Protein AF-A0ABD0SZ79-F1 (afdb_monomer)

pLDDT: mean 85.55, std 9.6, range [40.72, 98.06]

Nearest PDB structures (foldseek):
  5hkh-assembly1_C  TM=9.475E-01  e=3.233E-05  Homo sapiens
  5l95-assembly1_C  TM=9.212E-01  e=2.603E-05  Homo sapiens
  5ia7-assembly1_A  TM=9.654E-01  e=4.574E-05  Homo sapiens
  5xda-assembly1_I-2  TM=9.170E-01  e=3.846E-05  Caenorhabditis elegans
  5ia8-assembly2_B  TM=9.774E-01  e=1.089E-04  Homo sapiens

InterPro domains:
  IPR005375 Ubiquitin-fold modifier 1 [PF03671] (294-368)
  IPR005375 Ubiquitin-fold modifier 1 [PTHR15825] (292-376)
  IPR029071 Ubiquitin-like domain superfamily [SSF54236] (294-375)

Mean predicted aligned error: 16.46 Å

Solvent-accessible surface area (backbone atoms only — not comparable to full-atom values): 21349 Å² total; per-residue (Å²): 129,64,70,66,60,58,48,57,56,50,48,56,57,50,53,50,48,51,56,74,64,38,85,77,45,55,39,81,82,58,46,74,68,57,55,47,47,53,49,50,50,21,51,50,51,46,59,48,50,55,53,31,49,79,64,75,41,38,69,63,50,50,52,54,53,48,76,74,44,104,58,61,69,70,55,55,53,54,45,67,73,43,28,53,49,42,53,52,50,35,47,72,73,29,93,42,52,68,74,58,42,52,50,51,54,51,50,45,55,76,78,43,55,69,72,58,52,50,53,42,50,54,53,53,50,58,73,70,46,48,74,65,57,49,53,53,53,45,58,73,79,39,61,66,72,59,49,46,55,49,52,19,54,53,50,32,53,48,43,69,72,44,94,63,57,65,66,63,49,54,55,44,48,57,69,53,54,58,69,54,43,45,36,50,51,57,34,58,60,56,80,54,75,93,37,48,67,34,30,52,53,53,50,52,54,48,48,52,56,67,68,64,60,42,59,69,37,26,60,43,52,54,34,56,72,66,39,59,65,72,59,49,53,48,36,37,72,73,35,56,71,56,33,54,50,52,49,50,51,52,50,54,50,51,50,34,62,75,69,70,53,82,51,89,82,42,35,56,79,70,54,71,67,56,47,33,52,52,52,44,58,48,48,72,37,67,70,53,31,54,54,45,51,51,52,39,56,76,67,69,49,67,62,68,62,57,53,47,49,70,50,77,63,77,57,45,81,40,53,25,50,57,54,48,39,52,52,22,55,76,71,73,44,62,47,90,54,44,38,44,24,36,85,88,67,49,77,54,77,44,93,42,33,38,39,62,45,38,77,74,59,49,88,62,68,43,82,40,59,43,91,72,64,84,76,73,86,128

Organism: Loxostege sticticalis (NCBI:txid481309)

Structure (mmCIF, N/CA/C/O backbone):
data_AF-A0ABD0SZ79-F1
#
_entry.id   AF-A0ABD0SZ79-F1
#
loop_
_atom_site.group_PDB
_atom_site.id
_atom_site.type_symbol
_atom_site.label_atom_id
_atom_site.label_alt_id
_atom_site.label_comp_id
_atom_site.label_asym_id
_atom_site.label_entity_id
_atom_site.label_seq_id
_atom_site.pdbx_PDB_ins_code
_atom_site.Cartn_x
_atom_site.Cartn_y
_atom_site.Cartn_z
_atom_site.occupancy
_atom_site.B_iso_or_equiv
_atom_site.auth_seq_id
_atom_site.auth_comp_id
_atom_site.auth_asym_id
_atom_site.auth_atom_id
_atom_site.pdbx_PDB_model_num
ATOM 1 N N . MET A 1 1 ? -46.291 10.615 41.427 1.00 58.34 1 MET A N 1
ATOM 2 C CA . MET A 1 1 ? -45.092 9.807 41.725 1.00 58.34 1 MET A CA 1
ATOM 3 C C . MET A 1 1 ? -44.600 10.282 43.077 1.00 58.34 1 MET A C 1
ATOM 5 O O . MET A 1 1 ? -44.585 11.491 43.270 1.00 58.34 1 MET A O 1
ATOM 9 N N . ASP A 1 2 ? -44.330 9.381 44.016 1.00 74.31 2 ASP A N 1
ATOM 10 C CA . ASP A 1 2 ? -43.845 9.769 45.343 1.00 74.31 2 ASP A CA 1
ATOM 11 C C . ASP A 1 2 ? -42.513 10.523 45.188 1.00 74.31 2 ASP A C 1
ATOM 13 O O . ASP A 1 2 ? -41.601 10.044 44.507 1.00 74.31 2 ASP A O 1
ATOM 17 N N . THR A 1 3 ? -42.420 11.729 45.749 1.00 77.06 3 THR A N 1
ATOM 18 C CA . THR A 1 3 ? -41.235 12.598 45.682 1.00 77.06 3 THR A CA 1
ATOM 19 C C . THR A 1 3 ? -39.986 11.891 46.206 1.00 77.06 3 THR A C 1
ATOM 21 O O . THR A 1 3 ? -38.884 12.173 45.736 1.00 77.06 3 THR A O 1
ATOM 24 N N . ALA A 1 4 ? -40.150 10.924 47.115 1.00 78.25 4 ALA A N 1
ATOM 25 C CA . ALA A 1 4 ? -39.063 10.085 47.607 1.00 78.25 4 ALA A CA 1
ATOM 26 C C . ALA A 1 4 ? -38.441 9.197 46.511 1.00 78.25 4 ALA A C 1
ATOM 28 O O . ALA A 1 4 ? -37.219 9.078 46.437 1.00 78.25 4 ALA A O 1
ATOM 29 N N . VAL A 1 5 ? -39.257 8.622 45.622 1.00 78.31 5 VAL A N 1
ATOM 30 C CA . VAL A 1 5 ? -38.797 7.707 44.559 1.00 78.31 5 VAL A CA 1
ATOM 31 C C . VAL A 1 5 ? -38.024 8.462 43.479 1.00 78.31 5 VAL A C 1
ATOM 33 O O . VAL A 1 5 ? -37.002 7.984 42.993 1.00 78.31 5 VAL A O 1
ATOM 36 N N . VAL A 1 6 ? -38.484 9.665 43.125 1.00 77.38 6 VAL A N 1
ATOM 37 C CA . VAL A 1 6 ? -37.786 10.528 42.157 1.00 77.38 6 VAL A CA 1
ATOM 38 C C . VAL A 1 6 ? -36.430 10.968 42.706 1.00 77.38 6 VAL A C 1
ATOM 40 O O . VAL A 1 6 ? -35.449 10.988 41.969 1.00 77.38 6 VAL A O 1
ATOM 43 N N . ARG A 1 7 ? -36.358 11.276 44.006 1.00 80.12 7 ARG A N 1
ATOM 44 C CA . ARG A 1 7 ? -35.105 11.662 44.657 1.00 80.12 7 ARG A CA 1
ATOM 45 C C . ARG A 1 7 ? -34.095 10.518 44.665 1.00 80.12 7 ARG A C 1
ATOM 47 O O . ARG A 1 7 ? -32.996 10.710 44.170 1.00 80.12 7 ARG A O 1
ATOM 54 N N . GLN A 1 8 ? -34.506 9.322 45.094 1.00 81.19 8 GLN A N 1
ATOM 55 C CA . GLN A 1 8 ? -33.650 8.130 45.050 1.00 81.19 8 GLN A CA 1
ATOM 56 C C . GLN A 1 8 ? -33.130 7.844 43.638 1.00 81.19 8 GLN A C 1
ATOM 58 O O . GLN A 1 8 ? -31.960 7.524 43.463 1.00 81.19 8 GLN A O 1
ATOM 63 N N . PHE A 1 9 ? -33.985 7.987 42.621 1.00 82.06 9 PHE A N 1
ATOM 64 C CA . PHE A 1 9 ? -33.573 7.828 41.229 1.00 82.06 9 PHE A CA 1
ATOM 65 C C . PHE A 1 9 ? -32.469 8.820 40.835 1.00 82.06 9 PHE A C 1
ATOM 67 O O . PHE A 1 9 ? -31.481 8.414 40.232 1.00 82.06 9 PHE A O 1
ATOM 74 N N . LEU A 1 10 ? -32.606 10.100 41.190 1.00 81.44 10 LEU A N 1
ATOM 75 C CA . LEU A 1 10 ? -31.590 11.116 40.897 1.00 81.44 10 LEU A CA 1
ATOM 76 C C . LEU A 1 10 ? -30.302 10.913 41.706 1.00 81.44 10 LEU A C 1
ATOM 78 O O . LEU A 1 10 ? -29.218 11.134 41.164 1.00 81.44 10 LEU A O 1
ATOM 82 N N . ASP A 1 11 ? -30.409 10.455 42.953 1.00 84.25 11 ASP A N 1
ATOM 83 C CA . ASP A 1 11 ? -29.260 10.179 43.820 1.00 84.25 11 ASP A CA 1
ATOM 84 C C . ASP A 1 11 ? -28.345 9.107 43.191 1.00 84.25 11 ASP A C 1
ATOM 86 O O . ASP A 1 11 ? -27.134 9.306 43.137 1.00 84.25 11 ASP A O 1
ATOM 90 N N . PHE A 1 12 ? -28.898 8.052 42.571 1.00 84.56 12 PHE A N 1
ATOM 91 C CA . PHE A 1 12 ? -28.096 7.047 41.847 1.00 84.56 12 PHE A CA 1
ATOM 92 C C . PHE A 1 12 ? -27.271 7.636 40.693 1.00 84.56 12 PHE A C 1
ATOM 94 O O . PHE A 1 12 ? -26.115 7.254 40.499 1.00 84.56 12 PHE A O 1
ATOM 101 N N . PHE A 1 13 ? -27.845 8.563 39.918 1.00 86.44 13 PHE A N 1
ATOM 102 C CA . PHE A 1 13 ? -27.116 9.238 38.838 1.00 86.44 13 PHE A CA 1
ATOM 103 C C . PHE A 1 13 ? -26.014 10.138 39.397 1.00 86.44 13 PHE A C 1
ATOM 105 O O . PHE A 1 13 ? -24.915 10.170 38.849 1.00 86.44 13 PHE A O 1
ATOM 112 N N . GLN A 1 14 ? -26.282 10.847 40.495 1.00 85.38 14 GLN A N 1
ATOM 113 C CA . GLN A 1 14 ? -25.272 11.677 41.148 1.00 85.38 14 GLN A CA 1
ATOM 114 C C . GLN A 1 14 ? -24.128 10.842 41.724 1.00 85.38 14 GLN A C 1
ATOM 116 O O . GLN A 1 14 ? -22.970 11.211 41.543 1.00 85.38 14 GLN A O 1
ATOM 121 N N . ASP A 1 15 ? -24.424 9.714 42.363 1.00 87.94 15 ASP A N 1
ATOM 122 C CA . ASP A 1 15 ? -23.405 8.831 42.930 1.00 87.94 15 ASP A CA 1
ATOM 123 C C . ASP A 1 15 ? -22.525 8.213 41.839 1.00 87.94 15 ASP A C 1
ATOM 125 O O . ASP A 1 15 ? -21.300 8.193 41.972 1.00 87.94 15 ASP A O 1
ATOM 129 N N . PHE A 1 16 ? -23.118 7.810 40.709 1.00 91.25 16 PHE A N 1
ATOM 130 C CA . PHE A 1 16 ? -22.352 7.371 39.543 1.00 91.25 16 PHE A CA 1
ATOM 131 C C . PHE A 1 16 ? -21.435 8.475 38.999 1.00 91.25 16 PHE A C 1
ATOM 133 O O . PHE A 1 16 ? -20.271 8.224 38.690 1.00 91.25 16 PHE A O 1
ATOM 140 N N . LEU A 1 17 ? -21.929 9.710 38.901 1.00 88.69 17 LEU A N 1
ATOM 141 C CA . LEU A 1 17 ? -21.134 10.829 38.398 1.00 88.69 17 LEU A CA 1
ATOM 142 C C . LEU A 1 17 ? -19.991 11.202 39.343 1.00 88.69 17 LEU A C 1
ATOM 144 O O . LEU A 1 17 ? -18.868 11.393 38.879 1.00 88.69 17 LEU A O 1
ATOM 148 N N . ARG A 1 18 ? -20.239 11.224 40.658 1.00 88.25 18 ARG A N 1
ATOM 149 C CA . ARG A 1 18 ? -19.193 11.420 41.675 1.00 88.25 18 ARG A CA 1
ATOM 150 C C . ARG A 1 18 ? -18.106 10.357 41.554 1.00 88.25 18 ARG A C 1
ATOM 152 O O . ARG A 1 18 ? -16.924 10.685 41.568 1.00 88.25 18 ARG A O 1
ATOM 159 N N . LEU A 1 19 ? -18.498 9.100 41.362 1.00 90.75 19 LEU A N 1
ATOM 160 C CA . LEU A 1 19 ? -17.567 7.997 41.138 1.00 90.75 19 LEU A CA 1
ATOM 161 C C . LEU A 1 19 ? -16.737 8.189 39.856 1.00 90.75 19 LEU A C 1
ATOM 163 O O . LEU A 1 19 ? -15.517 8.002 39.851 1.00 90.75 19 LEU A O 1
ATOM 167 N N . CYS A 1 20 ? -17.377 8.616 38.765 1.00 89.12 20 CYS A N 1
ATOM 168 C CA . CYS A 1 20 ? -16.694 8.896 37.503 1.00 89.12 20 CYS A CA 1
ATOM 169 C C . CYS A 1 20 ? -15.674 10.040 37.639 1.00 89.12 20 CYS A C 1
ATOM 171 O O . CYS A 1 20 ? -14.599 9.963 37.042 1.00 89.12 20 CYS A O 1
ATOM 173 N N . GLN A 1 21 ? -15.975 11.048 38.461 1.00 88.31 21 GLN A N 1
ATOM 174 C CA . GLN A 1 21 ? -15.124 12.218 38.719 1.00 88.31 21 GLN A CA 1
ATOM 175 C C . GLN A 1 21 ? -14.018 11.984 39.754 1.00 88.31 21 GLN A C 1
ATOM 177 O O . GLN A 1 21 ? -13.059 12.744 39.777 1.00 88.31 21 GLN A O 1
ATOM 182 N N . ALA A 1 22 ? -14.123 10.955 40.597 1.00 89.19 22 ALA A N 1
ATOM 183 C CA . ALA A 1 22 ? -13.151 10.702 41.660 1.00 89.19 22 ALA A CA 1
ATOM 184 C C . ALA A 1 22 ? -11.746 10.402 41.103 1.00 89.19 22 ALA A C 1
ATOM 186 O O . ALA A 1 22 ? -11.528 9.332 40.543 1.00 89.19 22 ALA A O 1
ATOM 187 N N . GLU A 1 23 ? -10.789 11.318 41.240 1.00 84.31 23 GLU A N 1
ATOM 188 C CA . GLU A 1 23 ? -9.455 11.175 40.630 1.00 84.31 23 GLU A CA 1
ATOM 189 C C . GLU A 1 23 ? -8.666 9.981 41.197 1.00 84.31 23 GLU A C 1
ATOM 191 O O . GLU A 1 23 ? -8.066 9.224 40.438 1.00 84.31 23 GLU A O 1
ATOM 196 N N . ASP A 1 24 ? -8.776 9.737 42.506 1.00 85.00 24 ASP A N 1
ATOM 197 C CA . ASP A 1 24 ? -8.048 8.682 43.227 1.00 85.00 24 ASP A CA 1
ATOM 198 C C . ASP A 1 24 ? -8.845 7.374 43.373 1.00 85.00 24 ASP A C 1
ATOM 200 O O . ASP A 1 24 ? -8.717 6.659 44.374 1.00 85.00 24 ASP A O 1
ATOM 204 N N . TRP A 1 25 ? -9.713 7.064 42.404 1.00 89.81 25 TRP A N 1
ATOM 205 C CA . TRP A 1 25 ? -10.515 5.842 42.417 1.00 89.81 25 TRP A CA 1
ATOM 206 C C . TRP A 1 25 ? -10.418 5.042 41.102 1.00 89.81 25 TRP A C 1
ATOM 208 O O . TRP A 1 25 ? -10.624 5.615 40.028 1.00 89.81 25 TRP A O 1
ATOM 218 N N . PRO A 1 26 ? -10.222 3.711 41.169 1.00 88.56 26 PRO A N 1
ATOM 219 C CA . PRO A 1 26 ? -9.853 2.961 42.370 1.00 88.56 26 PRO A CA 1
ATOM 220 C C . PRO A 1 26 ? -8.416 3.283 42.813 1.00 88.56 26 PRO A C 1
ATOM 222 O O . PRO A 1 26 ? -7.584 3.728 42.026 1.00 88.56 26 PRO A O 1
ATOM 225 N N . ASN A 1 27 ? -8.127 3.033 44.084 1.00 89.62 27 ASN A N 1
ATOM 226 C CA . ASN A 1 27 ? -6.787 3.058 44.668 1.00 89.62 27 ASN A CA 1
ATOM 227 C C . ASN A 1 27 ? -6.476 1.699 45.327 1.00 89.62 27 ASN A C 1
ATOM 229 O O . ASN A 1 27 ? -7.297 0.783 45.325 1.00 89.62 27 ASN A O 1
ATOM 233 N N . ASN A 1 28 ? -5.272 1.541 45.880 1.00 88.00 28 ASN A N 1
ATOM 234 C CA . ASN A 1 28 ? -4.841 0.261 46.456 1.00 88.00 28 ASN A CA 1
ATOM 235 C C . ASN A 1 28 ? -5.639 -0.176 47.694 1.00 88.00 28 ASN A C 1
ATOM 237 O O . ASN A 1 28 ? -5.606 -1.365 48.020 1.00 88.00 28 ASN A O 1
ATOM 241 N N . ASP A 1 29 ? -6.348 0.755 48.330 1.00 90.75 29 ASP A N 1
ATOM 242 C CA . ASP A 1 29 ? -7.183 0.523 49.509 1.00 90.75 29 ASP A CA 1
ATOM 243 C C . ASP A 1 29 ? -8.658 0.302 49.142 1.00 90.75 29 ASP A C 1
ATOM 245 O O . ASP A 1 29 ? -9.471 -0.008 50.011 1.00 90.75 29 ASP A O 1
ATOM 249 N N . THR A 1 30 ? -9.013 0.425 47.856 1.00 91.75 30 THR A N 1
ATOM 250 C CA . THR A 1 30 ? -10.371 0.157 47.379 1.00 91.75 30 THR A CA 1
ATOM 251 C C . THR A 1 30 ? -10.703 -1.317 47.588 1.00 91.75 30 THR A C 1
ATOM 253 O O . THR A 1 30 ? -9.984 -2.214 47.140 1.00 91.75 30 THR A O 1
ATOM 256 N N . SER A 1 31 ? -11.803 -1.565 48.288 1.00 93.56 31 SER A N 1
ATOM 257 C CA . SER A 1 31 ? -12.271 -2.908 48.607 1.00 93.56 31 SER A CA 1
ATOM 258 C C . SER A 1 31 ? -13.000 -3.560 47.429 1.00 93.56 31 SER A C 1
ATOM 260 O O . SER A 1 31 ? -13.609 -2.894 46.588 1.00 93.56 31 SER A O 1
ATOM 262 N N . GLU A 1 32 ? -13.023 -4.896 47.413 1.00 92.94 32 GLU A N 1
ATOM 263 C CA . GLU A 1 32 ? -13.799 -5.678 46.439 1.00 92.94 32 GLU A CA 1
ATOM 264 C C . GLU A 1 32 ? -15.291 -5.294 46.466 1.00 92.94 32 GLU A C 1
ATOM 266 O O . GLU A 1 32 ? -15.937 -5.208 45.423 1.00 92.94 32 GLU A O 1
ATOM 271 N N . ALA A 1 33 ? -15.838 -4.982 47.647 1.00 94.19 33 ALA A N 1
ATOM 272 C CA . ALA A 1 33 ? -17.224 -4.547 47.799 1.00 94.19 33 ALA A CA 1
ATOM 273 C C . ALA A 1 33 ? -17.489 -3.178 47.147 1.00 94.19 33 ALA A C 1
ATOM 275 O O . ALA A 1 33 ? -18.520 -2.997 46.500 1.00 94.19 33 ALA A O 1
ATOM 276 N N . GLU A 1 34 ? -16.565 -2.224 47.275 1.00 93.00 34 GLU A N 1
ATOM 277 C CA . GLU A 1 34 ? -16.676 -0.911 46.628 1.00 93.00 34 GLU A CA 1
ATOM 278 C C . GLU A 1 34 ? -16.580 -1.024 45.105 1.00 93.00 34 GLU A C 1
ATOM 280 O O . GLU A 1 34 ? -17.398 -0.432 44.400 1.00 93.00 34 GLU A O 1
ATOM 285 N N . MET A 1 35 ? -15.652 -1.837 44.586 1.00 92.38 35 MET A N 1
ATOM 286 C CA . MET A 1 35 ? -15.569 -2.119 43.146 1.00 92.38 35 MET A CA 1
ATOM 287 C C . MET A 1 35 ? -16.832 -2.808 42.624 1.00 92.38 35 MET A C 1
ATOM 289 O O . MET A 1 35 ? -17.359 -2.447 41.571 1.00 92.38 35 MET A O 1
ATOM 293 N N . LYS A 1 36 ? -17.369 -3.772 43.378 1.00 94.94 36 LYS A N 1
ATOM 294 C CA . LYS A 1 36 ? -18.614 -4.453 43.016 1.00 94.94 36 LYS A CA 1
ATOM 295 C C . LYS A 1 36 ? -19.783 -3.474 42.977 1.00 94.94 36 LYS A C 1
ATOM 297 O O . LYS A 1 36 ? -20.559 -3.485 42.025 1.00 94.94 36 LYS A O 1
ATOM 302 N N . ASN A 1 37 ? -19.877 -2.583 43.963 1.00 94.12 37 ASN A N 1
ATOM 303 C CA . ASN A 1 37 ? -20.897 -1.537 43.997 1.00 94.12 37 ASN A CA 1
ATOM 304 C C . ASN A 1 37 ? -20.770 -0.571 42.816 1.00 94.12 37 ASN A C 1
ATOM 306 O O . ASN A 1 37 ? -21.787 -0.227 42.221 1.00 94.12 37 ASN A O 1
ATOM 310 N N . ALA A 1 38 ? -19.555 -0.189 42.420 1.00 94.81 38 ALA A N 1
ATOM 311 C CA . ALA A 1 38 ? -19.330 0.637 41.236 1.00 94.81 38 ALA A CA 1
ATOM 312 C C . ALA A 1 38 ? -19.911 0.007 39.959 1.00 94.81 38 ALA A C 1
ATOM 314 O O . ALA A 1 38 ? -20.616 0.678 39.201 1.00 94.81 38 ALA A O 1
ATOM 315 N N . PHE A 1 39 ? -19.683 -1.292 39.748 1.00 95.81 39 PHE A N 1
ATOM 316 C CA . PHE A 1 39 ? -20.262 -2.016 38.614 1.00 95.81 39 PHE A CA 1
ATOM 317 C C . PHE A 1 39 ? -21.777 -2.209 38.719 1.00 95.81 39 PHE A C 1
ATOM 319 O O . PHE A 1 39 ? -22.482 -2.146 37.713 1.00 95.81 39 PHE A O 1
ATOM 326 N N . LEU A 1 40 ? -22.314 -2.415 39.922 1.00 94.69 40 LEU A N 1
ATOM 327 C CA . LEU A 1 40 ? -23.762 -2.503 40.122 1.00 94.69 40 LEU A CA 1
ATOM 328 C C . LEU A 1 40 ? -24.456 -1.165 39.845 1.00 94.69 40 LEU A C 1
ATOM 330 O O . LEU A 1 40 ? -25.510 -1.143 39.205 1.00 94.69 40 LEU A O 1
ATOM 334 N N . ILE A 1 41 ? -23.855 -0.054 40.278 1.00 93.56 41 ILE A N 1
ATOM 335 C CA . ILE A 1 41 ? -24.337 1.295 39.977 1.00 93.56 41 ILE A CA 1
ATOM 336 C C . ILE A 1 41 ? -24.299 1.517 38.464 1.00 93.56 41 ILE A C 1
ATOM 338 O O . ILE A 1 41 ? -25.318 1.895 37.889 1.00 93.56 41 ILE A O 1
ATOM 342 N N . SER A 1 42 ? -23.182 1.223 37.792 1.00 94.56 42 SER A N 1
ATOM 343 C CA . SER A 1 42 ? -23.076 1.418 36.341 1.00 94.56 42 SER A CA 1
ATOM 344 C C . SER A 1 42 ? -24.074 0.558 35.554 1.00 94.56 42 SER A C 1
ATOM 346 O O . SER A 1 42 ? -24.733 1.066 34.648 1.00 94.56 42 SER A O 1
ATOM 348 N N . GLN A 1 43 ? -24.292 -0.701 35.956 1.00 94.81 43 GLN A N 1
ATOM 349 C CA . GLN A 1 43 ? -25.326 -1.564 35.376 1.00 94.81 43 GLN A CA 1
ATOM 350 C C . GLN A 1 43 ? -26.736 -0.989 35.587 1.00 94.81 43 GLN A C 1
ATOM 352 O O . GLN A 1 43 ? -27.603 -1.093 34.715 1.00 94.81 43 GLN A O 1
ATOM 357 N N . HIS A 1 44 ? -27.004 -0.406 36.757 1.00 92.62 44 HIS A N 1
ATOM 358 C CA . HIS A 1 44 ? -28.293 0.217 37.031 1.00 92.62 44 HIS A CA 1
ATOM 359 C C . HIS A 1 44 ? -28.521 1.451 36.150 1.00 92.62 44 HIS A C 1
ATOM 361 O O . HIS A 1 44 ? -29.597 1.588 35.566 1.00 92.62 44 HIS A O 1
ATOM 367 N N . ILE A 1 45 ? -27.505 2.307 36.010 1.00 92.69 45 ILE A N 1
ATOM 368 C CA . ILE A 1 45 ? -27.544 3.483 35.135 1.00 92.69 45 ILE A CA 1
ATOM 369 C C . ILE A 1 45 ? -27.774 3.068 33.683 1.00 92.69 45 ILE A C 1
ATOM 371 O O . ILE A 1 45 ? -28.694 3.587 33.059 1.00 92.69 45 ILE A O 1
ATOM 375 N N . GLU A 1 46 ? -27.036 2.082 33.174 1.00 93.06 46 GLU A N 1
ATOM 376 C CA . GLU A 1 46 ? -27.227 1.528 31.828 1.00 93.06 46 GLU A CA 1
ATOM 377 C C . GLU A 1 46 ? -28.683 1.089 31.591 1.00 93.06 46 GLU A C 1
ATOM 379 O O . GLU A 1 46 ? -29.341 1.555 30.661 1.00 93.06 46 GLU A O 1
ATOM 384 N N . LYS A 1 47 ? -29.250 0.286 32.502 1.00 92.06 47 LYS A N 1
ATOM 385 C CA . LYS A 1 47 ? -30.656 -0.155 32.425 1.00 92.06 47 LYS A CA 1
ATOM 386 C C . LYS A 1 47 ? -31.650 1.010 32.459 1.00 92.06 47 LYS A C 1
ATOM 388 O O . LYS A 1 47 ? -32.741 0.911 31.888 1.00 92.06 47 LYS A O 1
ATOM 393 N N . CYS A 1 48 ? -31.332 2.086 33.175 1.00 90.62 48 CYS A N 1
ATOM 394 C CA . CYS A 1 48 ? -32.157 3.289 33.233 1.00 90.62 48 CYS A CA 1
ATOM 395 C C . CYS A 1 48 ? -32.087 4.075 31.921 1.00 90.62 48 CYS A C 1
ATOM 397 O O . CYS A 1 48 ? -33.135 4.439 31.386 1.00 90.62 48 CYS A O 1
ATOM 399 N N . LEU A 1 49 ? -30.889 4.271 31.370 1.00 90.62 49 LEU A N 1
ATOM 400 C CA . LEU A 1 49 ? -30.671 4.936 30.086 1.00 90.62 49 LEU A CA 1
ATOM 401 C C . LEU A 1 49 ? -31.374 4.186 28.949 1.00 90.62 49 LEU A C 1
ATOM 403 O O . LEU A 1 49 ? -32.112 4.808 28.188 1.00 90.62 49 LEU A O 1
ATOM 407 N N . ASP A 1 50 ? -31.288 2.854 28.918 1.00 91.06 50 ASP A N 1
ATOM 408 C CA . ASP A 1 50 ? -32.024 2.010 27.968 1.00 91.06 50 ASP A CA 1
ATOM 409 C C . ASP A 1 50 ? -33.539 2.243 28.029 1.00 91.06 50 ASP A C 1
ATOM 411 O O . ASP A 1 50 ? -34.226 2.327 27.006 1.00 91.06 50 ASP A O 1
ATOM 415 N N . LYS A 1 51 ? -34.098 2.359 29.239 1.00 90.94 51 LYS A N 1
ATOM 416 C CA . LYS A 1 51 ? -35.532 2.624 29.429 1.00 90.94 51 LYS A CA 1
ATOM 417 C C . LYS A 1 51 ? -35.922 4.034 28.990 1.00 90.94 51 LYS A C 1
ATOM 419 O O . LYS A 1 51 ? -37.008 4.196 28.433 1.00 90.94 51 LYS A O 1
ATOM 424 N N . LEU A 1 52 ? -35.078 5.033 29.247 1.00 88.06 52 LEU A N 1
ATOM 425 C CA . LEU A 1 52 ? -35.291 6.412 28.796 1.00 88.06 52 LEU A CA 1
ATOM 426 C C . LEU A 1 52 ? -35.218 6.505 27.268 1.00 88.06 52 LEU A C 1
ATOM 428 O O . LEU A 1 52 ? -36.072 7.143 26.651 1.00 88.06 52 LEU A O 1
ATOM 432 N N . GLN A 1 53 ? -34.264 5.798 26.658 1.00 89.69 53 GLN A N 1
ATOM 433 C CA . GLN A 1 53 ? -34.092 5.726 25.211 1.00 89.69 53 GLN A CA 1
ATOM 434 C C . GLN A 1 53 ? -35.300 5.076 24.537 1.00 89.69 53 GLN A C 1
ATOM 436 O O . GLN A 1 53 ? -35.860 5.641 23.604 1.00 89.69 53 GLN A O 1
ATOM 441 N N . ARG A 1 54 ? -35.795 3.946 25.062 1.00 91.94 54 ARG A N 1
ATOM 442 C CA . ARG A 1 54 ? -37.018 3.286 24.556 1.00 91.94 54 ARG A CA 1
ATOM 443 C C . ARG A 1 54 ? -38.273 4.156 24.649 1.00 91.94 54 ARG A C 1
ATOM 445 O O . ARG A 1 54 ? -39.264 3.867 23.986 1.00 91.94 54 ARG A O 1
ATOM 452 N N . ARG A 1 55 ? -38.257 5.187 25.496 1.00 91.69 55 ARG A N 1
ATOM 453 C CA . ARG A 1 55 ? -39.346 6.158 25.656 1.00 91.69 55 ARG A CA 1
ATOM 454 C C . ARG A 1 55 ? -39.108 7.463 24.893 1.00 91.69 55 ARG A C 1
ATOM 456 O O . ARG A 1 55 ? -39.954 8.342 24.994 1.00 91.69 55 ARG A O 1
ATOM 463 N N . ASN A 1 56 ? -38.007 7.583 24.144 1.00 89.12 56 ASN A N 1
ATOM 464 C CA . ASN A 1 56 ? -37.599 8.796 23.427 1.00 89.12 56 ASN A CA 1
ATOM 465 C C . ASN A 1 56 ? -37.538 10.047 24.322 1.00 89.12 56 ASN A C 1
ATOM 467 O O . ASN A 1 56 ? -37.915 11.125 23.888 1.00 89.12 56 ASN A O 1
ATOM 471 N N . ILE A 1 57 ? -37.097 9.889 25.575 1.00 89.31 57 ILE A N 1
ATOM 472 C CA . ILE A 1 57 ? -36.930 11.001 26.535 1.00 89.31 57 ILE A CA 1
ATOM 473 C C . ILE A 1 57 ? -35.487 11.145 27.028 1.00 89.31 57 ILE A C 1
ATOM 475 O O . ILE A 1 57 ? -35.215 11.902 27.960 1.00 89.31 57 ILE A O 1
ATOM 479 N N . LEU A 1 58 ? -34.557 10.365 26.467 1.00 84.00 58 LEU A N 1
ATOM 480 C CA . LEU A 1 58 ? -33.166 10.357 26.912 1.00 84.00 58 LEU A CA 1
ATOM 481 C C . LEU A 1 58 ? -32.509 11.725 26.704 1.00 84.00 58 LEU A C 1
ATOM 483 O O . LEU A 1 58 ? -31.844 12.220 27.608 1.00 84.00 58 LEU A O 1
ATOM 487 N N . ASN A 1 59 ? -32.711 12.347 25.543 1.00 82.19 59 ASN A N 1
ATOM 488 C CA . ASN A 1 59 ? -32.064 13.615 25.206 1.00 82.19 59 ASN A CA 1
ATOM 489 C C . ASN A 1 59 ? -32.576 14.757 26.089 1.00 82.19 59 ASN A C 1
ATOM 491 O O . ASN A 1 59 ? -31.785 15.548 26.597 1.00 82.19 59 ASN A O 1
ATOM 495 N N . GLU A 1 60 ? -33.884 14.808 26.331 1.00 84.06 60 GLU A N 1
ATOM 496 C CA . GLU A 1 60 ? -34.524 15.763 27.231 1.00 84.06 60 GLU A CA 1
ATOM 497 C C . GLU A 1 60 ? -34.025 15.568 28.665 1.00 84.06 60 GLU A C 1
ATOM 499 O O . GLU A 1 60 ? -33.632 16.534 29.323 1.00 84.06 60 GLU A O 1
ATOM 504 N N . PHE A 1 61 ? -33.965 14.317 29.131 1.00 83.69 61 PHE A N 1
ATOM 505 C CA . PHE A 1 61 ? -33.426 13.983 30.446 1.00 83.69 61 PHE A CA 1
ATOM 506 C C . PHE A 1 61 ? -31.964 14.418 30.591 1.00 83.69 61 PHE A C 1
ATOM 508 O O . PHE A 1 61 ? -31.644 15.165 31.514 1.00 83.69 61 PHE A O 1
ATOM 515 N N . LEU A 1 62 ? -31.089 14.021 29.662 1.00 78.69 62 LEU A N 1
ATOM 516 C CA . LEU A 1 62 ? -29.670 14.380 29.697 1.00 78.69 62 LEU A CA 1
ATOM 517 C C . LEU A 1 62 ? -29.474 15.895 29.591 1.00 78.69 62 LEU A C 1
ATOM 519 O O . LEU A 1 62 ? -28.664 16.446 30.327 1.00 78.69 62 LEU A O 1
ATOM 523 N N . SER A 1 63 ? -30.255 16.595 28.761 1.00 77.75 63 SER A N 1
ATOM 524 C CA . SER A 1 63 ? -30.196 18.062 28.680 1.00 77.75 63 SER A CA 1
ATOM 525 C C . SER A 1 63 ? -30.554 18.731 30.010 1.00 77.75 63 SER A C 1
ATOM 527 O O . SER A 1 63 ? -29.883 19.676 30.418 1.00 77.75 63 SER A O 1
ATOM 529 N N . THR A 1 64 ? -31.535 18.180 30.731 1.00 78.50 64 THR A N 1
ATOM 530 C CA . THR A 1 64 ? -31.977 18.680 32.039 1.00 78.50 64 THR A CA 1
ATOM 531 C C . THR A 1 64 ? -30.944 18.396 33.131 1.00 78.50 64 THR A C 1
ATOM 533 O O . THR A 1 64 ? -30.689 19.248 33.987 1.00 78.50 64 THR A O 1
ATOM 536 N N . VAL A 1 65 ? -30.323 17.213 33.105 1.00 73.25 65 VAL A N 1
ATOM 537 C CA . VAL A 1 65 ? -29.228 16.855 34.018 1.00 73.25 65 VAL A CA 1
ATOM 538 C C . VAL A 1 65 ? -28.017 17.755 33.763 1.00 73.25 65 VAL A C 1
ATOM 540 O O . VAL A 1 65 ? -27.480 18.317 34.714 1.00 73.25 65 VAL A O 1
ATOM 543 N N . ASN A 1 66 ? -27.655 17.977 32.496 1.00 70.88 66 ASN A N 1
ATOM 544 C CA . ASN A 1 66 ? -26.564 18.867 32.098 1.00 70.88 66 ASN A CA 1
ATOM 545 C C . ASN A 1 66 ? -26.787 20.309 32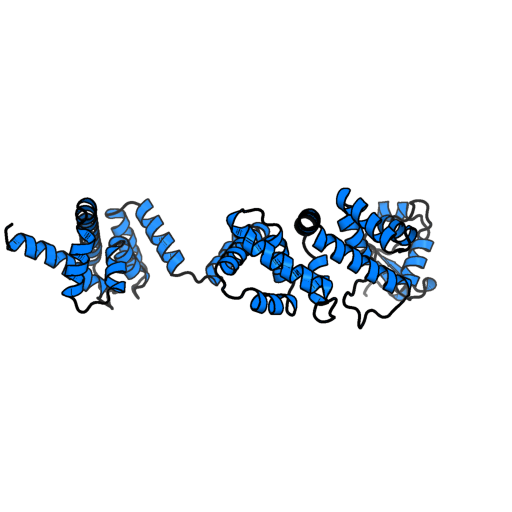.569 1.00 70.88 66 ASN A C 1
ATOM 547 O O . ASN A 1 66 ? -25.865 20.932 33.076 1.00 70.88 66 ASN A O 1
ATOM 551 N N . SER A 1 67 ? -28.002 20.850 32.433 1.00 67.69 67 SER A N 1
ATOM 552 C CA . SER A 1 67 ? -28.300 22.229 32.854 1.00 67.69 67 SER A CA 1
ATOM 553 C C . SER A 1 67 ? -28.239 22.456 34.369 1.00 67.69 67 SER A C 1
ATOM 555 O O . SER A 1 67 ? -28.200 23.602 34.805 1.00 67.69 67 SER A O 1
ATOM 557 N N . ASN A 1 68 ? -28.241 21.386 35.169 1.00 63.47 68 ASN A N 1
ATOM 558 C CA . ASN A 1 68 ? -28.199 21.449 36.631 1.00 63.47 68 ASN A CA 1
ATOM 559 C C . ASN A 1 68 ? -26.828 21.077 37.217 1.00 63.47 68 ASN A C 1
ATOM 561 O O . ASN A 1 68 ? -26.709 20.976 38.439 1.00 63.47 68 ASN A O 1
ATOM 565 N N . GLN A 1 69 ? -25.810 20.831 36.386 1.00 62.78 69 GLN A N 1
ATOM 566 C CA . GLN A 1 69 ? -24.487 20.415 36.846 1.00 62.78 69 GLN A CA 1
ATOM 567 C C . GLN A 1 69 ? -23.364 21.253 36.228 1.00 62.78 69 GLN A C 1
ATOM 569 O O . GLN A 1 69 ? -23.345 21.474 35.021 1.00 62.78 69 GLN A O 1
ATOM 574 N N . ASP A 1 70 ? -22.369 21.625 37.040 1.00 64.38 70 ASP A N 1
ATOM 575 C CA . ASP A 1 70 ? -21.127 22.294 36.607 1.00 64.38 70 ASP A CA 1
ATOM 576 C C . ASP A 1 70 ? -20.144 21.321 35.916 1.00 64.38 70 ASP A C 1
ATOM 578 O O . ASP A 1 70 ? -18.930 21.379 36.109 1.00 64.38 70 ASP A O 1
ATOM 582 N N . VAL A 1 71 ? -20.656 20.364 35.137 1.00 66.44 71 VAL A N 1
ATOM 583 C CA . VAL A 1 71 ? -19.871 19.272 34.551 1.00 66.44 71 VAL A CA 1
ATOM 584 C C . VAL A 1 71 ? -19.841 19.411 33.026 1.00 66.44 71 VAL A C 1
ATOM 586 O O . VAL A 1 71 ? -20.893 19.598 32.411 1.00 66.44 71 VAL A O 1
ATOM 589 N N . PRO A 1 72 ? -18.668 19.295 32.370 1.00 72.62 72 PRO A N 1
ATOM 590 C CA . PRO A 1 72 ? -18.575 19.432 30.920 1.00 72.62 72 PRO A CA 1
ATOM 591 C C . PRO A 1 72 ? -19.473 18.433 30.174 1.00 72.62 72 PRO A C 1
ATOM 593 O O . PRO A 1 72 ? -19.440 17.231 30.433 1.00 72.62 72 PRO A O 1
ATOM 596 N N . ASN A 1 73 ? -20.211 18.905 29.167 1.00 72.44 73 ASN A N 1
ATOM 597 C CA . ASN A 1 73 ? -21.122 18.071 28.367 1.00 72.44 73 ASN A CA 1
ATOM 598 C C . ASN A 1 73 ? -20.413 16.859 27.716 1.00 72.44 73 ASN A C 1
ATOM 600 O O . ASN A 1 73 ? -20.955 15.757 27.658 1.00 72.44 73 ASN A O 1
ATOM 604 N N . ALA A 1 74 ? -19.158 17.035 27.288 1.00 74.12 74 ALA A N 1
ATOM 605 C CA . ALA A 1 74 ? -18.340 15.951 26.739 1.00 74.12 74 ALA A CA 1
ATOM 606 C C . ALA A 1 74 ? -18.066 14.825 27.756 1.00 74.12 74 ALA A C 1
ATOM 608 O O . ALA A 1 74 ? -18.074 13.652 27.386 1.00 74.12 74 ALA A O 1
ATOM 609 N N . PHE A 1 75 ? -17.873 15.166 29.034 1.00 80.56 75 PHE A N 1
ATOM 610 C CA . PHE A 1 75 ? -17.665 14.188 30.102 1.00 80.56 75 PHE A CA 1
ATOM 611 C C . PHE A 1 75 ? -18.928 13.356 30.337 1.00 80.56 75 PHE A C 1
ATOM 613 O O . PHE A 1 75 ? -18.862 12.129 30.356 1.00 80.56 75 PHE A O 1
ATOM 620 N N . LEU A 1 76 ? -20.088 14.010 30.443 1.00 79.06 76 LEU A N 1
ATOM 621 C CA . LEU A 1 76 ? -21.368 13.333 30.674 1.00 79.06 76 LEU A CA 1
ATOM 622 C C . LEU A 1 76 ? -21.717 12.393 29.518 1.00 79.06 76 LEU A C 1
ATOM 624 O O . LEU A 1 76 ? -22.129 11.257 29.747 1.00 79.06 76 LEU A O 1
ATOM 628 N N . LYS A 1 77 ? -21.462 12.823 28.277 1.00 79.88 77 LYS A N 1
ATOM 629 C CA . LYS A 1 77 ? -21.646 11.980 27.092 1.00 79.88 77 LYS A CA 1
ATOM 630 C C . LYS A 1 77 ? -20.752 10.734 27.118 1.00 79.88 77 LYS A C 1
ATOM 632 O O . LYS A 1 77 ? -21.225 9.663 26.765 1.00 79.88 77 LYS A O 1
ATOM 637 N N . SER A 1 78 ? -19.500 10.872 27.558 1.00 82.69 78 SER A N 1
ATOM 638 C CA . SER A 1 78 ? -18.551 9.757 27.698 1.00 82.69 78 SER A CA 1
ATOM 639 C C . SER A 1 78 ? -18.955 8.770 28.802 1.00 82.69 78 SER A C 1
ATOM 641 O O . SER A 1 78 ? -18.905 7.560 28.607 1.00 82.69 78 SER A O 1
ATOM 643 N N . CYS A 1 79 ? -19.412 9.272 29.953 1.00 85.12 79 CYS A N 1
ATOM 644 C CA . CYS A 1 79 ? -19.796 8.422 31.084 1.00 85.12 79 CYS A CA 1
ATOM 645 C C . CYS A 1 79 ? -21.104 7.660 30.835 1.00 85.12 79 CYS A C 1
ATOM 647 O O . CYS A 1 79 ? -21.260 6.533 31.296 1.00 85.12 79 CYS A O 1
ATOM 649 N N . PHE A 1 80 ? -22.063 8.279 30.139 1.00 88.12 80 PHE A N 1
ATOM 650 C CA . PHE A 1 80 ? -23.383 7.690 29.904 1.00 88.12 80 PHE A CA 1
ATOM 651 C C . PHE A 1 80 ? -23.497 6.893 28.602 1.00 88.12 80 PHE A C 1
ATOM 653 O O . PHE A 1 80 ? -24.492 6.196 28.437 1.00 88.12 80 PHE A O 1
ATOM 660 N N . SER A 1 81 ? -22.527 6.958 27.682 1.00 87.38 81 SER A N 1
ATOM 661 C CA . SER A 1 81 ? -22.581 6.143 26.460 1.00 87.38 81 SER A CA 1
ATOM 662 C C . SER A 1 81 ? -22.467 4.649 26.756 1.00 87.38 81 SER A C 1
ATOM 664 O O . SER A 1 81 ? -23.206 3.860 26.180 1.00 87.38 81 SER A O 1
ATOM 666 N N . ASP A 1 82 ? -21.563 4.281 27.665 1.00 91.12 82 ASP A N 1
ATOM 667 C CA . ASP A 1 82 ? -21.397 2.915 28.166 1.00 91.12 82 ASP A CA 1
ATOM 668 C C . ASP A 1 82 ? -20.883 2.983 29.619 1.00 91.12 82 ASP A C 1
ATOM 670 O O . ASP A 1 82 ? -19.669 3.046 29.862 1.00 91.12 82 ASP A O 1
ATOM 674 N N . PRO A 1 83 ? -21.799 3.052 30.608 1.00 93.62 83 PRO A N 1
ATOM 675 C CA . PRO A 1 83 ? -21.422 3.209 32.009 1.00 93.62 83 PRO A CA 1
ATOM 676 C C . PRO A 1 83 ? -20.509 2.083 32.535 1.00 93.62 83 PRO A C 1
ATOM 678 O O . PRO A 1 83 ? -19.535 2.394 33.229 1.00 93.62 83 PRO A O 1
ATOM 681 N N . PRO A 1 84 ? -20.754 0.787 32.237 1.00 93.62 84 PRO A N 1
ATOM 682 C CA . PRO A 1 84 ? -19.836 -0.291 32.608 1.00 93.62 84 PRO A CA 1
ATOM 683 C C . PRO A 1 84 ? -18.435 -0.148 32.008 1.00 93.62 84 PRO A C 1
ATOM 685 O O . PRO A 1 84 ? -17.455 -0.282 32.749 1.00 93.62 84 PRO A O 1
ATOM 688 N N . LYS A 1 85 ? -18.323 0.177 30.711 1.00 92.81 85 LYS A N 1
ATOM 689 C CA . LYS A 1 85 ? -17.031 0.421 30.051 1.00 92.81 85 LYS A CA 1
ATOM 690 C C . LYS A 1 85 ? -16.282 1.572 30.710 1.00 92.81 85 LYS A C 1
ATOM 692 O O . LYS A 1 85 ? -15.070 1.480 30.888 1.00 92.81 85 LYS A O 1
ATOM 697 N N . TYR A 1 86 ? -16.977 2.637 31.115 1.00 92.81 86 TYR A N 1
ATOM 698 C CA . TYR A 1 86 ? -16.341 3.775 31.781 1.00 92.81 86 TYR A CA 1
ATOM 699 C C . TYR A 1 86 ? -15.719 3.389 33.133 1.00 92.81 86 TYR A C 1
ATOM 701 O O . TYR A 1 86 ? -14.584 3.769 33.425 1.00 92.81 86 TYR A O 1
ATOM 709 N N . ILE A 1 87 ? -16.416 2.585 33.946 1.00 93.94 87 ILE A N 1
ATOM 710 C CA . ILE A 1 87 ? -15.853 2.067 35.205 1.00 93.94 87 ILE A CA 1
ATOM 711 C C . ILE A 1 87 ? -14.648 1.164 34.938 1.00 93.94 87 ILE A C 1
ATOM 713 O O . ILE A 1 87 ? -13.609 1.322 35.580 1.00 93.94 87 ILE A O 1
ATOM 717 N N . LEU A 1 88 ? -14.754 0.265 33.956 1.00 91.81 88 LEU A N 1
ATOM 718 C CA . LEU A 1 88 ? -13.648 -0.607 33.569 1.00 91.81 88 LEU A CA 1
ATOM 719 C C . LEU A 1 88 ? -12.430 0.201 33.090 1.00 91.81 88 LEU A C 1
ATOM 721 O O . LEU A 1 88 ? -11.305 -0.072 33.502 1.00 91.81 88 LEU A O 1
ATOM 725 N N . LYS A 1 89 ? -12.657 1.257 32.302 1.00 91.19 89 LYS A N 1
ATOM 726 C CA . LYS A 1 89 ? -11.629 2.210 31.868 1.00 91.19 89 LYS A CA 1
ATOM 727 C C . LYS A 1 89 ? -10.925 2.869 33.049 1.00 91.19 89 LYS A C 1
ATOM 729 O O . LYS A 1 89 ? -9.704 2.987 33.025 1.00 91.19 89 LYS A O 1
ATOM 734 N N . LYS A 1 90 ? -11.661 3.281 34.088 1.00 91.50 90 LYS A N 1
ATOM 735 C CA . LYS A 1 90 ? -11.048 3.835 35.306 1.00 91.50 90 LYS A CA 1
ATOM 736 C C . LYS A 1 90 ? -10.180 2.818 36.029 1.00 91.50 90 LYS A C 1
ATOM 738 O O . LYS A 1 90 ? -9.087 3.176 36.441 1.00 91.50 90 LYS A O 1
ATOM 743 N N . ILE A 1 91 ? -10.627 1.567 36.149 1.00 90.38 91 ILE A N 1
ATOM 744 C CA . ILE A 1 91 ? -9.826 0.499 36.764 1.00 90.38 91 ILE A CA 1
ATOM 745 C C . ILE A 1 91 ? -8.522 0.299 35.982 1.00 90.38 91 ILE A C 1
ATOM 747 O O . ILE A 1 91 ? -7.452 0.312 36.585 1.00 90.38 91 ILE A O 1
ATOM 751 N N . ILE A 1 92 ? -8.596 0.202 34.652 1.00 86.69 92 ILE A N 1
ATOM 752 C CA . ILE A 1 92 ? -7.428 -0.006 33.780 1.00 86.69 92 ILE A CA 1
ATOM 753 C C . ILE A 1 92 ? -6.448 1.170 33.836 1.00 86.69 92 ILE A C 1
ATOM 755 O O . ILE A 1 92 ? -5.239 0.960 33.871 1.00 86.69 92 ILE A O 1
ATOM 759 N N . ASN A 1 93 ? -6.963 2.398 33.864 1.00 87.06 93 ASN A N 1
ATOM 760 C CA . ASN A 1 93 ? -6.147 3.612 33.847 1.00 87.06 93 ASN A CA 1
ATOM 761 C C . ASN A 1 93 ? -5.716 4.080 35.246 1.00 87.06 93 ASN A C 1
ATOM 763 O O . ASN A 1 93 ? -5.030 5.095 35.364 1.00 87.06 93 ASN A O 1
ATOM 767 N N . SER A 1 94 ? -6.146 3.393 36.305 1.00 85.75 94 SER A N 1
ATOM 768 C CA . SER A 1 94 ? -5.777 3.741 37.675 1.00 85.75 94 SER A CA 1
ATOM 769 C C . SER A 1 94 ? -4.332 3.349 37.984 1.00 85.75 94 SER A C 1
ATOM 771 O O . SER A 1 94 ? -3.805 2.375 37.455 1.00 85.75 94 SER A O 1
ATOM 773 N N . ASN A 1 95 ? -3.708 4.045 38.934 1.00 81.81 95 ASN A N 1
ATOM 774 C CA . ASN A 1 95 ? -2.380 3.690 39.452 1.00 81.81 95 ASN A CA 1
ATOM 775 C C . ASN A 1 95 ? -2.431 2.544 40.490 1.00 81.81 95 ASN A C 1
ATOM 777 O O . ASN A 1 95 ? -1.636 2.510 41.435 1.00 81.81 95 ASN A O 1
ATOM 781 N N . THR A 1 96 ? -3.398 1.629 40.373 1.00 84.44 96 THR A N 1
ATOM 782 C CA . THR A 1 96 ? -3.564 0.513 41.316 1.00 84.44 96 THR A CA 1
ATOM 783 C C . THR A 1 96 ? -2.660 -0.667 40.990 1.00 84.44 96 THR A C 1
ATOM 785 O O . THR A 1 96 ? -2.124 -0.806 39.893 1.00 84.44 96 THR A O 1
ATOM 788 N N . LYS A 1 97 ? -2.445 -1.538 41.980 1.00 84.31 97 LYS A N 1
ATOM 789 C CA . LYS A 1 97 ? -1.724 -2.800 41.795 1.00 84.31 97 LYS A CA 1
ATOM 790 C C . LYS A 1 97 ? -2.470 -3.695 40.804 1.00 84.31 97 LYS A C 1
ATOM 792 O O . LYS A 1 97 ? -3.693 -3.764 40.835 1.00 84.31 97 LYS A O 1
ATOM 797 N N . ILE A 1 98 ? -1.726 -4.496 40.041 1.00 81.06 98 ILE A N 1
ATOM 798 C CA . ILE A 1 98 ? -2.281 -5.490 39.102 1.00 81.06 98 ILE A CA 1
ATOM 799 C C . ILE A 1 98 ? -3.309 -6.402 39.791 1.00 81.06 98 ILE A C 1
ATOM 801 O O . ILE A 1 98 ? -4.379 -6.637 39.249 1.00 81.06 98 ILE A O 1
ATOM 805 N N . SER A 1 99 ? -3.060 -6.808 41.040 1.00 81.19 99 SER A N 1
ATOM 806 C CA . SER A 1 99 ? -4.008 -7.619 41.815 1.00 81.19 99 SER A CA 1
ATOM 807 C C . SER A 1 99 ? -5.371 -6.946 42.034 1.00 81.19 99 SER A C 1
ATOM 809 O O . SER A 1 99 ? -6.372 -7.637 42.164 1.00 81.19 99 SER A O 1
ATOM 811 N N . GLN A 1 100 ? -5.421 -5.611 42.104 1.00 82.44 100 GLN A N 1
ATOM 812 C CA . GLN A 1 100 ? -6.672 -4.850 42.200 1.00 82.44 100 GLN A CA 1
ATOM 813 C C . GLN A 1 100 ? -7.380 -4.771 40.841 1.00 82.44 100 GLN A C 1
ATOM 815 O O . GLN A 1 100 ? -8.602 -4.881 40.772 1.00 82.44 100 GLN A O 1
ATOM 820 N N . MET A 1 101 ? -6.620 -4.664 39.748 1.00 85.31 101 MET A N 1
ATOM 821 C CA . MET A 1 101 ? -7.172 -4.757 38.394 1.00 85.31 101 MET A CA 1
ATOM 822 C C . MET A 1 101 ? -7.779 -6.143 38.131 1.00 85.31 101 MET A C 1
ATOM 824 O O . MET A 1 101 ? -8.889 -6.225 37.610 1.00 85.31 101 MET A O 1
ATOM 828 N N . ASP A 1 102 ? -7.106 -7.219 38.557 1.00 78.62 102 ASP A N 1
ATOM 829 C CA . ASP A 1 102 ? -7.591 -8.602 38.438 1.00 78.62 102 ASP A CA 1
ATOM 830 C C . ASP A 1 102 ? -8.934 -8.800 39.155 1.00 78.62 102 ASP A C 1
ATOM 832 O O . ASP A 1 102 ? -9.850 -9.426 38.616 1.00 78.62 102 ASP A O 1
ATOM 836 N N . VAL A 1 103 ? -9.082 -8.220 40.353 1.00 89.50 103 VAL A N 1
ATOM 837 C CA . VAL A 1 103 ? -10.360 -8.195 41.084 1.00 89.50 103 VAL A CA 1
ATOM 838 C C . VAL A 1 103 ? -11.428 -7.462 40.271 1.00 89.50 103 VAL A C 1
ATOM 840 O O . VAL A 1 103 ? -12.541 -7.969 40.136 1.00 89.50 103 VAL A O 1
ATOM 843 N N . GLY A 1 104 ? -11.090 -6.321 39.668 1.00 88.12 104 GLY A N 1
ATOM 844 C CA . GLY A 1 104 ? -11.981 -5.586 38.771 1.00 88.12 104 GLY A CA 1
ATOM 845 C C . GLY A 1 104 ? -12.472 -6.423 37.584 1.00 88.12 104 GLY A C 1
ATOM 846 O O . GLY A 1 104 ? -13.677 -6.478 37.337 1.00 88.12 104 GLY A O 1
ATOM 847 N N . PHE A 1 105 ? -11.575 -7.129 36.887 1.00 88.12 105 PHE A N 1
ATOM 848 C CA . PHE A 1 105 ? -11.936 -8.016 35.772 1.00 88.12 105 PHE A CA 1
ATOM 849 C C . PHE A 1 105 ? -12.807 -9.190 36.213 1.00 88.12 105 PHE A C 1
ATOM 851 O O . PHE A 1 105 ? -13.812 -9.497 35.569 1.00 88.12 105 PHE A O 1
ATOM 858 N N . LYS A 1 106 ? -12.460 -9.820 37.339 1.00 88.94 106 LYS A N 1
ATOM 859 C CA . LYS A 1 106 ? -13.250 -10.910 37.914 1.00 88.94 106 LYS A CA 1
ATOM 860 C C . LYS A 1 106 ? -14.669 -10.444 38.247 1.00 88.94 106 LYS A C 1
ATOM 862 O O . LYS A 1 106 ? -15.631 -11.088 37.839 1.00 88.94 106 LYS A O 1
ATOM 867 N N . LEU A 1 107 ? -14.809 -9.313 38.938 1.00 92.94 107 LEU A N 1
ATOM 868 C CA . LEU A 1 107 ? -16.112 -8.738 39.282 1.00 92.94 107 LEU A CA 1
ATOM 869 C C . LEU A 1 107 ? -16.910 -8.322 38.045 1.00 92.94 107 LEU A C 1
ATOM 871 O O . LEU A 1 107 ? -18.131 -8.477 38.029 1.00 92.94 107 LEU A O 1
ATOM 875 N N . PHE A 1 108 ? -16.241 -7.820 37.006 1.00 93.31 108 PHE A N 1
ATOM 876 C CA . PHE A 1 108 ? -16.895 -7.513 35.739 1.00 93.31 108 PHE A CA 1
ATOM 877 C C . PHE A 1 108 ? -17.537 -8.772 35.145 1.00 93.31 108 PHE A C 1
ATOM 879 O O . PHE A 1 108 ? -18.719 -8.746 34.819 1.00 93.31 108 PHE A O 1
ATOM 886 N N . LEU A 1 109 ? -16.803 -9.887 35.075 1.00 91.00 109 LEU A N 1
ATOM 887 C CA . LEU A 1 109 ? -17.311 -11.167 34.562 1.00 91.00 109 LEU A CA 1
ATOM 888 C C . LEU A 1 109 ? -18.373 -11.818 35.465 1.00 91.00 109 LEU A C 1
ATOM 890 O O . LEU A 1 109 ? -19.190 -12.600 34.988 1.00 91.00 109 LEU A O 1
ATOM 894 N N . GLU A 1 110 ? -18.404 -11.495 36.761 1.00 93.62 110 GLU A N 1
ATOM 895 C CA . GLU A 1 110 ? -19.503 -11.910 37.646 1.00 93.62 110 GLU A CA 1
ATOM 896 C C . GLU A 1 110 ? -20.826 -11.193 37.322 1.00 93.62 110 GLU A C 1
ATOM 898 O O . GLU A 1 110 ? -21.901 -11.726 37.602 1.00 93.62 110 GLU A O 1
ATOM 903 N N . ILE A 1 111 ? -20.764 -9.971 36.781 1.00 93.50 111 ILE A N 1
ATOM 904 C CA . ILE A 1 111 ? -21.927 -9.087 36.579 1.00 93.50 111 ILE A CA 1
ATOM 905 C C . ILE A 1 111 ? -22.347 -9.013 35.101 1.00 93.50 111 ILE A C 1
ATOM 907 O O . ILE A 1 111 ? -23.531 -8.814 34.804 1.00 93.50 111 ILE A O 1
ATOM 911 N N . PHE A 1 112 ? -21.398 -9.162 34.180 1.00 93.62 112 PHE A N 1
ATOM 912 C CA . PHE A 1 112 ? -21.546 -8.986 32.737 1.00 93.62 112 PHE A CA 1
ATOM 913 C C . PHE A 1 112 ? -20.991 -10.193 31.967 1.00 93.62 112 PHE A C 1
ATOM 915 O O . PHE A 1 112 ? -20.296 -11.040 32.518 1.00 93.62 112 PHE A O 1
ATOM 922 N N . THR A 1 113 ? -21.310 -10.281 30.675 1.00 90.62 113 THR A N 1
ATOM 923 C CA . THR A 1 113 ? -20.858 -11.379 29.810 1.00 90.62 113 THR A CA 1
ATOM 924 C C . THR A 1 113 ? -19.402 -11.210 29.380 1.00 90.62 113 THR A C 1
ATOM 926 O O . THR A 1 113 ? -18.894 -10.093 29.279 1.00 90.62 113 THR A O 1
ATOM 929 N N . GLU A 1 114 ? -18.757 -12.329 29.048 1.00 82.00 114 GLU A N 1
ATOM 930 C CA . GLU A 1 114 ? -17.410 -12.353 28.465 1.00 82.00 114 GLU A CA 1
ATOM 931 C C . GLU A 1 114 ? -17.340 -11.554 27.154 1.00 82.00 114 GLU A C 1
ATOM 933 O O . GLU A 1 114 ? -16.471 -10.704 27.004 1.00 82.00 114 GLU A O 1
ATOM 938 N N . GLU A 1 115 ? -18.337 -11.705 26.277 1.00 85.94 115 GLU A N 1
ATOM 939 C CA . GLU A 1 115 ? -18.475 -10.908 25.047 1.00 85.94 115 GLU A CA 1
ATOM 940 C C . GLU A 1 115 ? -18.504 -9.393 25.327 1.00 85.94 115 GLU A C 1
ATOM 942 O O . GLU A 1 115 ? -17.921 -8.597 24.592 1.00 85.94 115 GLU A O 1
ATOM 947 N N . LYS A 1 116 ? -19.154 -8.964 26.420 1.00 89.88 116 LYS A N 1
ATOM 948 C CA . LYS A 1 116 ? -19.193 -7.544 26.786 1.00 89.88 116 LYS A CA 1
ATOM 949 C C . LYS A 1 116 ? -17.828 -7.057 27.263 1.00 89.88 116 LYS A C 1
ATOM 951 O O . LYS A 1 116 ? -17.454 -5.928 26.948 1.00 89.88 116 LYS A O 1
ATOM 956 N N . LEU A 1 117 ? -17.092 -7.889 28.003 1.00 85.94 117 LEU A N 1
ATOM 957 C CA . LEU A 1 117 ? -15.728 -7.574 28.421 1.00 85.94 117 LEU A CA 1
ATOM 958 C C . LEU A 1 117 ? -14.806 -7.438 27.206 1.00 85.94 117 LEU A C 1
ATOM 960 O O . LEU A 1 117 ? -14.070 -6.458 27.122 1.00 85.94 117 LEU A O 1
ATOM 964 N N . GLU A 1 118 ? -14.880 -8.382 26.267 1.00 76.69 118 GLU A N 1
ATOM 965 C CA . GLU A 1 118 ? -14.102 -8.362 25.027 1.00 76.69 118 GLU A CA 1
ATOM 966 C C . GLU A 1 118 ? -14.345 -7.064 24.252 1.00 76.69 118 GLU A C 1
ATOM 968 O O . GLU A 1 118 ? -13.399 -6.314 24.017 1.00 76.69 118 GLU A O 1
ATOM 973 N N . ASN A 1 119 ? -15.609 -6.725 23.979 1.00 87.62 119 ASN A N 1
ATOM 974 C CA . ASN A 1 119 ? -15.971 -5.487 23.285 1.00 87.62 119 ASN A CA 1
ATOM 975 C C . ASN A 1 119 ? -15.439 -4.235 24.003 1.00 87.62 119 ASN A C 1
ATOM 977 O O . ASN A 1 119 ? -14.845 -3.360 23.370 1.00 87.62 119 ASN A O 1
ATOM 981 N N . CYS A 1 120 ? -15.592 -4.162 25.333 1.00 86.81 120 CYS A N 1
ATOM 982 C CA . CYS A 1 120 ? -15.069 -3.041 26.116 1.00 86.81 120 CYS A CA 1
ATOM 983 C C . CYS A 1 120 ? -13.548 -2.920 25.972 1.00 86.81 120 CYS A C 1
ATOM 985 O O . CYS A 1 120 ? -13.037 -1.823 25.750 1.00 86.81 120 CYS A O 1
ATOM 987 N N . LEU A 1 121 ? -12.817 -4.031 26.091 1.00 81.62 121 LEU A N 1
ATOM 988 C CA . LEU A 1 121 ? -11.360 -4.029 25.994 1.00 81.62 121 LEU A CA 1
ATOM 989 C C . LEU A 1 121 ? -10.885 -3.685 24.589 1.00 81.62 121 LEU A C 1
ATOM 991 O O . LEU A 1 121 ? -9.964 -2.886 24.457 1.00 81.62 121 LEU A O 1
ATOM 995 N N . THR A 1 122 ? -11.520 -4.219 23.547 1.00 80.69 122 THR A N 1
ATOM 996 C CA . THR A 1 122 ? -11.192 -3.880 22.160 1.00 80.69 122 THR A CA 1
ATOM 997 C C . THR A 1 122 ? -11.329 -2.382 21.917 1.00 80.69 122 THR A C 1
ATOM 999 O O . THR A 1 122 ? -10.395 -1.758 21.416 1.00 80.69 122 THR A O 1
ATOM 1002 N N . GLU A 1 123 ? -12.446 -1.773 22.320 1.00 82.62 123 GLU A N 1
ATOM 1003 C CA . GLU A 1 123 ? -12.641 -0.334 22.148 1.00 82.62 123 GLU A CA 1
ATOM 1004 C C . GLU A 1 123 ? -11.649 0.495 22.972 1.00 82.62 123 GLU A C 1
ATOM 1006 O O . GLU A 1 123 ? -11.101 1.471 22.465 1.00 82.62 123 GLU A O 1
ATOM 1011 N N . LEU A 1 124 ? -11.365 0.103 24.218 1.00 81.69 124 LEU A N 1
ATOM 1012 C CA . LEU A 1 124 ? -10.386 0.801 25.057 1.00 81.69 124 LEU A CA 1
ATOM 1013 C C . LEU A 1 124 ? -8.963 0.700 24.500 1.00 81.69 124 LEU A C 1
ATOM 1015 O O . LEU A 1 124 ? -8.218 1.678 24.535 1.00 81.69 124 LEU A O 1
ATOM 1019 N N . MET A 1 125 ? -8.595 -0.453 23.944 1.00 74.56 125 MET A N 1
ATOM 1020 C CA . MET A 1 125 ? -7.310 -0.643 23.275 1.00 74.56 125 MET A CA 1
ATOM 1021 C C . MET A 1 125 ? -7.213 0.214 22.012 1.00 74.56 125 MET A C 1
ATOM 1023 O O . MET A 1 125 ? -6.169 0.814 21.768 1.00 74.56 125 MET A O 1
ATOM 1027 N N . LEU A 1 126 ? -8.295 0.327 21.236 1.00 75.88 126 LEU A N 1
ATOM 1028 C CA . LEU A 1 126 ? -8.353 1.215 20.072 1.00 75.88 126 LEU A CA 1
ATOM 1029 C C . LEU A 1 126 ? -8.287 2.699 20.463 1.00 75.88 126 LEU A C 1
ATOM 1031 O O . LEU A 1 126 ? -7.645 3.474 19.762 1.00 75.88 126 LEU A O 1
ATOM 1035 N N . GLU A 1 127 ? -8.900 3.096 21.582 1.00 77.69 127 GLU A N 1
ATOM 1036 C CA . GLU A 1 127 ? -8.811 4.463 22.119 1.00 77.69 127 GLU A CA 1
ATOM 1037 C C . GLU A 1 127 ? -7.398 4.815 22.610 1.00 77.69 127 GLU A C 1
ATOM 1039 O O . GLU A 1 127 ? -6.963 5.957 22.468 1.00 77.69 127 GLU A O 1
ATOM 1044 N N . ALA A 1 128 ? -6.689 3.855 23.210 1.00 65.75 128 ALA A N 1
ATOM 1045 C CA . ALA A 1 128 ? -5.359 4.066 23.777 1.00 65.75 128 ALA A CA 1
ATOM 1046 C C . ALA A 1 128 ? -4.225 3.925 22.747 1.00 65.75 128 ALA A C 1
ATOM 1048 O O . ALA A 1 128 ? -3.135 4.472 22.941 1.00 65.75 128 ALA A O 1
ATOM 1049 N N . ALA A 1 129 ? -4.443 3.182 21.660 1.00 67.44 129 ALA A N 1
ATOM 1050 C CA . ALA A 1 129 ? -3.411 2.931 20.667 1.00 67.44 129 ALA A CA 1
ATOM 1051 C C . ALA A 1 129 ? -3.238 4.121 19.713 1.00 67.44 129 ALA A C 1
ATOM 1053 O O . ALA A 1 129 ? -4.167 4.562 19.039 1.00 67.44 129 ALA A O 1
ATOM 1054 N N . SER A 1 130 ? -2.003 4.611 19.586 1.00 71.44 130 SER A N 1
ATOM 1055 C CA . SER A 1 130 ? -1.680 5.590 18.544 1.00 71.44 130 SER A CA 1
ATOM 1056 C C . SER A 1 130 ? -1.838 4.978 17.142 1.00 71.44 130 SER A C 1
ATOM 1058 O O . SER A 1 130 ? -1.632 3.772 16.957 1.00 71.44 130 SER A O 1
ATOM 1060 N N . LYS A 1 131 ? -2.115 5.816 16.127 1.00 66.38 131 LYS A N 1
ATOM 1061 C CA . LYS A 1 131 ? -2.135 5.406 14.703 1.00 66.38 131 LYS A CA 1
ATOM 1062 C C . LYS A 1 131 ? -0.860 4.639 14.329 1.00 66.38 131 LYS A C 1
ATOM 1064 O O . LYS A 1 131 ? -0.924 3.633 13.630 1.00 66.38 131 LYS A O 1
ATOM 1069 N N . GLU A 1 132 ? 0.288 5.080 14.838 1.00 61.75 132 GLU A N 1
ATOM 1070 C CA . GLU A 1 132 ? 1.587 4.452 14.594 1.00 61.75 132 GLU A CA 1
ATOM 1071 C C . GLU A 1 132 ? 1.722 3.084 15.283 1.00 61.75 132 GLU A C 1
ATOM 1073 O O . GLU A 1 132 ? 2.179 2.125 14.665 1.00 61.75 132 GLU A O 1
ATOM 1078 N N . THR A 1 133 ? 1.262 2.948 16.532 1.00 69.19 133 THR A N 1
ATOM 1079 C CA . THR A 1 133 ? 1.261 1.665 17.260 1.00 69.19 133 THR A CA 1
ATOM 1080 C C . THR A 1 133 ? 0.364 0.632 16.580 1.00 69.19 133 THR A C 1
ATOM 1082 O O . THR A 1 133 ? 0.779 -0.515 16.417 1.00 69.19 133 THR A O 1
ATOM 1085 N N . LEU A 1 134 ? -0.825 1.044 16.129 1.00 68.31 134 LEU A N 1
ATOM 1086 C CA . LEU A 1 134 ? -1.731 0.180 15.371 1.00 68.31 134 LEU A CA 1
ATOM 1087 C C . LEU A 1 134 ? -1.084 -0.274 14.063 1.00 68.31 134 LEU A C 1
ATOM 1089 O O . LEU A 1 134 ? -1.007 -1.472 13.809 1.00 68.31 134 LEU A O 1
ATOM 1093 N N . LEU A 1 135 ? -0.552 0.653 13.262 1.00 65.19 135 LEU A N 1
ATOM 1094 C CA . LEU A 1 135 ? 0.100 0.311 11.994 1.00 65.19 135 LEU A CA 1
ATOM 1095 C C . LEU A 1 135 ? 1.320 -0.599 12.185 1.00 65.19 135 LEU A C 1
ATOM 1097 O O . LEU A 1 135 ? 1.521 -1.520 11.391 1.00 65.19 135 LEU A O 1
ATOM 1101 N N . ARG A 1 136 ? 2.115 -0.384 13.240 1.00 68.06 136 ARG A N 1
ATOM 1102 C CA . ARG A 1 136 ? 3.274 -1.226 13.560 1.00 68.06 136 ARG A CA 1
ATOM 1103 C C . ARG A 1 136 ? 2.860 -2.655 13.895 1.00 68.06 136 ARG A C 1
ATOM 1105 O O . ARG A 1 136 ? 3.439 -3.586 13.346 1.00 68.06 136 ARG A O 1
ATOM 1112 N N . ASN A 1 137 ? 1.856 -2.826 14.750 1.00 68.19 137 ASN A N 1
ATOM 1113 C CA . ASN A 1 137 ? 1.393 -4.152 15.162 1.00 68.19 137 ASN A CA 1
ATOM 1114 C C . ASN A 1 137 ? 0.635 -4.863 14.026 1.00 68.19 137 ASN A C 1
ATOM 1116 O O . ASN A 1 137 ? 0.833 -6.053 13.808 1.00 68.19 137 ASN A O 1
ATOM 1120 N N . LEU A 1 138 ? -0.135 -4.127 13.214 1.00 67.44 138 LEU A N 1
ATOM 1121 C CA . LEU A 1 138 ? -0.734 -4.665 11.987 1.00 67.44 138 LEU A CA 1
ATOM 1122 C C . LEU A 1 138 ? 0.339 -5.188 11.028 1.00 67.44 138 LEU A C 1
ATOM 1124 O O . LEU A 1 138 ? 0.150 -6.225 10.411 1.00 67.44 138 LEU A O 1
ATOM 1128 N N . SER A 1 139 ? 1.486 -4.511 10.932 1.00 63.66 139 SER A N 1
ATOM 1129 C CA . SER A 1 139 ? 2.593 -4.939 10.066 1.00 63.66 139 SER A CA 1
ATOM 1130 C C . SER A 1 139 ? 3.305 -6.212 10.541 1.00 63.66 139 SER A C 1
ATOM 1132 O O . SER A 1 139 ? 4.045 -6.803 9.757 1.00 63.66 139 SER A O 1
ATOM 1134 N N . GLN A 1 140 ? 3.113 -6.619 11.801 1.00 71.50 140 GLN A N 1
ATOM 1135 C CA . GLN A 1 140 ? 3.656 -7.868 12.348 1.00 71.50 140 GLN A CA 1
ATOM 1136 C C . GLN A 1 140 ? 2.732 -9.059 12.073 1.00 71.50 140 GLN A C 1
ATOM 1138 O O . GLN A 1 140 ? 3.216 -10.144 11.768 1.00 71.50 140 GLN A O 1
ATOM 1143 N N . GLU A 1 141 ? 1.419 -8.836 12.121 1.00 69.62 141 GLU A N 1
ATOM 1144 C CA . GLU A 1 141 ? 0.405 -9.895 12.012 1.00 69.62 141 GLU A CA 1
ATOM 1145 C C . GLU A 1 141 ? -0.184 -10.038 10.597 1.00 69.62 141 GLU A C 1
ATOM 1147 O O . GLU A 1 141 ? -0.691 -11.096 10.225 1.00 69.62 141 GLU A O 1
ATOM 1152 N N . ILE A 1 142 ? -0.129 -8.981 9.778 1.00 70.06 142 ILE A N 1
ATOM 1153 C CA . ILE A 1 142 ? -0.745 -8.934 8.447 1.00 70.06 142 ILE A CA 1
ATOM 1154 C C . ILE A 1 142 ? 0.338 -8.926 7.358 1.00 70.06 142 ILE A C 1
ATOM 1156 O O . ILE A 1 142 ? 1.304 -8.163 7.448 1.00 70.06 142 ILE A O 1
ATOM 1160 N N . PRO A 1 143 ? 0.173 -9.704 6.267 1.00 77.25 143 PRO A N 1
ATOM 1161 C CA . PRO A 1 143 ? 1.087 -9.669 5.131 1.00 77.25 143 PRO A CA 1
ATOM 1162 C C . PRO A 1 143 ? 1.305 -8.247 4.596 1.00 77.25 143 PRO A C 1
ATOM 1164 O O . PRO A 1 143 ? 0.345 -7.502 4.384 1.00 77.25 143 PRO A O 1
ATOM 1167 N N . LYS A 1 144 ? 2.561 -7.892 4.291 1.00 76.12 144 LYS A N 1
ATOM 1168 C CA . LYS A 1 144 ? 2.954 -6.541 3.837 1.00 76.12 144 LYS A CA 1
ATOM 1169 C C . LYS A 1 144 ? 2.085 -5.994 2.696 1.00 76.12 144 LYS A C 1
ATOM 1171 O O . LYS A 1 144 ? 1.686 -4.835 2.747 1.00 76.12 144 LYS A O 1
ATOM 1176 N N . GLY A 1 145 ? 1.722 -6.827 1.716 1.00 75.00 145 GLY A N 1
ATOM 1177 C CA . GLY A 1 145 ? 0.850 -6.419 0.606 1.00 75.00 145 GLY A CA 1
ATOM 1178 C C . GLY A 1 145 ? -0.558 -5.998 1.051 1.00 75.00 145 GLY A C 1
ATOM 1179 O O . GLY A 1 145 ? -1.108 -5.029 0.536 1.00 75.00 145 GLY A O 1
ATOM 1180 N N . LYS A 1 146 ? -1.124 -6.656 2.070 1.00 76.31 146 LYS A N 1
ATOM 1181 C CA . LYS A 1 146 ? -2.432 -6.292 2.642 1.00 76.31 146 LYS A CA 1
ATOM 1182 C C . LYS A 1 146 ? -2.362 -5.018 3.478 1.00 76.31 146 LYS A C 1
ATOM 1184 O O . LYS A 1 146 ? -3.297 -4.222 3.457 1.00 76.31 146 LYS A O 1
ATOM 1189 N N . VAL A 1 147 ? -1.241 -4.789 4.157 1.00 76.88 147 VAL A N 1
ATOM 1190 C CA . VAL A 1 147 ? -0.978 -3.518 4.848 1.00 76.88 147 VAL A CA 1
ATOM 1191 C C . VAL A 1 147 ? -0.857 -2.371 3.845 1.00 76.88 147 VAL A C 1
ATOM 1193 O O . VAL A 1 147 ? -1.408 -1.300 4.082 1.00 76.88 147 VAL A O 1
ATOM 1196 N N . LEU A 1 148 ? -0.189 -2.591 2.710 1.00 82.06 148 LEU A N 1
ATOM 1197 C CA . LEU A 1 148 ? -0.080 -1.601 1.639 1.00 82.06 148 LEU A CA 1
ATOM 1198 C C . LEU A 1 148 ? -1.450 -1.275 1.017 1.00 82.06 148 LEU A C 1
ATOM 1200 O O . LEU A 1 148 ? -1.770 -0.104 0.830 1.00 82.06 148 LEU A O 1
ATOM 1204 N N . GLU A 1 149 ? -2.295 -2.287 0.792 1.00 84.31 149 GLU A N 1
ATOM 1205 C CA . GLU A 1 149 ? -3.685 -2.113 0.337 1.00 84.31 149 GLU A CA 1
ATOM 1206 C C . GLU A 1 149 ? -4.538 -1.322 1.349 1.00 84.31 149 GLU A C 1
ATOM 1208 O O . GLU A 1 149 ? -5.354 -0.484 0.972 1.00 84.31 149 GLU A O 1
ATOM 1213 N N . LEU A 1 150 ? -4.347 -1.543 2.653 1.00 81.00 150 LEU A N 1
ATOM 1214 C CA . LEU A 1 150 ? -5.020 -0.752 3.685 1.00 81.00 150 LEU A CA 1
ATOM 1215 C C . LEU A 1 150 ? -4.527 0.702 3.685 1.00 81.00 150 LEU A C 1
ATOM 1217 O O . LEU A 1 150 ? -5.339 1.627 3.708 1.00 81.00 150 LEU A O 1
ATOM 1221 N N . LYS A 1 151 ? -3.204 0.911 3.641 1.00 81.06 151 LYS A N 1
ATOM 1222 C CA . LYS A 1 151 ? -2.599 2.249 3.585 1.00 81.06 151 LYS A CA 1
ATOM 1223 C C . LYS A 1 151 ? -3.099 3.033 2.371 1.00 81.06 151 LYS A C 1
ATOM 1225 O O . LYS A 1 151 ? -3.389 4.217 2.519 1.00 81.06 151 LYS A O 1
ATOM 1230 N N . SER A 1 152 ? -3.262 2.387 1.213 1.00 90.44 152 SER A N 1
ATOM 1231 C CA . SER A 1 152 ? -3.785 3.049 0.013 1.00 90.44 152 SER A CA 1
ATOM 1232 C C . SER A 1 152 ? -5.230 3.508 0.199 1.00 90.44 152 SER A C 1
ATOM 1234 O O . SER A 1 152 ? -5.549 4.655 -0.099 1.00 90.44 152 SER A O 1
ATOM 1236 N N . LYS A 1 153 ? -6.101 2.677 0.784 1.00 85.19 153 LYS A N 1
ATOM 1237 C CA . LYS A 1 153 ? -7.494 3.062 1.081 1.00 85.19 153 LYS A CA 1
ATOM 1238 C C . LYS A 1 153 ? -7.582 4.210 2.084 1.00 85.19 153 LYS A C 1
ATOM 1240 O O . LYS A 1 153 ? -8.420 5.093 1.919 1.00 85.19 153 LYS A O 1
ATOM 1245 N N . LEU A 1 154 ? -6.711 4.226 3.094 1.00 84.12 154 LEU A N 1
ATOM 1246 C CA . LEU A 1 154 ? -6.629 5.332 4.051 1.00 84.12 154 LEU A CA 1
ATOM 1247 C C . LEU A 1 154 ? -6.178 6.632 3.374 1.00 84.12 154 LEU A C 1
ATOM 1249 O O . LEU A 1 154 ? -6.808 7.664 3.587 1.00 84.12 154 LEU A O 1
ATOM 1253 N N . LEU A 1 155 ? -5.151 6.571 2.521 1.00 86.19 155 LEU A N 1
ATOM 1254 C CA . LEU A 1 155 ? -4.685 7.721 1.745 1.00 86.19 155 LEU A CA 1
ATOM 1255 C C . LEU A 1 155 ? -5.791 8.261 0.827 1.00 86.19 155 LEU A C 1
ATOM 1257 O O . LEU A 1 155 ? -6.061 9.456 0.815 1.00 86.19 155 LEU A O 1
ATOM 1261 N N . LEU A 1 156 ? -6.476 7.382 0.092 1.00 88.19 156 LEU A N 1
ATOM 1262 C CA . LEU A 1 156 ? -7.576 7.762 -0.800 1.00 88.19 156 LEU A CA 1
ATOM 1263 C C . LEU A 1 156 ? -8.751 8.392 -0.034 1.00 88.19 156 LEU A C 1
ATOM 1265 O O . LEU A 1 156 ? -9.349 9.361 -0.503 1.00 88.19 156 LEU A O 1
ATOM 1269 N N . ALA A 1 157 ? -9.067 7.875 1.156 1.00 85.75 157 ALA A N 1
ATOM 1270 C CA . ALA A 1 157 ? -10.071 8.468 2.035 1.00 85.75 157 ALA A CA 1
ATOM 1271 C C . ALA A 1 157 ? -9.655 9.863 2.528 1.00 85.75 157 ALA A C 1
ATOM 1273 O O . ALA A 1 157 ? -10.496 10.755 2.613 1.00 85.75 157 ALA A O 1
ATOM 1274 N N . GLU A 1 158 ? -8.374 10.069 2.829 1.00 84.56 158 GLU A N 1
ATOM 1275 C CA . GLU A 1 158 ? -7.836 1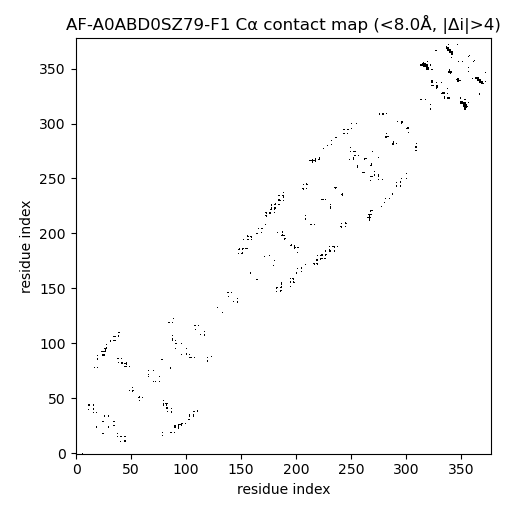1.369 3.236 1.00 84.56 158 GLU A CA 1
ATOM 1276 C C . GLU A 1 158 ? -7.910 12.391 2.093 1.00 84.56 158 GLU A C 1
ATOM 1278 O O . GLU A 1 158 ? -8.386 13.504 2.301 1.00 84.56 158 GLU A O 1
ATOM 1283 N N . ILE A 1 159 ? -7.571 11.989 0.863 1.00 85.12 159 ILE A N 1
ATOM 1284 C CA . ILE A 1 159 ? -7.676 12.844 -0.333 1.00 85.12 159 ILE A CA 1
ATOM 1285 C C . ILE A 1 159 ? -9.115 13.276 -0.593 1.00 85.12 159 ILE A C 1
ATOM 1287 O O . ILE A 1 159 ? -9.357 14.447 -0.871 1.00 85.12 159 ILE A O 1
ATOM 1291 N N . ASN A 1 160 ? -10.076 12.356 -0.483 1.00 84.38 160 ASN A N 1
ATOM 1292 C CA . ASN A 1 160 ? -11.491 12.683 -0.665 1.00 84.38 160 ASN A CA 1
ATOM 1293 C C . ASN A 1 160 ? -11.988 13.760 0.319 1.00 84.38 160 ASN A C 1
ATOM 1295 O O . ASN A 1 160 ? -12.965 14.440 0.020 1.00 84.38 160 ASN A O 1
ATOM 1299 N N . ASN A 1 161 ? -11.330 13.906 1.473 1.00 82.81 161 ASN A N 1
ATOM 1300 C CA . ASN A 1 161 ? -11.671 14.885 2.505 1.00 82.81 161 ASN A CA 1
ATOM 1301 C C . ASN A 1 161 ? -10.729 16.106 2.518 1.00 82.81 161 ASN A C 1
ATOM 1303 O O . ASN A 1 161 ? -10.891 16.986 3.361 1.00 82.81 161 ASN A O 1
ATOM 1307 N N . CYS A 1 162 ? -9.737 16.166 1.625 1.00 80.00 162 CYS A N 1
ATOM 1308 C CA . CYS A 1 162 ? -8.742 17.234 1.583 1.00 80.00 162 CYS A CA 1
ATOM 1309 C C . CYS A 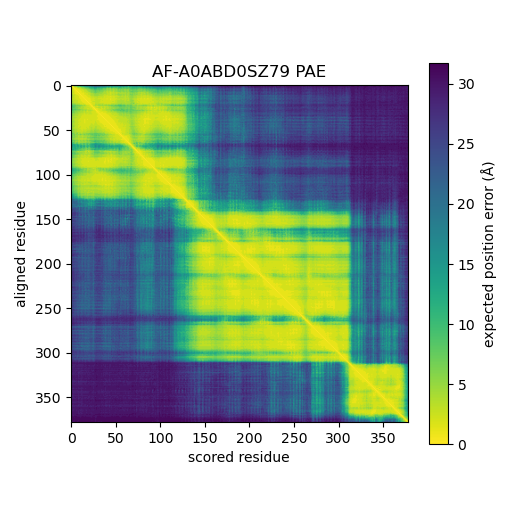1 162 ? -9.211 18.397 0.694 1.00 80.00 162 CYS A C 1
ATOM 1311 O O . CYS A 1 162 ? -9.642 18.184 -0.438 1.00 80.00 162 CYS A O 1
ATOM 1313 N N . GLU A 1 163 ? -9.077 19.637 1.177 1.00 75.38 163 GLU A N 1
ATOM 1314 C CA . GLU A 1 163 ? -9.457 20.838 0.414 1.00 75.38 163 GLU A CA 1
ATOM 1315 C C . GLU A 1 163 ? -8.477 21.158 -0.730 1.00 75.38 163 GLU A C 1
ATOM 1317 O O . GLU A 1 163 ? -8.899 21.656 -1.772 1.00 75.38 163 GLU A O 1
ATOM 1322 N N . ASN A 1 164 ? -7.178 20.857 -0.567 1.00 77.69 164 ASN A N 1
ATOM 1323 C CA . ASN A 1 164 ? -6.145 21.131 -1.574 1.00 77.69 164 ASN A CA 1
ATOM 1324 C C . ASN A 1 164 ? -5.133 19.972 -1.732 1.00 77.69 164 ASN A C 1
ATOM 1326 O O . ASN A 1 164 ? -3.993 20.064 -1.275 1.00 77.69 164 ASN A O 1
ATOM 1330 N N . PRO A 1 165 ? -5.510 18.881 -2.418 1.00 74.06 165 PRO A N 1
ATOM 1331 C CA . PRO A 1 165 ? -4.637 17.722 -2.598 1.00 74.06 165 PRO A CA 1
ATOM 1332 C C . PRO A 1 165 ? -3.432 17.982 -3.525 1.00 74.06 165 PRO A C 1
ATOM 1334 O O . PRO A 1 165 ? -2.496 17.192 -3.547 1.00 74.06 165 PRO A O 1
ATOM 1337 N N . GLN A 1 166 ? -3.402 19.064 -4.306 1.00 76.69 166 GLN A N 1
ATOM 1338 C CA . GLN A 1 166 ? -2.352 19.264 -5.317 1.00 76.69 166 GLN A CA 1
ATOM 1339 C C . GLN A 1 166 ? -0.990 19.630 -4.707 1.00 76.69 166 GLN A C 1
ATOM 1341 O O . GLN A 1 166 ? 0.046 19.122 -5.142 1.00 76.69 166 GLN A O 1
ATOM 1346 N N . GLU A 1 167 ? -0.981 20.490 -3.689 1.00 71.81 167 GLU A N 1
ATOM 1347 C CA . GLU A 1 167 ? 0.247 20.967 -3.041 1.00 71.81 167 GLU A CA 1
ATOM 1348 C C . GLU A 1 167 ? 0.931 19.850 -2.244 1.00 71.81 167 GLU A C 1
ATOM 1350 O O . GLU A 1 167 ? 2.128 19.603 -2.404 1.00 71.81 167 GLU A O 1
ATOM 1355 N N . THR A 1 168 ? 0.148 19.100 -1.463 1.00 70.00 168 THR A N 1
ATOM 1356 C CA . THR A 1 168 ? 0.636 17.974 -0.658 1.00 70.00 168 THR A CA 1
ATOM 1357 C C . THR A 1 168 ? 1.328 16.929 -1.528 1.00 70.00 168 THR A C 1
ATOM 1359 O O . THR A 1 168 ? 2.460 16.537 -1.250 1.00 70.00 168 THR A O 1
ATOM 1362 N N . PHE A 1 169 ? 0.702 16.523 -2.633 1.00 74.19 169 PHE A N 1
ATOM 1363 C CA . PHE A 1 169 ? 1.249 15.469 -3.484 1.00 74.19 169 PHE A CA 1
ATOM 1364 C C . PHE A 1 169 ? 2.415 15.935 -4.353 1.00 74.19 169 PHE A C 1
ATOM 1366 O O . PHE A 1 169 ? 3.330 15.150 -4.586 1.00 74.19 169 PHE A O 1
ATOM 1373 N N . SER A 1 170 ? 2.450 17.206 -4.770 1.00 73.25 170 SER A N 1
ATOM 1374 C CA . SER A 1 170 ? 3.604 17.753 -5.503 1.00 73.25 170 SER A CA 1
ATOM 1375 C C . SER A 1 170 ? 4.902 17.581 -4.704 1.00 73.25 170 SER A C 1
ATOM 1377 O O . SER A 1 170 ? 5.905 17.122 -5.247 1.00 73.25 170 SER A O 1
ATOM 1379 N N . THR A 1 171 ? 4.860 17.829 -3.390 1.00 75.81 171 THR A N 1
ATOM 1380 C CA . THR A 1 171 ? 6.022 17.600 -2.513 1.00 75.81 171 THR A CA 1
ATOM 1381 C C . THR A 1 171 ? 6.357 16.116 -2.323 1.00 75.81 171 THR A C 1
ATOM 1383 O O . THR A 1 171 ? 7.535 15.768 -2.225 1.00 75.81 171 THR A O 1
ATOM 1386 N N . MET A 1 172 ? 5.351 15.229 -2.332 1.00 80.88 172 MET A N 1
ATOM 1387 C CA . MET A 1 172 ? 5.567 13.778 -2.249 1.00 80.88 172 MET A CA 1
ATOM 1388 C C . MET A 1 172 ? 6.287 13.230 -3.485 1.00 80.88 172 MET A C 1
ATOM 1390 O O . MET A 1 172 ? 7.105 12.329 -3.345 1.00 80.88 172 MET A O 1
ATOM 1394 N N . PHE A 1 173 ? 6.027 13.764 -4.683 1.00 82.38 173 PHE A N 1
ATOM 1395 C CA . PHE A 1 173 ? 6.711 13.328 -5.907 1.00 82.38 173 PHE A CA 1
ATOM 1396 C C . PHE A 1 173 ? 8.173 13.794 -5.974 1.00 82.38 173 PHE A C 1
ATOM 1398 O O . PHE A 1 173 ? 9.023 13.060 -6.484 1.00 82.38 173 PHE A O 1
ATOM 1405 N N . GLU A 1 174 ? 8.481 14.983 -5.448 1.00 81.69 174 GLU A N 1
ATOM 1406 C CA . GLU A 1 174 ? 9.847 15.524 -5.412 1.00 81.69 174 GLU A CA 1
ATOM 1407 C C . GLU A 1 174 ? 10.734 14.813 -4.376 1.00 81.69 174 GLU A C 1
ATOM 1409 O O . GLU A 1 174 ? 11.896 14.525 -4.662 1.00 81.69 174 GLU A O 1
ATOM 1414 N N . ASN A 1 175 ? 10.183 14.467 -3.207 1.00 81.50 175 ASN A N 1
ATOM 1415 C CA . ASN A 1 175 ? 10.906 13.829 -2.100 1.00 81.50 175 ASN A CA 1
ATOM 1416 C C . ASN A 1 175 ? 10.337 12.440 -1.762 1.00 81.50 175 ASN A C 1
ATOM 1418 O O . ASN A 1 175 ? 10.002 12.160 -0.611 1.00 81.50 175 ASN A O 1
ATOM 1422 N N . CYS A 1 176 ? 10.207 11.574 -2.768 1.00 86.06 176 CYS A N 1
ATOM 1423 C CA . CYS A 1 176 ? 9.708 10.210 -2.585 1.00 86.06 176 CYS A CA 1
ATOM 1424 C C . CYS A 1 176 ? 10.806 9.215 -2.179 1.00 86.06 176 CYS A C 1
ATOM 1426 O O . CYS A 1 176 ? 11.974 9.353 -2.548 1.00 86.06 176 CYS A O 1
ATOM 1428 N N . ASP A 1 177 ? 10.389 8.163 -1.478 1.00 91.62 177 ASP A N 1
ATOM 1429 C CA . ASP A 1 177 ? 11.107 6.899 -1.310 1.00 91.62 177 ASP A CA 1
ATOM 1430 C C . ASP A 1 177 ? 10.339 5.745 -1.989 1.00 91.62 177 ASP A C 1
ATOM 1432 O O . ASP A 1 177 ? 9.279 5.952 -2.589 1.00 91.62 177 ASP A O 1
ATOM 1436 N N . GLN A 1 178 ? 10.874 4.519 -1.925 1.00 93.44 178 GLN A N 1
ATOM 1437 C CA . GLN A 1 178 ? 10.240 3.355 -2.557 1.00 93.44 178 GLN A CA 1
ATOM 1438 C C . GLN A 1 178 ? 8.838 3.083 -1.990 1.00 93.44 178 GLN A C 1
ATOM 1440 O O . GLN A 1 178 ? 7.906 2.883 -2.766 1.00 93.44 178 GLN A O 1
ATOM 1445 N N . ASP A 1 179 ? 8.674 3.138 -0.665 1.00 90.12 179 ASP A N 1
ATOM 1446 C CA . ASP A 1 179 ? 7.393 2.881 0.005 1.00 90.12 179 ASP A CA 1
ATOM 1447 C C . ASP A 1 179 ? 6.317 3.888 -0.432 1.00 90.12 179 ASP A C 1
ATOM 1449 O O . ASP A 1 179 ? 5.153 3.527 -0.625 1.00 90.12 179 ASP A O 1
ATOM 1453 N N . THR A 1 180 ? 6.706 5.151 -0.631 1.00 91.50 180 THR A N 1
ATOM 1454 C CA . THR A 1 180 ? 5.824 6.208 -1.131 1.00 91.50 180 THR A CA 1
ATOM 1455 C C . THR A 1 180 ? 5.360 5.917 -2.555 1.00 91.50 180 THR A C 1
ATOM 1457 O O . THR A 1 180 ? 4.169 6.031 -2.849 1.00 91.50 180 THR A O 1
ATOM 1460 N N . VAL A 1 181 ? 6.271 5.521 -3.448 1.00 94.88 181 VAL A N 1
ATOM 1461 C CA . VAL A 1 181 ? 5.909 5.209 -4.839 1.00 94.88 181 VAL A CA 1
ATOM 1462 C C . VAL A 1 181 ? 5.054 3.946 -4.920 1.00 94.88 181 VAL A C 1
ATOM 1464 O O . VAL A 1 181 ? 4.045 3.952 -5.626 1.00 94.88 181 VAL A O 1
ATOM 1467 N N . ASP A 1 182 ? 5.373 2.908 -4.146 1.00 94.06 182 ASP A N 1
ATOM 1468 C CA . ASP A 1 182 ? 4.556 1.695 -4.048 1.00 94.06 182 ASP A CA 1
ATOM 1469 C C . ASP A 1 182 ? 3.132 2.027 -3.573 1.00 94.06 182 ASP A C 1
ATOM 1471 O O . ASP A 1 182 ? 2.149 1.570 -4.161 1.00 94.06 182 ASP A O 1
ATOM 1475 N N . LEU A 1 183 ? 3.000 2.888 -2.556 1.00 93.00 183 LEU A N 1
ATOM 1476 C CA . LEU A 1 183 ? 1.707 3.358 -2.058 1.00 93.00 183 LEU A CA 1
ATOM 1477 C C . LEU A 1 183 ? 0.923 4.132 -3.125 1.00 93.00 183 LEU A C 1
ATOM 1479 O O . LEU A 1 183 ? -0.280 3.905 -3.276 1.00 93.00 183 LEU A O 1
ATOM 1483 N N . ILE A 1 184 ? 1.576 5.020 -3.879 1.00 94.50 184 ILE A N 1
ATOM 1484 C CA . ILE A 1 184 ? 0.943 5.775 -4.970 1.00 94.50 184 ILE A CA 1
ATOM 1485 C C . ILE A 1 184 ? 0.446 4.820 -6.057 1.00 94.50 184 ILE A C 1
ATOM 1487 O O . ILE A 1 184 ? -0.719 4.907 -6.451 1.00 94.50 184 ILE A O 1
ATOM 1491 N N . VAL A 1 185 ? 1.282 3.876 -6.502 1.00 96.81 185 VAL A N 1
ATOM 1492 C CA . VAL A 1 185 ? 0.906 2.906 -7.541 1.00 96.81 185 VAL A CA 1
ATOM 1493 C C . VAL A 1 185 ? -0.258 2.031 -7.079 1.00 96.81 185 VAL A C 1
ATOM 1495 O O . VAL A 1 185 ? -1.234 1.877 -7.814 1.00 96.81 185 VAL A O 1
ATOM 1498 N N . VAL A 1 186 ? -0.219 1.514 -5.847 1.00 95.81 186 VAL A N 1
ATOM 1499 C CA . VAL A 1 186 ? -1.323 0.718 -5.285 1.00 95.81 186 VAL A CA 1
ATOM 1500 C C . VAL A 1 186 ? -2.601 1.549 -5.109 1.00 95.81 186 VAL A C 1
ATOM 1502 O O . VAL A 1 186 ? -3.705 1.018 -5.241 1.00 95.81 186 VAL A O 1
ATOM 1505 N N . SER A 1 187 ? -2.481 2.855 -4.864 1.00 95.06 187 SER A N 1
ATOM 1506 C CA . SER A 1 187 ? -3.632 3.758 -4.771 1.00 95.06 187 SER A CA 1
ATOM 1507 C C . SER A 1 187 ? -4.312 3.959 -6.123 1.00 95.06 187 SER A C 1
ATOM 1509 O O . SER A 1 187 ? -5.531 3.856 -6.204 1.00 95.06 187 SER A O 1
ATOM 1511 N N . ILE A 1 188 ? -3.557 4.181 -7.203 1.00 96.56 188 ILE A N 1
ATOM 1512 C CA . ILE A 1 188 ? -4.151 4.470 -8.521 1.00 96.56 188 ILE A CA 1
ATOM 1513 C C . ILE A 1 188 ? -4.716 3.239 -9.239 1.00 96.56 188 ILE A C 1
ATOM 1515 O O . ILE A 1 188 ? -5.522 3.390 -10.151 1.00 96.56 188 ILE A O 1
ATOM 1519 N N . ILE A 1 189 ? -4.335 2.022 -8.842 1.00 96.81 189 ILE A N 1
ATOM 1520 C CA . ILE A 1 189 ? -4.943 0.771 -9.343 1.00 96.81 189 ILE A CA 1
ATOM 1521 C C . ILE A 1 189 ? -6.178 0.334 -8.539 1.00 96.81 189 ILE A C 1
ATOM 1523 O O . ILE A 1 189 ? -6.699 -0.766 -8.764 1.00 96.81 189 ILE A O 1
ATOM 1527 N N . ASN A 1 190 ? -6.600 1.138 -7.558 1.00 92.62 190 ASN A N 1
ATOM 1528 C CA . ASN A 1 190 ? -7.792 0.878 -6.766 1.00 92.62 190 ASN A CA 1
ATOM 1529 C C . ASN A 1 190 ? -9.052 1.094 -7.623 1.00 92.62 190 ASN A C 1
ATOM 1531 O O . ASN A 1 190 ? -9.211 2.130 -8.262 1.00 92.62 190 ASN A O 1
ATOM 1535 N N . ASN A 1 191 ? -9.951 0.105 -7.608 1.00 91.12 191 ASN A N 1
ATOM 1536 C CA . ASN A 1 191 ? -11.167 0.087 -8.426 1.00 91.12 191 ASN A CA 1
ATOM 1537 C C . ASN A 1 191 ? -12.451 0.329 -7.605 1.00 91.12 191 ASN A C 1
ATOM 1539 O O . ASN A 1 191 ? -13.552 0.205 -8.143 1.00 91.12 191 ASN A O 1
ATOM 1543 N N . ASP A 1 192 ? -12.342 0.632 -6.308 1.00 89.56 192 ASP A N 1
ATOM 1544 C CA . ASP A 1 192 ? -13.497 0.890 -5.449 1.00 89.56 192 ASP A CA 1
ATOM 1545 C C . ASP A 1 192 ? -14.137 2.234 -5.836 1.00 89.56 192 ASP A C 1
ATOM 1547 O O . ASP A 1 192 ? -13.503 3.290 -5.797 1.00 89.56 192 ASP A O 1
ATOM 1551 N N . VAL A 1 193 ? -15.436 2.210 -6.156 1.00 91.50 193 VAL A N 1
ATOM 1552 C CA . VAL A 1 193 ? -16.187 3.374 -6.672 1.00 91.50 193 VAL A CA 1
ATOM 1553 C C . VAL A 1 193 ? -16.089 4.595 -5.750 1.00 91.50 193 VAL A C 1
ATOM 1555 O O . VAL A 1 193 ? -16.005 5.726 -6.223 1.00 91.50 193 VAL A O 1
ATOM 1558 N N . GLN A 1 194 ? -16.041 4.374 -4.434 1.00 91.38 194 GLN A N 1
ATOM 1559 C CA . GLN A 1 194 ? -15.932 5.439 -3.430 1.00 91.38 194 GLN A CA 1
ATOM 1560 C C . GLN A 1 194 ? -14.626 6.250 -3.514 1.00 91.38 194 GLN A C 1
ATOM 1562 O O . GLN A 1 194 ? -14.579 7.380 -3.031 1.00 91.38 194 GLN A O 1
ATOM 1567 N N . TYR A 1 195 ? -13.572 5.707 -4.130 1.00 92.19 195 TYR A N 1
ATOM 1568 C CA . TYR A 1 195 ? -12.264 6.358 -4.233 1.00 92.19 195 TYR A CA 1
ATOM 1569 C C . TYR A 1 195 ? -11.944 6.877 -5.637 1.00 92.19 195 TYR A C 1
ATOM 1571 O O . TYR A 1 195 ? -10.873 7.443 -5.842 1.00 92.19 195 TYR A O 1
ATOM 1579 N N . LEU A 1 196 ? -12.864 6.746 -6.599 1.00 92.75 196 LEU A N 1
ATOM 1580 C CA . LEU A 1 196 ? -12.610 7.093 -8.000 1.00 92.75 196 LEU A CA 1
ATOM 1581 C C . LEU A 1 196 ? -12.156 8.553 -8.187 1.00 92.75 196 LEU A C 1
ATOM 1583 O O . LEU A 1 196 ? -11.269 8.826 -8.992 1.00 92.75 196 LEU A O 1
ATOM 1587 N N . ASN A 1 197 ? -12.728 9.489 -7.422 1.00 91.38 197 ASN A N 1
ATOM 1588 C CA . ASN A 1 197 ? -12.326 10.896 -7.475 1.00 91.38 197 ASN A CA 1
ATOM 1589 C C . ASN A 1 197 ? -10.872 11.094 -7.013 1.00 91.38 197 ASN A C 1
ATOM 1591 O O . ASN A 1 197 ? -10.068 11.670 -7.742 1.00 91.38 197 ASN A O 1
ATOM 1595 N N . ALA A 1 198 ? -10.518 10.557 -5.842 1.00 91.62 198 ALA A N 1
ATOM 1596 C CA . ALA A 1 198 ? -9.152 10.591 -5.327 1.00 91.62 198 ALA A CA 1
ATOM 1597 C C . ALA A 1 198 ? -8.150 9.941 -6.294 1.00 91.62 198 ALA A C 1
ATOM 1599 O O . ALA A 1 198 ? -7.100 10.520 -6.563 1.00 91.62 198 ALA A O 1
ATOM 1600 N N . VAL A 1 199 ? -8.494 8.786 -6.877 1.00 94.62 199 VAL A N 1
ATOM 1601 C CA . VAL A 1 199 ? -7.666 8.118 -7.894 1.00 94.62 199 VAL A CA 1
ATOM 1602 C C . VAL A 1 199 ? -7.415 9.039 -9.087 1.00 94.62 199 VAL A C 1
ATOM 1604 O O . VAL A 1 199 ? -6.263 9.241 -9.463 1.00 94.62 199 VAL A O 1
ATOM 1607 N N . ASN A 1 200 ? -8.462 9.656 -9.642 1.00 93.50 200 ASN A N 1
ATOM 1608 C CA . ASN A 1 200 ? -8.330 10.567 -10.782 1.00 93.50 200 ASN A CA 1
ATOM 1609 C C . ASN A 1 200 ? -7.445 11.780 -10.463 1.00 93.50 200 ASN A C 1
ATOM 1611 O O . ASN A 1 200 ? -6.662 12.207 -11.310 1.00 93.50 200 ASN A O 1
ATOM 1615 N N . ILE A 1 201 ? -7.533 12.322 -9.245 1.00 91.94 201 ILE A N 1
ATOM 1616 C CA . ILE A 1 201 ? -6.668 13.421 -8.795 1.00 91.94 201 ILE A CA 1
ATOM 1617 C C . ILE A 1 201 ? -5.198 12.985 -8.811 1.00 91.94 201 ILE A C 1
ATOM 1619 O O . ILE A 1 201 ? -4.375 13.666 -9.423 1.00 91.94 201 ILE A O 1
ATOM 1623 N N . ILE A 1 202 ? -4.871 11.839 -8.200 1.00 93.25 202 ILE A N 1
ATOM 1624 C CA . ILE A 1 202 ? -3.491 11.328 -8.170 1.00 93.25 202 ILE A CA 1
ATOM 1625 C C . ILE A 1 202 ? -2.988 11.047 -9.591 1.00 93.25 202 ILE A C 1
ATOM 1627 O O . ILE A 1 202 ? -1.864 11.419 -9.920 1.00 93.25 202 ILE A O 1
ATOM 1631 N N . VAL A 1 203 ? -3.805 10.422 -10.445 1.00 95.25 203 VAL A N 1
ATOM 1632 C CA . VAL A 1 203 ? -3.432 10.101 -11.833 1.00 95.25 203 VAL A CA 1
ATOM 1633 C C . VAL A 1 203 ? -3.125 11.368 -12.628 1.00 95.25 203 VAL A C 1
ATOM 1635 O O . VAL A 1 203 ? -2.112 11.409 -13.322 1.00 95.25 203 VAL A O 1
ATOM 1638 N N . ASN A 1 204 ? -3.939 12.418 -12.501 1.00 93.44 204 ASN A N 1
ATOM 1639 C CA . ASN A 1 204 ? -3.694 13.692 -13.182 1.00 93.44 204 ASN A CA 1
ATOM 1640 C C . ASN A 1 204 ? -2.389 14.351 -12.715 1.00 93.44 204 ASN A C 1
ATOM 1642 O O . ASN A 1 204 ? -1.586 14.774 -13.545 1.00 93.44 204 ASN A O 1
ATOM 1646 N N . LEU A 1 205 ? -2.136 14.367 -11.404 1.00 91.62 205 LEU A N 1
ATOM 1647 C CA . LEU A 1 205 ? -0.883 14.886 -10.850 1.00 91.62 205 LEU A CA 1
ATOM 1648 C C . LEU A 1 205 ? 0.327 14.084 -11.334 1.00 91.62 205 LEU A C 1
ATOM 1650 O O . LEU A 1 205 ? 1.338 14.656 -11.737 1.00 91.62 205 LEU A O 1
ATOM 1654 N N . LEU A 1 206 ? 0.210 12.757 -11.352 1.00 93.38 206 LEU A N 1
ATOM 1655 C CA . LEU A 1 206 ? 1.255 11.878 -11.854 1.00 93.38 206 LEU A CA 1
ATOM 1656 C C . LEU A 1 206 ? 1.508 12.111 -13.351 1.00 93.38 206 LEU A C 1
ATOM 1658 O O . LEU A 1 206 ? 2.660 12.212 -13.766 1.00 93.38 206 LEU A O 1
ATOM 1662 N N . LEU A 1 207 ? 0.460 12.262 -14.165 1.00 95.00 207 LEU A N 1
ATOM 1663 C CA . LEU A 1 207 ? 0.593 12.604 -15.584 1.00 95.00 207 LEU A CA 1
ATOM 1664 C C . LEU A 1 207 ? 1.385 13.903 -15.772 1.00 95.00 207 LEU A C 1
ATOM 1666 O O . LEU A 1 207 ? 2.258 13.958 -16.639 1.00 95.00 207 LEU A O 1
ATOM 1670 N N . ASP A 1 208 ? 1.119 14.929 -14.966 1.00 91.19 208 ASP A N 1
ATOM 1671 C CA . ASP A 1 208 ? 1.850 16.196 -15.029 1.00 91.19 208 ASP A CA 1
ATOM 1672 C C . ASP A 1 208 ? 3.323 16.021 -14.629 1.00 91.19 208 ASP A C 1
ATOM 1674 O O . ASP A 1 208 ? 4.222 16.473 -15.345 1.00 91.19 208 ASP A O 1
ATOM 1678 N N . VAL A 1 209 ? 3.597 15.271 -13.558 1.00 89.44 209 VAL A N 1
ATOM 1679 C CA . VAL A 1 209 ? 4.959 14.920 -13.122 1.00 89.44 209 VAL A CA 1
ATOM 1680 C C . VAL A 1 209 ? 5.737 14.222 -14.241 1.00 89.44 209 VAL A C 1
ATOM 1682 O O . VAL A 1 209 ? 6.833 14.673 -14.592 1.00 89.44 209 VAL A O 1
ATOM 1685 N N . LEU A 1 210 ? 5.164 13.186 -14.865 1.00 92.31 210 LEU A N 1
ATOM 1686 C CA . LEU A 1 210 ? 5.826 12.426 -15.932 1.00 92.31 210 LEU A CA 1
ATOM 1687 C C . LEU A 1 210 ? 6.006 13.249 -17.220 1.00 92.31 210 LEU A C 1
ATOM 1689 O O . LEU A 1 210 ? 7.023 13.106 -17.903 1.00 92.31 210 LEU A O 1
ATOM 1693 N N . LYS A 1 211 ? 5.066 14.149 -17.551 1.00 92.38 211 LYS A N 1
ATOM 1694 C CA . LYS A 1 211 ? 5.174 15.052 -18.715 1.00 92.38 211 LYS A CA 1
ATOM 1695 C C . LYS A 1 211 ? 6.278 16.091 -18.556 1.00 92.38 211 LYS A C 1
ATOM 1697 O O . LYS A 1 211 ? 6.928 16.430 -19.541 1.00 92.38 211 LYS A O 1
ATOM 1702 N N . THR A 1 212 ? 6.487 16.610 -17.344 1.00 88.94 212 THR A N 1
ATOM 1703 C CA . THR A 1 212 ? 7.445 17.706 -17.117 1.00 88.94 212 THR A CA 1
ATOM 1704 C C . THR A 1 212 ? 8.902 17.304 -17.330 1.00 88.94 212 THR A C 1
ATOM 1706 O O . THR A 1 212 ? 9.719 18.183 -17.596 1.00 88.94 212 THR A O 1
ATOM 1709 N N . ARG A 1 213 ? 9.235 16.005 -17.225 1.00 87.00 213 ARG A N 1
ATOM 1710 C CA . ARG A 1 213 ? 10.589 15.462 -17.467 1.00 87.00 213 ARG A CA 1
ATOM 1711 C C . ARG A 1 213 ? 11.689 16.235 -16.722 1.00 87.00 213 ARG A C 1
ATOM 1713 O O . ARG A 1 213 ? 12.781 16.457 -17.240 1.00 87.00 213 ARG A O 1
ATOM 1720 N N . LYS A 1 214 ? 11.390 16.690 -15.501 1.00 86.12 214 LYS A N 1
ATOM 1721 C CA . LYS A 1 214 ? 12.332 17.438 -14.661 1.00 86.12 214 LYS A CA 1
ATOM 1722 C C . LYS A 1 214 ? 13.344 16.502 -14.011 1.00 86.12 214 LYS A C 1
ATOM 1724 O O . LYS A 1 214 ? 12.989 15.422 -13.548 1.00 86.12 214 LYS A O 1
ATOM 1729 N N . PHE A 1 215 ? 14.577 16.981 -13.870 1.00 83.50 215 PHE A N 1
ATOM 1730 C CA . PHE A 1 215 ? 15.630 16.287 -13.125 1.00 83.50 215 PHE A CA 1
ATOM 1731 C C . PHE A 1 215 ? 15.258 16.036 -11.6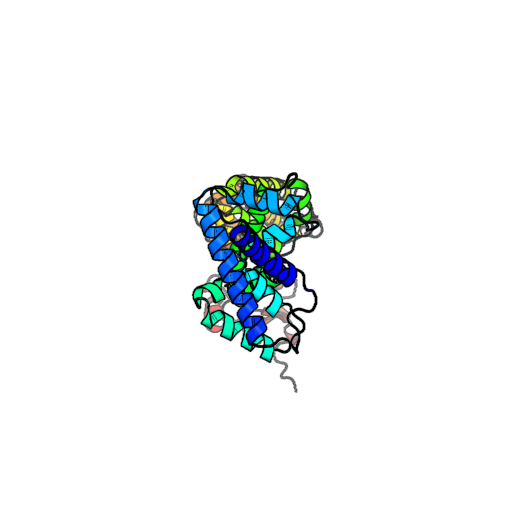51 1.00 83.50 215 PHE A C 1
ATOM 1733 O O . PHE A 1 215 ? 15.648 15.022 -11.084 1.00 83.50 215 PHE A O 1
ATOM 1740 N N . THR A 1 216 ? 14.447 16.906 -11.037 1.00 85.12 216 THR A N 1
ATOM 1741 C CA . THR A 1 216 ? 13.970 16.740 -9.651 1.00 85.12 216 THR A CA 1
ATOM 1742 C C . THR A 1 216 ? 13.156 15.461 -9.445 1.00 85.12 216 THR A C 1
ATOM 1744 O O . THR A 1 216 ? 13.174 14.898 -8.359 1.00 85.12 216 THR A O 1
ATOM 1747 N N . HIS A 1 217 ? 12.503 14.947 -10.492 1.00 88.38 217 HIS A N 1
ATOM 1748 C CA . HIS A 1 217 ? 11.715 13.712 -10.439 1.00 88.38 217 HIS A CA 1
ATOM 1749 C C . HIS A 1 217 ? 12.519 12.457 -10.817 1.00 88.38 217 HIS A C 1
ATOM 1751 O O . HIS A 1 217 ? 11.947 11.378 -10.972 1.00 88.38 217 HIS A O 1
ATOM 1757 N N . LYS A 1 218 ? 13.846 12.560 -10.965 1.00 88.75 218 LYS A N 1
ATOM 1758 C CA . LYS A 1 218 ? 14.716 11.430 -11.332 1.00 88.75 218 LYS A CA 1
ATOM 1759 C C . LYS A 1 218 ? 14.581 10.246 -10.365 1.00 88.75 218 LYS A C 1
ATOM 1761 O O . LYS A 1 218 ? 14.515 9.097 -10.801 1.00 88.75 218 LYS A O 1
ATOM 1766 N N . ASN A 1 219 ? 14.474 10.519 -9.062 1.00 89.38 219 ASN A N 1
ATOM 1767 C CA . ASN A 1 219 ? 14.263 9.485 -8.044 1.00 89.38 219 ASN A CA 1
ATOM 1768 C C . ASN A 1 219 ? 12.906 8.793 -8.195 1.00 89.38 219 ASN A C 1
ATOM 1770 O O . ASN A 1 219 ? 12.839 7.569 -8.108 1.00 89.38 219 ASN A O 1
ATOM 1774 N N . PHE A 1 220 ? 11.851 9.554 -8.496 1.00 92.88 220 PHE A N 1
ATOM 1775 C CA . PHE A 1 220 ? 10.524 8.993 -8.724 1.00 92.88 220 PHE A CA 1
ATOM 1776 C C . PHE A 1 220 ? 10.540 7.969 -9.863 1.00 92.88 220 PHE A C 1
ATOM 1778 O O . PHE A 1 220 ? 10.049 6.859 -9.689 1.00 92.88 220 PHE A O 1
ATOM 1785 N N . TRP A 1 221 ? 11.168 8.294 -11.000 1.00 93.31 221 TRP A N 1
ATOM 1786 C CA . TRP A 1 221 ? 11.320 7.348 -12.111 1.00 93.31 221 TRP A CA 1
ATOM 1787 C C . TRP A 1 221 ? 12.049 6.071 -11.694 1.00 93.31 221 TRP A C 1
ATOM 1789 O O . TRP A 1 221 ? 11.588 4.971 -11.993 1.00 93.31 221 TRP A O 1
ATOM 1799 N N . LYS A 1 222 ? 13.162 6.208 -10.966 1.00 91.69 222 LYS A N 1
ATOM 1800 C CA . LYS A 1 222 ? 13.929 5.063 -10.464 1.00 91.69 222 LYS A CA 1
ATOM 1801 C C . LYS A 1 222 ? 13.073 4.149 -9.581 1.00 91.69 222 LYS A C 1
ATOM 1803 O O . LYS A 1 222 ? 13.077 2.936 -9.777 1.00 91.69 222 LYS A O 1
ATOM 1808 N N . PHE A 1 223 ? 12.331 4.719 -8.634 1.00 95.31 223 PHE A N 1
ATOM 1809 C CA . PHE A 1 223 ? 11.470 3.949 -7.736 1.00 95.31 223 PHE A CA 1
ATOM 1810 C C . PHE A 1 223 ? 10.253 3.360 -8.453 1.00 95.31 223 PHE A C 1
ATOM 1812 O O . PHE A 1 223 ? 9.906 2.210 -8.193 1.00 95.31 223 PHE A O 1
ATOM 1819 N N . LEU A 1 224 ? 9.671 4.077 -9.420 1.00 96.06 224 LEU A N 1
ATOM 1820 C CA . LEU A 1 224 ? 8.558 3.598 -10.245 1.00 96.06 224 LEU A CA 1
ATOM 1821 C C . LEU A 1 224 ? 8.924 2.310 -10.993 1.00 96.06 224 LEU A C 1
ATOM 1823 O O . LEU A 1 224 ? 8.144 1.359 -11.025 1.00 96.06 224 LEU A O 1
ATOM 1827 N N . PHE A 1 225 ? 10.130 2.245 -11.556 1.00 95.38 225 PHE A N 1
ATOM 1828 C CA . PHE A 1 225 ? 10.624 1.047 -12.237 1.00 95.38 225 PHE A CA 1
ATOM 1829 C C . PHE A 1 225 ? 10.915 -0.127 -11.285 1.00 95.38 225 PHE A C 1
ATOM 1831 O O . PHE A 1 225 ? 10.870 -1.290 -11.696 1.00 95.38 225 PHE A O 1
ATOM 1838 N N . ASN A 1 226 ? 11.138 0.154 -10.001 1.00 94.88 226 ASN A N 1
ATOM 1839 C CA . ASN A 1 226 ? 11.374 -0.853 -8.967 1.00 94.88 226 ASN A CA 1
ATOM 1840 C C . ASN A 1 226 ? 10.100 -1.376 -8.286 1.00 94.88 226 ASN A C 1
ATOM 1842 O O . ASN A 1 226 ? 10.193 -2.352 -7.544 1.00 94.88 226 ASN A O 1
ATOM 1846 N N . VAL A 1 227 ? 8.930 -0.792 -8.569 1.00 95.62 227 VAL A N 1
ATOM 1847 C CA . VAL A 1 227 ? 7.633 -1.268 -8.055 1.00 95.62 227 VAL A CA 1
ATOM 1848 C C . VAL A 1 227 ? 7.401 -2.732 -8.439 1.00 95.62 227 VAL A C 1
ATOM 1850 O O . VAL A 1 227 ? 7.751 -3.153 -9.549 1.00 95.62 227 VAL A O 1
ATOM 1853 N N . GLU A 1 228 ? 6.760 -3.495 -7.550 1.00 93.75 228 GLU A N 1
ATOM 1854 C CA . GLU A 1 228 ? 6.375 -4.891 -7.783 1.00 93.75 228 GLU A CA 1
ATOM 1855 C C . GLU A 1 228 ? 5.692 -5.080 -9.152 1.00 93.75 228 GLU A C 1
ATOM 1857 O O . GLU A 1 228 ? 4.832 -4.295 -9.560 1.00 93.75 228 GLU A O 1
ATOM 1862 N N . GLU A 1 229 ? 6.080 -6.131 -9.877 1.00 94.94 229 GLU A N 1
ATOM 1863 C CA . GLU A 1 229 ? 5.643 -6.370 -11.256 1.00 94.94 229 GLU A CA 1
ATOM 1864 C C . GLU A 1 229 ? 4.125 -6.428 -11.415 1.00 94.94 229 GLU A C 1
ATOM 1866 O O . GLU A 1 229 ? 3.579 -5.788 -12.312 1.00 94.94 229 GLU A O 1
ATOM 1871 N N . THR A 1 230 ? 3.437 -7.104 -10.501 1.00 94.69 230 THR A N 1
ATOM 1872 C CA . THR A 1 230 ? 1.976 -7.241 -10.501 1.00 94.69 230 THR A CA 1
ATOM 1873 C C . THR A 1 230 ? 1.273 -5.878 -10.462 1.00 94.69 230 THR A C 1
ATOM 1875 O O . THR A 1 230 ? 0.392 -5.602 -11.281 1.00 94.69 230 THR A O 1
ATOM 1878 N N . HIS A 1 231 ? 1.691 -4.997 -9.551 1.00 96.06 231 HIS A N 1
ATOM 1879 C CA . HIS A 1 231 ? 1.142 -3.653 -9.391 1.00 96.06 231 HIS A CA 1
ATOM 1880 C C . HIS A 1 231 ? 1.512 -2.740 -10.562 1.00 96.06 231 HIS A C 1
ATOM 1882 O O . HIS A 1 231 ? 0.649 -2.035 -11.090 1.00 96.06 231 HIS A O 1
ATOM 1888 N N . PHE A 1 232 ? 2.768 -2.793 -11.012 1.00 97.44 232 PHE A N 1
ATOM 1889 C CA . PHE A 1 232 ? 3.260 -1.985 -12.125 1.00 97.44 232 PHE A CA 1
ATOM 1890 C C . PHE A 1 232 ? 2.527 -2.296 -13.437 1.00 97.44 232 PHE A C 1
ATOM 1892 O O . PHE A 1 232 ? 2.066 -1.383 -14.123 1.00 97.44 232 PHE A O 1
ATOM 1899 N N . LEU A 1 233 ? 2.371 -3.580 -13.777 1.00 97.69 233 LEU A N 1
ATOM 1900 C CA . LEU A 1 233 ? 1.660 -3.992 -14.989 1.00 97.69 233 LEU A CA 1
ATOM 1901 C C . LEU A 1 233 ? 0.181 -3.628 -14.917 1.00 97.69 233 LEU A C 1
ATOM 1903 O O . LEU A 1 233 ? -0.373 -3.118 -15.890 1.00 97.69 233 LEU A O 1
ATOM 1907 N N . LYS A 1 234 ? -0.454 -3.818 -13.754 1.00 97.31 234 LYS A N 1
ATOM 1908 C CA . LYS A 1 234 ? -1.852 -3.427 -13.555 1.00 97.31 234 LYS A CA 1
ATOM 1909 C C . LYS A 1 234 ? -2.049 -1.922 -13.733 1.00 97.31 234 LYS A C 1
ATOM 1911 O O . LYS A 1 234 ? -2.998 -1.523 -14.393 1.00 97.31 234 LYS A O 1
ATOM 1916 N N . MET A 1 235 ? -1.141 -1.094 -13.217 1.00 97.94 235 MET A N 1
ATOM 1917 C CA . MET A 1 235 ? -1.165 0.355 -13.444 1.00 97.94 235 MET A CA 1
ATOM 1918 C C . MET A 1 235 ? -1.068 0.699 -14.930 1.00 97.94 235 MET A C 1
ATOM 1920 O O . MET A 1 235 ? -1.865 1.503 -15.407 1.00 97.94 235 MET A O 1
ATOM 1924 N N . CYS A 1 236 ? -0.134 0.082 -15.657 1.00 97.88 236 CYS A N 1
ATOM 1925 C CA . CYS A 1 236 ? 0.035 0.326 -17.090 1.00 97.88 236 CYS A CA 1
ATOM 1926 C C . CYS A 1 236 ? -1.212 -0.070 -17.896 1.00 97.88 236 CYS A C 1
ATOM 1928 O O . CYS A 1 236 ? -1.616 0.665 -18.791 1.00 97.88 236 CYS A O 1
ATOM 1930 N N . LEU A 1 237 ? -1.850 -1.193 -17.548 1.00 97.25 237 LEU A N 1
ATOM 1931 C CA . LEU A 1 237 ? -3.079 -1.665 -18.194 1.00 97.25 237 LEU A CA 1
ATOM 1932 C C . LEU A 1 237 ? -4.296 -0.787 -17.876 1.00 97.25 237 LEU A C 1
ATOM 1934 O O . LEU A 1 237 ? -5.137 -0.570 -18.743 1.00 97.25 237 LEU A O 1
ATOM 1938 N N . THR A 1 238 ? -4.412 -0.304 -16.637 1.00 96.62 238 THR A N 1
ATOM 1939 C CA . THR A 1 238 ? -5.541 0.538 -16.216 1.00 96.62 238 THR A CA 1
ATOM 1940 C C . THR A 1 238 ? -5.429 1.959 -16.775 1.00 96.62 238 THR A C 1
ATOM 1942 O O . THR A 1 238 ? -6.443 2.556 -17.128 1.00 96.62 238 THR A O 1
ATOM 1945 N N . HIS A 1 239 ? -4.211 2.502 -16.874 1.00 96.69 239 HIS A N 1
ATOM 1946 C CA . HIS A 1 239 ? -3.959 3.906 -17.211 1.00 96.69 239 HIS A CA 1
ATOM 1947 C C . HIS A 1 239 ? -3.055 4.034 -18.443 1.00 96.69 239 HIS A C 1
ATOM 1949 O O . HIS A 1 239 ? -1.853 4.289 -18.330 1.00 96.69 239 HIS A O 1
ATOM 1955 N N . SER A 1 240 ? -3.639 3.911 -19.639 1.00 95.88 240 SER A N 1
ATOM 1956 C CA . SER A 1 240 ? -2.897 3.922 -20.914 1.00 95.88 240 SER A CA 1
ATOM 1957 C C . SER A 1 240 ? -2.047 5.179 -21.131 1.00 95.88 240 SER A C 1
ATOM 1959 O O . SER A 1 240 ? -0.964 5.119 -21.706 1.00 95.88 240 SER A O 1
ATOM 1961 N N . ASP A 1 241 ? -2.505 6.344 -20.665 1.00 97.00 241 ASP A N 1
ATOM 1962 C CA . A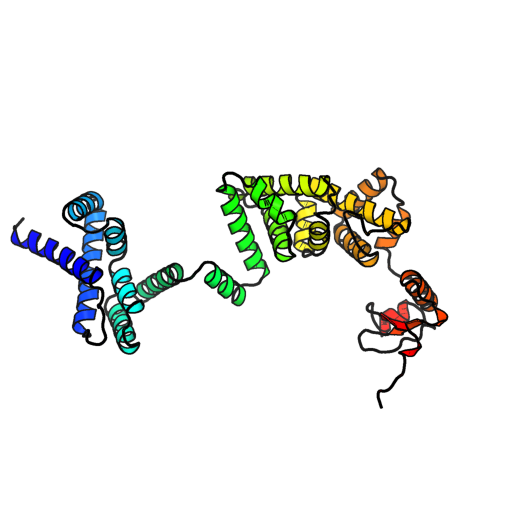SP A 1 241 ? -1.756 7.595 -20.835 1.00 97.00 241 ASP A CA 1
ATOM 1963 C C . ASP A 1 241 ? -0.479 7.625 -19.987 1.00 97.00 241 ASP A C 1
ATOM 1965 O O . ASP A 1 241 ? 0.551 8.131 -20.441 1.00 97.00 241 ASP A O 1
ATOM 1969 N N . LEU A 1 242 ? -0.516 7.028 -18.788 1.00 97.31 242 LEU A N 1
ATOM 1970 C CA . LEU A 1 242 ? 0.681 6.827 -17.971 1.0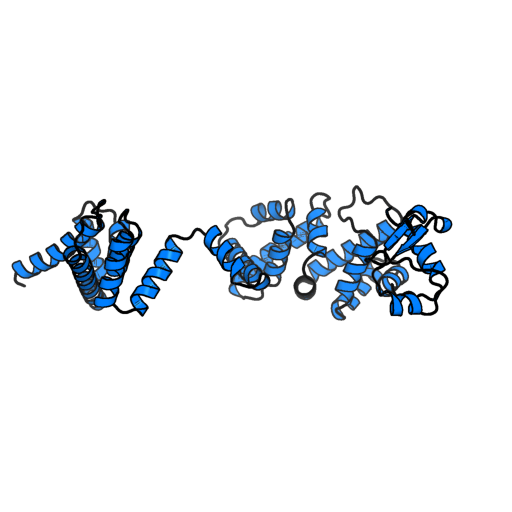0 97.31 242 LEU A CA 1
ATOM 1971 C C . LEU A 1 242 ? 1.637 5.865 -18.672 1.00 97.31 242 LEU A C 1
ATOM 1973 O O . LEU A 1 242 ? 2.824 6.167 -18.795 1.00 97.31 242 LEU A O 1
ATOM 1977 N N . PHE A 1 243 ? 1.116 4.750 -19.193 1.00 98.06 243 PHE A N 1
ATOM 1978 C CA . PHE A 1 243 ? 1.921 3.780 -19.927 1.00 98.06 243 PHE A CA 1
ATOM 1979 C C . PHE A 1 243 ? 2.648 4.414 -21.120 1.00 98.06 243 PHE A C 1
ATOM 1981 O O . PHE A 1 243 ? 3.860 4.252 -21.255 1.00 98.06 243 PHE A O 1
ATOM 1988 N N . LYS A 1 244 ? 1.961 5.230 -21.927 1.00 97.31 244 LYS A N 1
ATOM 1989 C CA . LYS A 1 244 ? 2.573 5.946 -23.059 1.00 97.31 244 LYS A CA 1
ATOM 1990 C C . LYS A 1 244 ? 3.728 6.851 -22.639 1.00 97.31 244 LYS A C 1
ATOM 1992 O O . LYS A 1 244 ? 4.728 6.941 -23.351 1.00 97.31 244 LYS A O 1
ATOM 1997 N N . LEU A 1 245 ? 3.608 7.541 -21.503 1.00 97.19 245 LEU A N 1
ATOM 1998 C CA . LEU A 1 245 ? 4.690 8.377 -20.975 1.00 97.19 245 LEU A CA 1
ATOM 1999 C C . LEU A 1 245 ? 5.865 7.530 -20.484 1.00 97.19 245 LEU A C 1
ATOM 2001 O O . LEU A 1 245 ? 7.007 7.880 -20.775 1.00 97.19 245 LEU A O 1
ATOM 2005 N N . ILE A 1 246 ? 5.591 6.413 -19.806 1.00 97.12 246 ILE A N 1
ATOM 2006 C CA . ILE A 1 246 ? 6.605 5.463 -19.330 1.00 97.12 246 ILE A CA 1
ATOM 2007 C C . ILE A 1 246 ? 7.360 4.829 -20.507 1.00 97.12 246 ILE A C 1
ATOM 2009 O O . ILE A 1 246 ? 8.589 4.803 -20.506 1.00 97.12 246 ILE A O 1
ATOM 2013 N N . ALA A 1 247 ? 6.650 4.381 -21.543 1.00 97.06 247 ALA A N 1
ATOM 2014 C CA . ALA A 1 247 ? 7.243 3.819 -22.753 1.00 97.06 247 ALA A CA 1
ATOM 2015 C C . ALA A 1 247 ? 8.161 4.833 -23.452 1.00 97.06 247 ALA A C 1
ATOM 2017 O O . ALA A 1 247 ? 9.306 4.516 -23.768 1.00 97.06 247 ALA A O 1
ATOM 2018 N N . LYS A 1 248 ? 7.707 6.084 -23.616 1.00 95.50 248 LYS A N 1
ATOM 2019 C CA . LYS A 1 248 ? 8.533 7.172 -24.172 1.00 95.50 248 LYS A CA 1
ATOM 2020 C C . LYS A 1 248 ? 9.776 7.449 -23.329 1.00 95.50 248 LYS A C 1
ATOM 2022 O O . LYS A 1 248 ? 10.844 7.674 -23.879 1.00 95.50 248 LYS A O 1
ATOM 2027 N N . ALA A 1 249 ? 9.641 7.411 -22.009 1.00 94.75 249 ALA A N 1
ATOM 2028 C CA . ALA A 1 249 ? 10.748 7.560 -21.072 1.00 94.75 249 ALA A CA 1
ATOM 2029 C C . ALA A 1 249 ? 11.817 6.463 -21.246 1.00 94.75 249 ALA A C 1
ATOM 2031 O O . ALA A 1 249 ? 13.010 6.764 -21.307 1.00 94.75 249 ALA A O 1
ATOM 2032 N N . LEU A 1 250 ? 11.396 5.201 -21.385 1.00 95.00 250 LEU A N 1
ATOM 2033 C CA . LEU A 1 250 ? 12.301 4.088 -21.684 1.00 95.00 250 LEU A CA 1
ATOM 2034 C C . LEU A 1 250 ? 12.963 4.261 -23.053 1.00 95.00 250 LEU A C 1
ATOM 2036 O O . LEU A 1 250 ? 14.169 4.059 -23.165 1.00 95.00 250 LEU A O 1
ATOM 2040 N N . ILE A 1 251 ? 12.207 4.689 -24.071 1.00 93.88 251 ILE A N 1
ATOM 2041 C CA . ILE A 1 251 ? 12.740 4.941 -25.416 1.00 93.88 251 ILE A CA 1
ATOM 2042 C C . ILE A 1 251 ? 13.812 6.028 -25.393 1.00 93.88 251 ILE A C 1
ATOM 2044 O O . ILE A 1 251 ? 14.886 5.829 -25.963 1.00 93.88 251 ILE A O 1
ATOM 2048 N N . ASP A 1 252 ? 13.555 7.139 -24.703 1.00 91.25 252 ASP A N 1
ATOM 2049 C CA . ASP A 1 252 ? 14.529 8.215 -24.551 1.00 91.25 252 ASP A CA 1
ATOM 2050 C C . ASP A 1 252 ? 15.811 7.716 -23.863 1.00 91.25 252 ASP A C 1
ATOM 2052 O O . ASP A 1 252 ? 16.916 8.008 -24.321 1.00 91.25 252 ASP A O 1
ATOM 2056 N N . CYS A 1 253 ? 15.676 6.897 -22.814 1.00 90.81 253 CYS A N 1
ATOM 2057 C CA . CYS A 1 253 ? 16.812 6.268 -22.141 1.00 90.81 253 CYS A CA 1
ATOM 2058 C C . CYS A 1 253 ? 17.599 5.329 -23.075 1.00 90.81 253 CYS A C 1
ATOM 2060 O O . CYS A 1 253 ? 18.827 5.396 -23.134 1.00 90.81 253 CYS A O 1
ATOM 2062 N N . GLY A 1 254 ? 16.909 4.506 -23.869 1.00 89.38 254 GLY A N 1
ATOM 2063 C CA . GLY A 1 254 ? 17.545 3.626 -24.851 1.00 89.38 254 GLY A CA 1
ATOM 2064 C C . GLY A 1 254 ? 18.314 4.383 -25.935 1.00 89.38 254 GLY A C 1
ATOM 2065 O O . GLY A 1 254 ? 19.408 3.964 -26.315 1.00 89.38 254 GLY A O 1
ATOM 2066 N N . MET A 1 255 ? 17.791 5.523 -26.401 1.00 86.94 255 MET A N 1
ATOM 2067 C CA . MET A 1 255 ? 18.500 6.384 -27.357 1.00 86.94 255 MET A CA 1
ATOM 2068 C C . MET A 1 255 ? 19.786 6.958 -26.759 1.00 86.94 255 MET A C 1
ATOM 2070 O O . MET A 1 255 ? 20.830 6.883 -27.405 1.00 86.94 255 MET A O 1
ATOM 2074 N N . LEU A 1 256 ? 19.738 7.451 -25.517 1.00 86.38 256 LEU A N 1
ATOM 2075 C CA . LEU A 1 256 ? 20.920 7.976 -24.825 1.00 86.38 256 LEU A CA 1
ATOM 2076 C C . LEU A 1 256 ? 22.018 6.928 -24.657 1.00 86.38 256 LEU A C 1
ATOM 2078 O O . LEU A 1 256 ? 23.183 7.221 -24.926 1.00 86.38 256 LEU A O 1
ATOM 2082 N N . LEU A 1 257 ? 21.650 5.711 -24.242 1.00 83.44 257 LEU A N 1
ATOM 2083 C CA . LEU A 1 257 ? 22.601 4.609 -24.074 1.00 83.44 257 LEU A CA 1
ATOM 2084 C C . LEU A 1 257 ? 23.244 4.223 -25.408 1.00 83.44 257 LEU A C 1
ATOM 2086 O O . LEU A 1 257 ? 24.462 4.074 -25.490 1.00 83.44 257 LEU A O 1
ATOM 2090 N N . ARG A 1 258 ? 22.440 4.123 -26.473 1.00 82.00 258 ARG A N 1
ATOM 2091 C CA . ARG A 1 258 ? 22.925 3.801 -27.821 1.00 82.00 258 ARG A CA 1
ATOM 2092 C C . ARG A 1 258 ? 23.883 4.864 -28.362 1.00 82.00 258 ARG A C 1
ATOM 2094 O O . ARG A 1 258 ? 24.854 4.528 -29.031 1.00 82.00 258 ARG A O 1
ATOM 2101 N N . GLU A 1 259 ? 23.601 6.135 -28.094 1.00 81.12 259 GLU A N 1
ATOM 2102 C CA . GLU A 1 259 ? 24.395 7.277 -28.566 1.00 81.12 259 GLU A CA 1
ATOM 2103 C C . GLU A 1 259 ? 25.548 7.640 -27.615 1.00 81.12 259 GLU A C 1
ATOM 2105 O O . GLU A 1 259 ? 26.280 8.592 -27.873 1.00 81.12 259 GLU A O 1
ATOM 2110 N N . GLN A 1 260 ? 25.744 6.855 -26.546 1.00 74.31 260 GLN A N 1
ATOM 2111 C CA . GLN A 1 260 ? 26.794 7.032 -25.535 1.00 74.31 260 GLN A CA 1
ATOM 2112 C C . GLN A 1 260 ? 26.797 8.433 -24.897 1.00 74.31 260 GLN A C 1
ATOM 2114 O O . GLN A 1 260 ? 27.846 8.977 -24.544 1.00 74.31 260 GLN A O 1
ATOM 2119 N N . MET A 1 261 ? 25.612 9.027 -24.742 1.00 74.31 261 MET A N 1
ATOM 2120 C CA . MET A 1 261 ? 25.444 10.344 -24.130 1.00 74.31 261 MET A CA 1
ATOM 2121 C C . MET A 1 261 ? 25.498 10.261 -22.597 1.00 74.31 261 MET A C 1
ATOM 2123 O O . MET A 1 261 ? 25.118 9.255 -22.001 1.00 74.31 261 MET A O 1
ATOM 2127 N N . SER A 1 262 ? 25.957 11.334 -21.940 1.00 73.06 262 SER A N 1
ATOM 2128 C CA . SER A 1 262 ? 25.990 11.394 -20.470 1.00 73.06 262 SER A CA 1
ATOM 2129 C C . SER A 1 262 ? 24.578 11.434 -19.877 1.00 73.06 262 SER A C 1
ATOM 2131 O O . SER A 1 262 ? 23.761 12.274 -20.257 1.00 73.06 262 SER A O 1
ATOM 2133 N N . ALA A 1 263 ? 24.320 10.564 -18.897 1.00 72.62 263 ALA A N 1
ATOM 2134 C CA . ALA A 1 263 ? 23.072 10.514 -18.133 1.00 72.62 263 ALA A CA 1
ATOM 2135 C C . ALA A 1 263 ? 23.045 11.487 -16.934 1.00 72.62 263 ALA A C 1
ATOM 2137 O O . ALA A 1 263 ? 22.015 11.618 -16.269 1.00 72.62 263 ALA A O 1
ATOM 2138 N N . GLU A 1 264 ? 24.148 12.196 -16.651 1.00 67.38 264 GLU A N 1
ATOM 2139 C CA . GLU A 1 264 ? 24.292 13.034 -15.446 1.00 67.38 264 GLU A CA 1
ATOM 2140 C C . GLU A 1 264 ? 23.209 14.112 -15.323 1.00 67.38 264 GLU A C 1
ATOM 2142 O O . GLU A 1 264 ? 22.770 14.415 -14.215 1.00 67.38 264 GLU A O 1
ATOM 2147 N N . CYS A 1 265 ? 22.730 14.652 -16.447 1.00 64.94 265 CYS A N 1
ATOM 2148 C CA . CYS A 1 265 ? 21.688 15.681 -16.478 1.00 64.94 265 CYS A CA 1
ATOM 2149 C C . CYS A 1 265 ? 20.345 15.177 -17.026 1.00 64.94 265 CYS A C 1
ATOM 2151 O O . CYS A 1 265 ? 19.449 15.986 -17.277 1.00 64.94 265 CYS A O 1
ATOM 2153 N N . PHE A 1 266 ? 20.190 13.866 -17.240 1.00 82.00 266 PHE A N 1
ATOM 2154 C CA . PHE A 1 266 ? 18.954 13.315 -17.782 1.00 82.00 266 PHE A CA 1
ATOM 2155 C C . PHE A 1 266 ? 17.926 13.039 -16.681 1.00 82.00 266 PHE A C 1
ATOM 2157 O O . PHE A 1 266 ? 18.267 12.732 -15.537 1.00 82.00 266 PHE A O 1
ATOM 2164 N N . TYR A 1 267 ? 16.643 13.172 -17.022 1.00 85.31 267 TYR A N 1
ATOM 2165 C CA . TYR A 1 267 ? 15.536 13.023 -16.071 1.00 85.31 267 TYR A CA 1
ATOM 2166 C C . TYR A 1 267 ? 15.267 11.561 -15.677 1.00 85.31 267 TYR A C 1
ATOM 2168 O O . TYR A 1 267 ? 14.488 11.301 -14.763 1.00 85.31 267 TYR A O 1
ATOM 2176 N N . ILE A 1 268 ? 15.935 10.622 -16.351 1.00 85.56 268 ILE A N 1
ATOM 2177 C CA . ILE A 1 268 ? 15.963 9.187 -16.072 1.00 85.56 268 ILE A CA 1
ATOM 2178 C C . ILE A 1 268 ? 17.419 8.731 -16.106 1.00 85.56 268 ILE A C 1
ATOM 2180 O O . ILE A 1 268 ? 18.223 9.239 -16.877 1.00 85.56 268 ILE A O 1
ATOM 2184 N N . ASP A 1 269 ? 17.767 7.766 -15.271 1.00 83.69 269 ASP A N 1
ATOM 2185 C CA . ASP A 1 269 ? 19.102 7.179 -15.251 1.00 83.69 269 ASP A CA 1
ATOM 2186 C C . ASP A 1 269 ? 18.944 5.696 -14.978 1.00 83.69 269 ASP A C 1
ATOM 2188 O O . ASP A 1 269 ? 18.660 5.287 -13.851 1.00 83.69 269 ASP A O 1
ATOM 2192 N N . LEU A 1 270 ? 18.997 4.928 -16.060 1.00 86.31 270 LEU A N 1
ATOM 2193 C CA . LEU A 1 270 ? 18.958 3.479 -16.035 1.00 86.31 270 LEU A CA 1
ATOM 2194 C C . LEU A 1 270 ? 20.207 2.976 -16.742 1.00 86.31 270 LEU A C 1
ATOM 2196 O O . LEU A 1 270 ? 20.565 3.436 -17.829 1.00 86.31 270 LEU A O 1
ATOM 2200 N N . THR A 1 271 ? 20.834 1.984 -16.135 1.00 86.38 271 THR A N 1
ATOM 2201 C CA . THR A 1 271 ? 21.828 1.150 -16.802 1.00 86.38 271 THR A CA 1
ATOM 2202 C C . THR A 1 271 ? 21.174 0.324 -17.914 1.00 86.38 271 THR A C 1
ATOM 2204 O O . THR A 1 271 ? 19.954 0.138 -17.945 1.00 86.38 271 THR A O 1
ATOM 2207 N N . TYR A 1 272 ? 21.978 -0.228 -18.827 1.00 82.62 272 TYR A N 1
ATOM 2208 C CA . TYR A 1 272 ? 21.465 -1.106 -19.884 1.00 82.62 272 TYR A CA 1
ATOM 2209 C C . TYR A 1 272 ? 20.702 -2.319 -19.321 1.00 82.62 272 TYR A C 1
ATOM 2211 O O . TYR A 1 272 ? 19.640 -2.670 -19.834 1.00 82.62 272 TYR A O 1
ATOM 2219 N N . SER A 1 273 ? 21.188 -2.920 -18.228 1.00 82.50 273 SER A N 1
ATOM 2220 C CA . SER A 1 273 ? 20.516 -4.044 -17.565 1.00 82.50 273 SER A CA 1
ATOM 2221 C C . SER A 1 273 ? 19.181 -3.637 -16.938 1.00 82.50 273 SER A C 1
ATOM 2223 O O . SER A 1 273 ? 18.197 -4.364 -17.063 1.00 82.50 273 SER A O 1
ATOM 2225 N N . GLU A 1 274 ? 19.104 -2.462 -16.309 1.00 87.31 274 GLU A N 1
ATOM 2226 C CA . GLU A 1 274 ? 17.850 -1.935 -15.767 1.00 87.31 274 GLU A CA 1
ATOM 2227 C C . GLU A 1 274 ? 16.853 -1.585 -16.873 1.00 87.31 274 GLU A C 1
ATOM 2229 O O . GLU A 1 274 ? 15.670 -1.901 -16.734 1.00 87.31 274 GLU A O 1
ATOM 2234 N N . LEU A 1 275 ? 17.306 -0.982 -17.977 1.00 89.56 275 LEU A N 1
ATOM 2235 C CA . LEU A 1 275 ? 16.474 -0.740 -19.154 1.00 89.56 275 LEU A CA 1
ATOM 2236 C C . LEU A 1 275 ? 15.919 -2.062 -19.693 1.00 89.56 275 LEU A C 1
ATOM 2238 O O . LEU A 1 275 ? 14.706 -2.195 -19.847 1.00 89.56 275 LEU A O 1
ATOM 2242 N N . ALA A 1 276 ? 16.785 -3.054 -19.919 1.00 87.94 276 ALA A N 1
ATOM 2243 C CA . ALA A 1 276 ? 16.384 -4.353 -20.442 1.00 87.94 276 ALA A CA 1
ATOM 2244 C C . ALA A 1 276 ? 15.371 -5.049 -19.529 1.00 87.94 276 ALA A C 1
ATOM 2246 O O . ALA A 1 276 ? 14.314 -5.465 -19.999 1.00 87.94 276 ALA A O 1
ATOM 2247 N N . ARG A 1 277 ? 15.628 -5.075 -18.215 1.00 90.69 277 ARG A N 1
ATOM 2248 C CA . ARG A 1 277 ? 14.703 -5.622 -17.215 1.00 90.69 277 ARG A CA 1
ATOM 2249 C C . ARG A 1 277 ? 13.330 -4.950 -17.279 1.00 90.69 277 ARG A C 1
ATOM 2251 O O . ARG A 1 277 ? 12.317 -5.638 -17.242 1.00 90.69 277 ARG A O 1
ATOM 2258 N N . ASN A 1 278 ? 13.272 -3.622 -17.379 1.00 94.19 278 ASN A N 1
ATOM 2259 C CA . ASN A 1 278 ? 12.001 -2.890 -17.418 1.00 94.19 278 ASN A CA 1
ATOM 2260 C C . ASN A 1 278 ? 11.236 -3.084 -18.732 1.00 94.19 278 ASN A C 1
ATOM 2262 O O . ASN A 1 278 ? 10.011 -3.193 -18.722 1.00 94.19 278 ASN A O 1
ATOM 2266 N N . VAL A 1 279 ? 11.944 -3.168 -19.858 1.00 94.75 279 VAL A N 1
ATOM 2267 C CA . VAL A 1 279 ? 11.338 -3.457 -21.164 1.00 94.75 279 VAL A CA 1
ATOM 2268 C C . VAL A 1 279 ? 10.804 -4.888 -21.198 1.00 94.75 279 VAL A C 1
ATOM 2270 O O . VAL A 1 279 ? 9.669 -5.102 -21.615 1.00 94.75 279 VAL A O 1
ATOM 2273 N N . GLN A 1 280 ? 11.572 -5.858 -20.693 1.00 92.69 280 GLN A N 1
ATOM 2274 C CA . GLN A 1 280 ? 11.142 -7.253 -20.558 1.00 92.69 280 GLN A CA 1
ATOM 2275 C C . GLN A 1 280 ? 9.939 -7.385 -19.621 1.00 92.69 280 GLN A C 1
ATOM 2277 O O . GLN A 1 280 ? 8.985 -8.073 -19.966 1.00 92.69 280 GLN A O 1
ATOM 2282 N N . LYS A 1 281 ? 9.944 -6.668 -18.489 1.00 94.06 281 LYS A N 1
ATOM 2283 C CA . LYS A 1 281 ? 8.812 -6.580 -17.557 1.00 94.06 281 LYS A CA 1
ATOM 2284 C C . LYS A 1 281 ? 7.545 -6.112 -18.269 1.00 94.06 281 LYS A C 1
ATOM 2286 O O . LYS A 1 281 ? 6.528 -6.774 -18.176 1.00 94.06 281 LYS A O 1
ATOM 2291 N N . ILE A 1 282 ? 7.596 -5.010 -19.019 1.00 95.94 282 ILE A N 1
ATOM 2292 C CA . ILE A 1 282 ? 6.442 -4.522 -19.798 1.00 95.94 282 ILE A CA 1
ATOM 2293 C C . ILE A 1 282 ? 6.008 -5.554 -20.845 1.00 95.94 282 ILE A C 1
ATOM 2295 O O . ILE A 1 282 ? 4.819 -5.834 -20.990 1.00 95.94 282 ILE A O 1
ATOM 2299 N N . CYS A 1 283 ? 6.975 -6.135 -21.554 1.00 94.25 283 CYS A N 1
ATOM 2300 C CA . CYS A 1 283 ? 6.720 -7.064 -22.646 1.00 94.25 283 CYS A CA 1
ATOM 2301 C C . CYS A 1 283 ? 6.337 -8.480 -22.189 1.00 94.25 283 CYS A C 1
ATOM 2303 O O . CYS A 1 283 ? 6.028 -9.311 -23.043 1.00 94.25 283 CYS A O 1
ATOM 2305 N N . SER A 1 284 ? 6.324 -8.764 -20.880 1.00 93.25 284 SER A N 1
ATOM 2306 C CA . SER A 1 284 ? 5.756 -10.001 -20.328 1.00 93.25 284 SER A CA 1
ATOM 2307 C C . SER A 1 284 ? 4.232 -10.045 -20.500 1.00 93.25 284 SER A C 1
ATOM 2309 O O . SER A 1 284 ? 3.635 -11.122 -20.537 1.00 93.25 284 SER A O 1
ATOM 2311 N N . ASN A 1 285 ? 3.598 -8.878 -20.674 1.00 95.06 285 ASN A N 1
ATOM 2312 C CA . ASN A 1 285 ? 2.201 -8.747 -21.058 1.00 95.06 285 ASN A CA 1
ATOM 2313 C C . ASN A 1 285 ? 2.067 -8.460 -22.563 1.00 95.06 285 ASN A C 1
ATOM 2315 O O . ASN A 1 285 ? 2.547 -7.440 -23.051 1.00 95.06 285 ASN A O 1
ATOM 2319 N N . GLU A 1 286 ? 1.348 -9.319 -23.289 1.00 93.69 286 GLU A N 1
ATOM 2320 C CA . GLU A 1 286 ? 1.202 -9.199 -24.748 1.00 93.69 286 GLU A CA 1
ATOM 2321 C C . GLU A 1 286 ? 0.553 -7.875 -25.189 1.00 93.69 286 GLU A C 1
ATOM 2323 O O . GLU A 1 286 ? 1.027 -7.263 -26.141 1.00 93.69 286 GLU A O 1
ATOM 2328 N N . ASN A 1 287 ? -0.469 -7.370 -24.487 1.00 95.44 287 ASN A N 1
ATOM 2329 C CA . ASN A 1 287 ? -1.126 -6.114 -24.877 1.00 95.44 287 ASN A CA 1
ATOM 2330 C C . ASN A 1 287 ? -0.173 -4.920 -24.750 1.00 95.44 287 ASN A C 1
ATOM 2332 O O . ASN A 1 287 ? -0.055 -4.119 -25.676 1.00 95.44 287 ASN A O 1
ATOM 2336 N N . LEU A 1 288 ? 0.535 -4.831 -23.620 1.00 97.12 288 LEU A N 1
ATOM 2337 C CA . LEU A 1 288 ? 1.516 -3.770 -23.397 1.00 97.12 288 LEU A CA 1
ATOM 2338 C C . LEU A 1 288 ? 2.716 -3.900 -24.338 1.00 97.12 288 LEU A C 1
ATOM 2340 O O . LEU A 1 288 ? 3.268 -2.889 -24.756 1.00 97.12 288 LEU A O 1
ATOM 2344 N N . LYS A 1 289 ? 3.109 -5.125 -24.707 1.00 95.69 289 LYS A N 1
ATOM 2345 C CA . LYS A 1 289 ? 4.150 -5.377 -25.707 1.00 95.69 289 LYS A CA 1
ATOM 2346 C C . LYS A 1 289 ? 3.774 -4.789 -27.066 1.00 95.69 289 LYS A C 1
ATOM 2348 O O . LYS A 1 289 ? 4.579 -4.053 -27.631 1.00 95.69 289 LYS A O 1
ATOM 2353 N N . TYR A 1 290 ? 2.575 -5.081 -27.580 1.00 95.44 290 TYR A N 1
ATOM 2354 C CA . TYR A 1 290 ? 2.112 -4.511 -28.852 1.00 95.44 290 TYR A CA 1
ATOM 2355 C C . TYR A 1 290 ? 2.104 -2.982 -28.799 1.00 95.44 290 TYR A C 1
ATOM 2357 O O . TYR A 1 290 ? 2.721 -2.340 -29.645 1.00 95.44 290 TYR A O 1
ATOM 2365 N N . GLU A 1 291 ? 1.506 -2.405 -27.753 1.00 96.81 291 GLU A N 1
ATOM 2366 C CA . GLU A 1 291 ? 1.441 -0.949 -27.605 1.00 96.81 291 GLU A CA 1
ATOM 2367 C C . GLU A 1 291 ? 2.840 -0.320 -27.444 1.00 96.81 291 GLU A C 1
ATOM 2369 O O . GLU A 1 291 ? 3.116 0.735 -28.012 1.00 96.81 291 GLU A O 1
ATOM 2374 N N . PHE A 1 292 ? 3.770 -0.975 -26.741 1.00 97.06 292 PHE A N 1
ATOM 2375 C CA . PHE A 1 292 ? 5.157 -0.516 -26.641 1.00 97.06 292 PHE A CA 1
ATOM 2376 C C . PHE A 1 292 ? 5.832 -0.447 -28.016 1.00 97.06 292 PHE A C 1
ATOM 2378 O O . PHE A 1 292 ? 6.456 0.564 -28.342 1.00 97.06 292 PHE A O 1
ATOM 2385 N N . PHE A 1 293 ? 5.700 -1.494 -28.835 1.00 95.12 293 PHE A N 1
ATOM 2386 C CA . PHE A 1 293 ? 6.306 -1.528 -30.168 1.00 95.12 293 PHE A CA 1
ATOM 2387 C C . PHE A 1 293 ? 5.658 -0.550 -31.150 1.00 95.12 293 PHE A C 1
ATOM 2389 O O . PHE A 1 293 ? 6.371 0.028 -31.975 1.00 95.12 293 PHE A O 1
ATOM 2396 N N . ASP A 1 294 ? 4.358 -0.288 -31.018 1.00 95.25 294 ASP A N 1
ATOM 2397 C CA . ASP A 1 294 ? 3.697 0.785 -31.762 1.00 95.25 294 ASP A CA 1
ATOM 2398 C C . ASP A 1 294 ? 4.335 2.142 -31.427 1.00 95.25 294 ASP A C 1
ATOM 2400 O O . ASP A 1 294 ? 4.732 2.884 -32.328 1.00 95.25 294 ASP A O 1
ATOM 2404 N N . ILE A 1 295 ? 4.565 2.429 -30.139 1.00 96.06 295 ILE A N 1
ATOM 2405 C CA . ILE A 1 295 ? 5.221 3.671 -29.694 1.00 96.06 295 ILE A CA 1
ATOM 2406 C C . ILE A 1 295 ? 6.684 3.738 -30.166 1.00 96.06 295 ILE A C 1
ATOM 2408 O O . ILE A 1 295 ? 7.151 4.808 -30.571 1.00 96.06 295 ILE A O 1
ATOM 2412 N N . VAL A 1 296 ? 7.424 2.623 -30.143 1.00 93.44 296 VAL A N 1
ATOM 2413 C CA . VAL A 1 296 ? 8.796 2.532 -30.684 1.00 93.44 296 VAL A CA 1
ATOM 2414 C C . VAL A 1 296 ? 8.820 2.918 -32.164 1.00 93.44 296 VAL 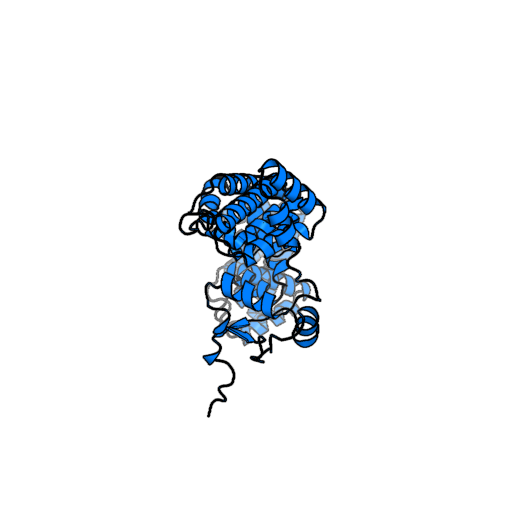A C 1
ATOM 2416 O O . VAL A 1 296 ? 9.669 3.718 -32.579 1.00 93.44 296 VAL A O 1
ATOM 2419 N N . ASN A 1 297 ? 7.877 2.385 -32.944 1.00 92.00 297 ASN A N 1
ATOM 2420 C CA . ASN A 1 297 ? 7.755 2.642 -34.374 1.00 92.00 297 ASN A CA 1
ATOM 2421 C C . ASN A 1 297 ? 7.351 4.101 -34.659 1.00 92.00 297 ASN A C 1
ATOM 2423 O O . ASN A 1 297 ? 7.990 4.774 -35.470 1.00 92.00 297 ASN A O 1
ATOM 2427 N N . GLU A 1 298 ? 6.360 4.633 -33.937 1.00 93.00 298 GLU A N 1
ATOM 2428 C CA . GLU A 1 298 ? 5.949 6.044 -34.018 1.00 93.00 298 GLU A CA 1
ATOM 2429 C C . GLU A 1 298 ? 7.095 7.010 -33.685 1.00 93.00 298 GLU A C 1
ATOM 2431 O O . GLU A 1 298 ? 7.268 8.041 -34.341 1.00 93.00 298 GLU A O 1
ATOM 2436 N N . SER A 1 299 ? 7.919 6.652 -32.698 1.00 88.75 299 SER A N 1
ATOM 2437 C CA . SER A 1 299 ? 9.079 7.440 -32.266 1.00 88.75 299 SER A CA 1
ATOM 2438 C C . SER A 1 299 ? 10.266 7.339 -33.232 1.00 88.75 299 SER A C 1
ATOM 2440 O O . SER A 1 299 ? 11.298 7.964 -32.991 1.00 88.75 299 SER A O 1
ATOM 2442 N N . LYS A 1 300 ? 10.147 6.561 -34.322 1.00 86.88 300 LYS A N 1
ATOM 2443 C CA . LYS A 1 300 ? 11.220 6.275 -35.293 1.00 86.88 300 LYS A CA 1
ATOM 2444 C C . LYS A 1 300 ? 12.490 5.726 -34.635 1.00 86.88 300 LYS A C 1
ATOM 2446 O O . LYS A 1 300 ? 13.602 5.955 -35.117 1.00 86.88 300 LYS A O 1
ATOM 2451 N N . SER A 1 301 ? 12.333 5.020 -33.516 1.00 85.56 301 SER A N 1
ATOM 2452 C CA . SER A 1 301 ? 13.453 4.381 -32.836 1.00 85.56 301 SER A CA 1
ATOM 2453 C C . SER A 1 301 ? 13.869 3.106 -33.581 1.00 85.56 301 SER A C 1
ATOM 2455 O O . SER A 1 301 ? 13.137 2.583 -34.421 1.00 85.56 301 SER A O 1
ATOM 2457 N N . ASN A 1 302 ? 15.080 2.612 -33.322 1.00 85.00 302 ASN A N 1
ATOM 2458 C CA . ASN A 1 302 ? 15.606 1.447 -34.034 1.00 85.00 302 ASN A CA 1
ATOM 2459 C C . ASN A 1 302 ? 14.921 0.171 -33.522 1.00 85.00 302 ASN A C 1
ATOM 2461 O O . ASN A 1 302 ? 15.228 -0.278 -32.422 1.00 85.00 302 ASN A O 1
ATOM 2465 N N . LEU A 1 303 ? 14.026 -0.412 -34.324 1.00 87.12 303 LEU A N 1
ATOM 2466 C CA . LEU A 1 303 ? 13.274 -1.619 -33.962 1.00 87.12 303 LEU A CA 1
ATOM 2467 C C . LEU A 1 303 ? 14.197 -2.781 -33.557 1.00 87.12 303 LEU A C 1
ATOM 2469 O O . LEU A 1 303 ? 13.993 -3.383 -32.508 1.00 87.12 303 LEU A O 1
ATOM 2473 N N . ALA A 1 304 ? 15.263 -3.021 -34.327 1.00 83.62 304 ALA A N 1
ATOM 2474 C CA . ALA A 1 304 ? 16.200 -4.116 -34.078 1.00 83.62 304 ALA A CA 1
ATOM 2475 C C . ALA A 1 304 ? 16.914 -3.974 -32.725 1.00 83.62 304 ALA A C 1
ATOM 2477 O O . ALA A 1 304 ? 17.203 -4.968 -32.069 1.00 83.62 304 ALA A O 1
ATOM 2478 N N . PHE A 1 305 ? 17.179 -2.747 -32.265 1.00 85.25 305 PHE A N 1
ATOM 2479 C CA . PHE A 1 305 ? 17.730 -2.520 -30.925 1.00 85.25 305 PHE A CA 1
ATOM 2480 C C . PHE A 1 305 ? 16.775 -3.008 -29.822 1.00 85.25 305 PHE A C 1
ATOM 2482 O O . PHE A 1 305 ? 17.212 -3.683 -28.892 1.00 85.25 305 PHE A O 1
ATOM 2489 N N . TRP A 1 306 ? 15.479 -2.712 -29.941 1.00 87.69 306 TRP A N 1
ATOM 2490 C CA . TRP A 1 306 ? 14.470 -3.115 -28.955 1.00 87.69 306 TRP A CA 1
ATOM 2491 C C . TRP A 1 306 ? 14.140 -4.606 -29.025 1.00 87.69 306 TRP A C 1
ATOM 2493 O O . TRP A 1 306 ? 13.975 -5.242 -27.987 1.00 87.69 306 TRP A O 1
ATOM 2503 N N . GLU A 1 307 ? 14.120 -5.184 -30.227 1.00 84.75 307 GLU A N 1
ATOM 2504 C CA . GLU A 1 307 ? 14.028 -6.635 -30.410 1.00 84.75 307 GLU A CA 1
ATOM 2505 C C . GLU A 1 307 ? 15.213 -7.345 -29.742 1.00 84.75 307 GLU A C 1
ATOM 2507 O O . GLU A 1 307 ? 15.004 -8.297 -28.992 1.00 84.75 307 GLU A O 1
ATOM 2512 N N . ASN A 1 308 ? 16.433 -6.820 -29.908 1.00 81.50 308 ASN A N 1
ATOM 2513 C CA . ASN A 1 308 ? 17.634 -7.357 -29.265 1.00 81.50 308 ASN A CA 1
ATOM 2514 C C . ASN A 1 308 ? 17.591 -7.268 -27.730 1.00 81.50 308 ASN A C 1
ATOM 2516 O O . ASN A 1 308 ? 18.065 -8.178 -27.055 1.00 81.50 308 ASN A O 1
ATOM 2520 N N . ILE A 1 309 ? 17.007 -6.203 -27.165 1.00 81.81 309 ILE A N 1
ATOM 2521 C CA . ILE A 1 309 ? 16.801 -6.073 -25.711 1.00 81.81 309 ILE A CA 1
ATOM 2522 C C . ILE A 1 309 ? 15.874 -7.177 -25.174 1.00 81.81 309 ILE A C 1
ATOM 2524 O O . ILE A 1 309 ? 16.101 -7.717 -24.087 1.00 81.81 309 ILE A O 1
ATOM 2528 N N . LEU A 1 310 ? 14.834 -7.537 -25.930 1.00 76.69 310 LEU A N 1
ATOM 2529 C CA . LEU A 1 310 ? 13.952 -8.650 -25.571 1.00 76.69 310 LEU A CA 1
ATOM 2530 C C . LEU A 1 310 ? 14.613 -10.009 -25.790 1.00 76.69 310 LEU A C 1
ATOM 2532 O O . LEU A 1 310 ? 14.316 -10.956 -25.067 1.00 76.69 310 LEU A O 1
ATOM 2536 N N . SER A 1 311 ? 15.519 -10.097 -26.762 1.00 65.88 311 SER A N 1
ATOM 2537 C CA . SER A 1 311 ? 16.225 -11.314 -27.141 1.00 65.88 311 SER A CA 1
ATOM 2538 C C . SER A 1 311 ? 17.648 -11.387 -26.586 1.00 65.88 311 SER A C 1
ATOM 2540 O O . SER A 1 311 ? 18.509 -11.985 -27.232 1.00 65.88 311 SER A O 1
ATOM 2542 N N . LEU A 1 312 ? 17.917 -10.840 -25.394 1.00 56.22 312 LEU A N 1
ATOM 2543 C CA . LEU A 1 312 ? 19.168 -11.043 -24.635 1.00 56.22 312 LEU A CA 1
ATOM 2544 C C . LEU A 1 312 ? 19.356 -12.518 -24.196 1.00 56.22 312 LEU A C 1
ATOM 2546 O O . LEU A 1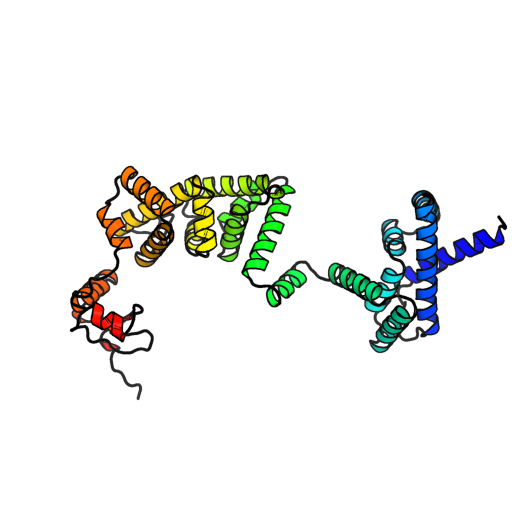 312 ? 19.825 -12.826 -23.109 1.00 56.22 312 LEU A O 1
ATOM 2550 N N . SER A 1 313 ? 18.990 -13.463 -25.056 1.00 57.03 313 SER A N 1
ATOM 2551 C CA . SER A 1 313 ? 19.420 -14.844 -25.059 1.00 57.03 313 SER A CA 1
ATOM 2552 C C . SER A 1 313 ? 20.629 -14.951 -25.981 1.00 57.03 313 SER A C 1
ATOM 2554 O O . SER A 1 313 ? 20.524 -14.800 -27.201 1.00 57.03 313 SER A O 1
ATOM 2556 N N . VAL A 1 314 ? 21.790 -15.249 -25.413 1.00 64.94 314 VAL A N 1
ATOM 2557 C CA . VAL A 1 314 ? 22.917 -15.717 -26.215 1.00 64.94 314 VAL A CA 1
ATOM 2558 C C . VAL A 1 314 ? 22.517 -17.076 -26.814 1.00 64.94 314 VAL A C 1
ATOM 2560 O O . VAL A 1 314 ? 22.164 -17.968 -26.041 1.00 64.94 314 VAL A O 1
ATOM 2563 N N . PRO A 1 315 ? 22.573 -17.284 -28.148 1.00 76.81 315 PRO A N 1
ATOM 2564 C CA . PRO A 1 315 ? 22.292 -18.594 -28.732 1.00 76.81 315 PRO A CA 1
ATOM 2565 C C . PRO A 1 315 ? 23.153 -19.675 -28.078 1.00 76.81 315 PRO A C 1
ATOM 2567 O O . PRO A 1 315 ? 24.351 -19.458 -27.887 1.00 76.81 315 PRO A O 1
ATOM 2570 N N . GLU A 1 316 ? 22.585 -20.847 -27.785 1.00 76.19 316 GLU A N 1
ATOM 2571 C CA . GLU A 1 316 ? 23.269 -21.896 -27.009 1.00 76.19 316 GLU A CA 1
ATOM 2572 C C . GLU A 1 316 ? 24.621 -22.311 -27.601 1.00 76.19 316 GLU A C 1
ATOM 2574 O O . GLU A 1 316 ? 25.554 -22.613 -26.858 1.00 76.19 316 GLU A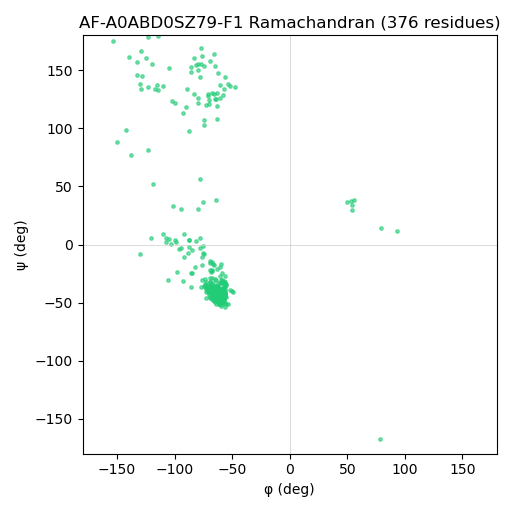 O 1
ATOM 2579 N N . ALA A 1 317 ? 24.742 -22.290 -28.932 1.00 82.62 317 ALA A N 1
ATOM 2580 C CA . ALA A 1 317 ? 25.953 -22.645 -29.668 1.00 82.62 317 ALA A CA 1
ATOM 2581 C C . ALA A 1 317 ? 27.047 -21.561 -29.642 1.00 82.62 317 ALA A C 1
ATOM 2583 O O . ALA A 1 317 ? 28.177 -21.821 -30.058 1.00 82.62 317 ALA A O 1
ATOM 2584 N N . THR A 1 318 ? 26.737 -20.351 -29.170 1.00 85.38 318 THR A N 1
ATOM 2585 C CA . THR A 1 318 ? 27.689 -19.235 -29.147 1.00 85.38 318 THR A CA 1
ATOM 2586 C C . THR A 1 318 ? 28.870 -19.579 -28.242 1.00 85.38 318 THR A C 1
ATOM 2588 O O . THR A 1 318 ? 28.659 -19.990 -27.097 1.00 85.38 318 THR A O 1
ATOM 2591 N N . PRO A 1 319 ? 30.120 -19.396 -28.700 1.00 91.44 319 PRO A N 1
ATOM 2592 C CA . PRO A 1 319 ? 31.283 -19.526 -27.836 1.00 91.44 319 PRO A CA 1
ATOM 2593 C C . PRO A 1 319 ? 31.188 -18.556 -26.658 1.00 91.44 319 PRO A C 1
ATOM 2595 O O . PRO A 1 319 ? 31.011 -17.352 -26.844 1.00 91.44 319 PRO A O 1
ATOM 2598 N N . PHE A 1 320 ? 31.351 -19.054 -25.437 1.00 92.69 320 PHE A N 1
ATOM 2599 C CA . PHE A 1 320 ? 31.256 -18.230 -24.235 1.00 92.69 320 PHE A CA 1
ATOM 2600 C C . PHE A 1 320 ? 32.398 -17.204 -24.133 1.00 92.69 320 PHE A C 1
ATOM 2602 O O . PHE A 1 320 ? 32.273 -16.188 -23.457 1.00 92.69 320 PHE A O 1
ATOM 2609 N N . THR A 1 321 ? 33.481 -17.387 -24.892 1.00 92.94 321 THR A N 1
ATOM 2610 C CA . THR A 1 321 ? 34.501 -16.355 -25.129 1.00 92.94 321 THR A CA 1
ATOM 2611 C C . THR A 1 321 ? 33.946 -15.092 -25.792 1.00 92.94 321 THR A C 1
ATOM 2613 O O . THR A 1 321 ? 34.427 -14.003 -25.489 1.00 92.94 321 THR A O 1
ATOM 2616 N N . ALA A 1 322 ? 32.940 -15.203 -26.667 1.00 88.50 322 ALA A N 1
ATOM 2617 C CA . ALA A 1 322 ? 32.281 -14.046 -27.272 1.00 88.50 322 ALA A CA 1
ATOM 2618 C C . ALA A 1 322 ? 31.404 -13.308 -26.250 1.00 88.50 322 ALA A C 1
ATOM 2620 O O . ALA A 1 322 ? 31.409 -12.082 -26.226 1.00 88.50 322 ALA A O 1
ATOM 2621 N N . VAL A 1 323 ? 30.738 -14.050 -25.357 1.00 87.44 323 VAL A N 1
ATOM 2622 C CA . VAL A 1 323 ? 29.966 -13.491 -24.232 1.00 87.44 323 VAL A CA 1
ATOM 2623 C C . VAL A 1 323 ? 30.884 -12.757 -23.257 1.00 87.44 323 VAL A C 1
ATOM 2625 O O . VAL A 1 323 ? 30.603 -11.622 -22.890 1.00 87.44 323 VAL A O 1
ATOM 2628 N N . LEU A 1 324 ? 32.021 -13.364 -22.898 1.00 90.56 324 LEU A N 1
ATOM 2629 C CA . LEU A 1 324 ? 33.053 -12.735 -22.071 1.00 90.56 324 LEU A CA 1
ATOM 2630 C C . LEU A 1 324 ? 33.583 -11.446 -22.705 1.00 90.56 324 LEU A C 1
ATOM 2632 O O . LEU A 1 324 ? 33.734 -10.444 -22.014 1.00 90.56 324 LEU A O 1
ATOM 2636 N N . LYS A 1 325 ? 33.876 -11.477 -24.009 1.00 87.31 325 LYS A N 1
ATOM 2637 C CA . LYS A 1 325 ? 34.370 -10.308 -24.737 1.00 87.31 325 LYS A CA 1
ATOM 2638 C C . LYS A 1 325 ? 33.339 -9.181 -24.740 1.00 87.31 325 LYS A C 1
ATOM 2640 O O . LYS A 1 325 ? 33.692 -8.064 -24.388 1.00 87.31 325 LYS A O 1
ATOM 2645 N N . PHE A 1 326 ? 32.090 -9.502 -25.074 1.00 84.75 326 PHE A N 1
ATOM 2646 C CA . PHE A 1 326 ? 30.984 -8.549 -25.065 1.00 84.75 326 PHE A CA 1
ATOM 2647 C C . PHE A 1 326 ? 30.793 -7.931 -23.673 1.00 84.75 326 PHE A C 1
ATOM 2649 O O . PHE A 1 326 ? 30.789 -6.716 -23.533 1.00 84.75 326 PHE A O 1
ATOM 2656 N N . ALA A 1 327 ? 30.741 -8.754 -22.621 1.00 83.94 327 ALA A N 1
ATOM 2657 C CA . ALA A 1 327 ? 30.608 -8.267 -21.249 1.00 83.94 327 ALA A CA 1
ATOM 2658 C C . ALA A 1 327 ? 31.785 -7.369 -20.823 1.00 83.94 327 ALA A C 1
ATOM 2660 O O . ALA A 1 327 ? 31.575 -6.328 -20.210 1.00 83.94 327 ALA A O 1
ATOM 2661 N N . ALA A 1 328 ? 33.025 -7.740 -21.153 1.00 85.25 328 ALA A N 1
ATOM 2662 C CA . ALA A 1 328 ? 34.199 -6.930 -20.831 1.00 85.25 328 ALA A CA 1
ATOM 2663 C C . ALA A 1 328 ? 34.187 -5.567 -21.549 1.00 85.25 328 ALA A C 1
ATOM 2665 O O . ALA A 1 328 ? 34.520 -4.554 -20.934 1.00 85.25 328 ALA A O 1
ATOM 2666 N N . GLU A 1 329 ? 33.743 -5.527 -22.808 1.00 83.12 329 GLU A N 1
ATOM 2667 C CA . GLU A 1 329 ? 33.560 -4.283 -23.565 1.00 83.12 329 GLU A CA 1
ATOM 2668 C C . GLU A 1 329 ? 32.493 -3.379 -22.923 1.00 83.12 329 GLU A C 1
ATOM 2670 O O . GLU A 1 329 ? 32.752 -2.191 -22.720 1.00 83.12 329 GLU A O 1
ATOM 2675 N N . GLU A 1 330 ? 31.356 -3.942 -22.500 1.00 75.31 330 GLU A N 1
ATOM 2676 C CA . GLU A 1 330 ? 30.296 -3.208 -21.787 1.00 75.31 330 GLU A CA 1
ATOM 2677 C C . GLU A 1 330 ? 30.787 -2.606 -20.459 1.00 75.31 330 GLU A C 1
ATOM 2679 O O . GLU A 1 330 ? 30.497 -1.452 -20.138 1.00 75.31 330 GLU A O 1
ATOM 2684 N N . PHE A 1 331 ? 31.606 -3.347 -19.705 1.00 77.69 331 PHE A N 1
ATOM 2685 C CA . PHE A 1 331 ? 32.220 -2.857 -18.465 1.00 77.69 331 PHE A CA 1
ATOM 2686 C C . PHE A 1 331 ? 33.472 -1.995 -18.685 1.00 77.69 331 PHE A C 1
ATOM 2688 O O . PHE A 1 331 ? 34.085 -1.554 -17.711 1.00 77.69 331 PHE A O 1
ATOM 2695 N N . ARG A 1 332 ? 33.845 -1.714 -19.942 1.00 83.94 332 ARG A N 1
ATOM 2696 C CA . ARG A 1 332 ? 35.023 -0.914 -20.322 1.00 83.94 332 ARG A CA 1
ATOM 2697 C C . ARG A 1 332 ? 36.334 -1.450 -19.732 1.00 83.94 332 ARG A C 1
ATOM 2699 O O . ARG A 1 332 ? 37.212 -0.681 -19.342 1.00 83.94 332 ARG A O 1
ATOM 2706 N N . VAL A 1 333 ? 36.469 -2.771 -19.677 1.00 86.69 333 VAL A N 1
ATOM 2707 C CA . VAL A 1 333 ? 37.675 -3.477 -19.223 1.00 86.69 333 VAL A CA 1
ATOM 2708 C C . VAL A 1 333 ? 38.231 -4.355 -20.339 1.00 86.69 333 VAL A C 1
ATOM 2710 O O . VAL A 1 333 ? 37.516 -4.761 -21.253 1.00 86.69 333 VAL A O 1
ATOM 2713 N N . GLU A 1 334 ? 39.528 -4.662 -20.296 1.00 89.44 334 GLU A N 1
ATOM 2714 C CA . GLU A 1 334 ? 40.127 -5.511 -21.325 1.00 89.44 334 GLU A CA 1
ATOM 2715 C C . GLU A 1 334 ? 39.651 -6.974 -21.183 1.00 89.44 334 GLU A C 1
ATOM 2717 O O . GLU A 1 334 ? 39.816 -7.586 -20.121 1.00 89.44 334 GLU A O 1
ATOM 2722 N N . PRO A 1 335 ? 39.137 -7.608 -22.257 1.00 87.94 335 PRO A N 1
ATOM 2723 C CA . PRO A 1 335 ? 38.722 -9.012 -22.210 1.00 87.94 335 PRO A CA 1
ATOM 2724 C C . PRO A 1 335 ? 39.862 -9.967 -21.830 1.00 87.94 335 PRO A C 1
ATOM 2726 O O . PRO A 1 335 ? 39.640 -10.992 -21.187 1.00 87.94 335 PRO A O 1
ATOM 2729 N N . ALA A 1 336 ? 41.097 -9.633 -22.220 1.00 88.94 336 ALA A N 1
ATOM 2730 C CA . ALA A 1 336 ? 42.283 -10.449 -21.964 1.00 88.94 336 ALA A CA 1
ATOM 2731 C C . ALA A 1 336 ? 42.654 -10.520 -20.473 1.00 88.94 336 ALA A C 1
ATOM 2733 O O . ALA A 1 336 ? 43.206 -11.529 -20.027 1.00 88.94 336 ALA A O 1
ATOM 2734 N N . THR A 1 337 ? 42.325 -9.479 -19.707 1.00 90.31 337 THR A N 1
ATOM 2735 C CA . THR A 1 337 ? 42.580 -9.380 -18.264 1.00 90.31 337 THR A CA 1
ATOM 2736 C C . THR A 1 337 ? 41.344 -9.707 -17.428 1.00 90.31 337 THR A C 1
ATOM 2738 O O . THR A 1 337 ? 41.410 -9.663 -16.204 1.00 90.31 337 THR A O 1
ATOM 2741 N N . SER A 1 338 ? 40.243 -10.113 -18.065 1.00 91.31 338 SER A N 1
ATOM 2742 C CA . SER A 1 338 ? 38.975 -10.427 -17.405 1.00 91.31 338 SER A CA 1
ATOM 2743 C C . SER A 1 338 ? 38.712 -11.937 -17.314 1.00 91.31 338 SER A C 1
ATOM 2745 O O . SER A 1 338 ? 39.187 -12.742 -18.127 1.00 91.31 338 SER A O 1
ATOM 2747 N N . ALA A 1 339 ? 37.956 -12.332 -16.295 1.00 91.69 339 ALA A N 1
ATOM 2748 C CA . ALA A 1 339 ? 37.469 -13.684 -16.044 1.00 91.69 339 ALA A CA 1
ATOM 2749 C C . ALA A 1 339 ? 36.018 -13.645 -15.552 1.00 91.69 339 ALA A C 1
ATOM 2751 O O . ALA A 1 339 ? 35.549 -12.613 -15.084 1.00 91.69 339 ALA A O 1
ATOM 2752 N N . ILE A 1 340 ? 35.313 -14.772 -15.648 1.00 90.94 340 ILE A N 1
ATOM 2753 C CA . ILE A 1 340 ? 33.937 -14.907 -15.157 1.00 90.94 340 ILE A CA 1
ATOM 2754 C C . ILE A 1 340 ? 33.906 -15.929 -14.021 1.00 90.94 340 ILE A C 1
ATOM 2756 O O . ILE A 1 340 ? 34.541 -16.983 -14.112 1.00 90.94 340 ILE A O 1
ATOM 2760 N N . ILE A 1 341 ? 33.160 -15.610 -12.967 1.00 92.31 341 ILE A N 1
ATOM 2761 C CA . ILE A 1 341 ? 32.880 -16.489 -11.829 1.00 92.31 341 ILE A CA 1
ATOM 2762 C C . ILE A 1 341 ? 31.369 -16.623 -11.612 1.00 92.31 341 ILE A C 1
ATOM 2764 O O . ILE A 1 341 ? 30.603 -15.773 -12.064 1.00 92.31 341 ILE A O 1
ATOM 2768 N N . THR A 1 342 ? 30.938 -17.663 -10.903 1.00 88.19 342 THR A N 1
ATOM 2769 C CA . THR A 1 342 ? 29.592 -17.712 -10.308 1.00 88.19 342 THR A CA 1
ATOM 2770 C C . THR A 1 342 ? 29.521 -16.859 -9.041 1.00 88.19 342 THR A C 1
ATOM 2772 O O . THR A 1 342 ? 30.550 -16.451 -8.493 1.00 88.19 342 THR A O 1
ATOM 2775 N N . ASP A 1 343 ? 28.311 -16.637 -8.531 1.00 83.81 343 ASP A N 1
ATOM 2776 C CA . ASP A 1 343 ? 28.082 -15.988 -7.233 1.00 83.81 343 ASP A CA 1
ATOM 2777 C C . ASP A 1 343 ? 28.775 -16.700 -6.059 1.00 83.81 343 ASP A C 1
ATOM 2779 O O . ASP A 1 343 ? 29.266 -16.038 -5.144 1.00 83.81 343 ASP A O 1
ATOM 2783 N N . ASP A 1 344 ? 28.920 -18.024 -6.140 1.00 83.38 344 ASP A N 1
ATOM 2784 C CA . ASP A 1 344 ? 29.650 -18.848 -5.164 1.00 83.38 344 ASP A CA 1
ATOM 2785 C C . ASP A 1 344 ? 31.183 -18.782 -5.323 1.00 83.38 344 ASP A C 1
ATOM 2787 O O . ASP A 1 344 ? 31.923 -19.519 -4.670 1.00 83.38 344 ASP A O 1
ATOM 2791 N N . GLY A 1 345 ? 31.691 -17.928 -6.218 1.00 85.56 345 GLY A N 1
ATOM 2792 C CA . GLY A 1 345 ? 33.125 -17.735 -6.438 1.00 85.56 345 GLY A CA 1
ATOM 2793 C C . GLY A 1 345 ? 33.793 -18.809 -7.301 1.00 85.56 345 GLY A C 1
ATOM 2794 O O . GLY A 1 345 ? 35.022 -18.881 -7.346 1.00 85.56 345 GLY A O 1
ATOM 2795 N N . ILE A 1 346 ? 33.021 -19.642 -8.005 1.00 87.56 346 ILE A N 1
ATOM 2796 C CA . ILE A 1 346 ? 33.568 -20.700 -8.864 1.00 87.56 346 ILE A CA 1
ATOM 2797 C C . ILE A 1 346 ? 34.026 -20.091 -10.189 1.00 87.56 346 ILE A C 1
ATOM 2799 O O . ILE A 1 346 ? 33.229 -19.512 -10.922 1.00 87.56 346 ILE A O 1
ATOM 2803 N N . GLY A 1 347 ? 35.307 -20.262 -10.524 1.00 90.12 347 GLY A N 1
ATOM 2804 C CA . GLY A 1 347 ? 35.872 -19.836 -11.806 1.00 90.12 347 GLY A CA 1
ATOM 2805 C C . GLY A 1 347 ? 35.308 -20.608 -12.996 1.00 90.12 347 GLY A C 1
ATOM 2806 O O . GLY A 1 347 ? 35.333 -21.838 -13.015 1.00 90.12 347 GLY A O 1
ATOM 2807 N N . ILE A 1 348 ? 34.858 -19.885 -14.023 1.00 91.81 348 ILE A N 1
ATOM 2808 C CA . ILE A 1 348 ? 34.327 -20.466 -15.258 1.00 91.81 348 ILE A CA 1
ATOM 2809 C C . ILE A 1 348 ? 35.380 -20.371 -16.359 1.00 91.81 348 ILE A C 1
ATOM 2811 O O . ILE A 1 348 ? 35.837 -19.288 -16.723 1.00 91.81 348 ILE A O 1
ATOM 2815 N N . ASN A 1 349 ? 35.739 -21.516 -16.943 1.00 91.06 349 ASN A N 1
ATOM 2816 C CA . ASN A 1 349 ? 36.544 -21.535 -18.161 1.00 91.06 349 ASN A CA 1
ATOM 2817 C C . ASN A 1 349 ? 35.676 -21.083 -19.354 1.00 91.06 349 ASN A C 1
ATOM 2819 O O . ASN A 1 349 ? 34.686 -21.757 -19.656 1.00 91.06 349 ASN A O 1
ATOM 2823 N N . PRO A 1 350 ? 36.032 -19.994 -20.064 1.00 89.44 350 PRO A N 1
ATOM 2824 C CA . PRO A 1 350 ? 35.231 -19.490 -21.173 1.00 89.44 350 PRO A CA 1
ATOM 2825 C C . PRO A 1 350 ? 35.346 -20.319 -22.462 1.00 89.44 350 PRO A C 1
ATOM 2827 O O . PRO A 1 350 ? 34.598 -20.071 -23.403 1.00 89.44 350 PRO A O 1
ATOM 2830 N N . GLN A 1 351 ? 36.248 -21.308 -22.535 1.00 92.19 351 GLN A N 1
ATOM 2831 C CA . GLN A 1 351 ? 36.400 -22.204 -23.694 1.00 92.19 351 GLN A CA 1
ATOM 2832 C C . GLN A 1 351 ? 35.317 -23.299 -23.748 1.00 92.19 351 GLN A C 1
ATOM 2834 O O . GLN A 1 351 ? 35.605 -24.493 -23.764 1.00 92.19 351 GLN A O 1
ATOM 2839 N N . GLN A 1 352 ? 34.053 -22.889 -23.757 1.00 92.88 352 GLN A N 1
ATOM 2840 C CA . GLN A 1 352 ? 32.882 -23.746 -23.947 1.00 92.88 352 GLN A CA 1
ATOM 2841 C C . GLN A 1 352 ? 31.732 -22.919 -24.541 1.00 92.88 352 GLN A C 1
ATOM 2843 O O . GLN A 1 352 ? 31.876 -21.715 -24.742 1.00 92.88 352 GLN A O 1
ATOM 2848 N N . THR A 1 353 ? 30.607 -23.545 -24.878 1.00 92.00 353 THR A N 1
ATOM 2849 C CA . THR A 1 353 ? 29.439 -22.840 -25.426 1.00 92.00 353 THR A CA 1
ATOM 2850 C C . THR A 1 353 ? 28.604 -22.194 -24.319 1.00 92.00 353 THR A C 1
ATOM 2852 O O . THR A 1 353 ? 28.612 -22.663 -23.179 1.00 92.00 353 THR A O 1
ATOM 2855 N N . ALA A 1 354 ? 27.858 -21.138 -24.647 1.00 86.69 354 ALA A N 1
ATOM 2856 C CA . ALA A 1 354 ? 26.978 -20.447 -23.707 1.00 86.69 354 ALA A CA 1
ATOM 2857 C C . ALA A 1 354 ? 25.904 -21.373 -23.117 1.00 86.69 354 ALA A C 1
ATOM 2859 O O . ALA A 1 354 ? 25.666 -21.323 -21.913 1.00 86.69 354 ALA A O 1
ATOM 2860 N N . GLY A 1 355 ? 25.348 -22.291 -23.917 1.00 83.56 355 GLY A N 1
ATOM 2861 C CA . GLY A 1 355 ? 24.395 -23.294 -23.428 1.00 83.56 355 GLY A CA 1
ATOM 2862 C C . GLY A 1 355 ? 25.002 -24.217 -22.366 1.00 83.56 355 GLY A C 1
ATOM 2863 O O . GLY A 1 355 ? 24.385 -24.478 -21.337 1.00 83.56 355 GLY A O 1
ATOM 2864 N N . ASN A 1 356 ? 26.256 -24.645 -22.550 1.00 87.81 356 ASN A N 1
ATOM 2865 C CA . ASN A 1 356 ? 26.942 -25.484 -21.565 1.00 87.81 356 ASN A CA 1
ATOM 2866 C C . ASN A 1 356 ? 27.256 -24.736 -20.265 1.00 87.81 356 ASN A C 1
ATOM 2868 O O . ASN A 1 356 ? 27.214 -25.346 -19.197 1.00 87.81 356 ASN A O 1
ATOM 2872 N N . VAL A 1 357 ? 27.573 -23.439 -20.342 1.00 88.75 357 VAL A N 1
ATOM 2873 C CA . VAL A 1 357 ? 27.750 -22.610 -19.140 1.00 88.75 357 VAL A CA 1
ATOM 2874 C C . VAL A 1 357 ? 26.428 -22.468 -18.404 1.00 88.75 357 VAL A C 1
ATOM 2876 O O . VAL A 1 357 ? 26.383 -22.743 -17.210 1.00 88.75 357 VAL A O 1
ATOM 2879 N N . PHE A 1 358 ? 25.354 -22.130 -19.119 1.00 84.50 358 PHE A N 1
ATOM 2880 C CA . PHE A 1 358 ? 24.026 -21.970 -18.538 1.00 84.50 358 PHE A CA 1
ATOM 2881 C C . PHE A 1 358 ? 23.550 -23.244 -17.824 1.00 84.50 358 PHE A C 1
ATOM 2883 O O . PHE A 1 358 ? 23.126 -23.182 -16.674 1.00 84.50 358 PHE A O 1
ATOM 2890 N N . LEU A 1 359 ? 23.714 -24.420 -18.443 1.00 85.75 359 LEU A N 1
ATOM 2891 C CA . LEU A 1 359 ? 23.333 -25.704 -17.839 1.00 85.75 359 LEU A CA 1
ATOM 2892 C C . LEU A 1 359 ? 24.134 -26.061 -16.577 1.00 85.75 359 LEU A C 1
ATOM 2894 O O . LEU A 1 359 ? 23.619 -26.761 -15.708 1.00 85.75 359 LEU A O 1
ATOM 2898 N N . LYS A 1 360 ? 25.396 -25.630 -16.480 1.00 88.00 360 LYS A N 1
ATOM 2899 C CA . LYS A 1 360 ? 26.282 -25.970 -15.352 1.00 88.00 360 LYS A CA 1
ATOM 2900 C C . LYS A 1 360 ? 26.263 -24.941 -14.227 1.00 88.00 360 LYS A C 1
ATOM 2902 O O . LYS A 1 360 ? 26.509 -25.305 -13.081 1.00 88.00 360 LYS A O 1
ATOM 2907 N N . HIS A 1 361 ? 26.054 -23.674 -14.566 1.00 86.44 361 HIS A N 1
ATOM 2908 C CA . HIS A 1 361 ? 26.325 -22.541 -13.685 1.00 86.44 361 HIS A CA 1
ATOM 2909 C C . HIS A 1 361 ? 25.151 -21.555 -13.573 1.00 86.44 361 HIS A C 1
ATOM 2911 O O . HIS A 1 361 ? 25.199 -20.678 -12.717 1.00 86.44 361 HIS A O 1
ATOM 2917 N N . GLY A 1 362 ? 24.095 -21.702 -14.381 1.00 81.31 362 GLY A N 1
ATOM 2918 C CA . GLY A 1 362 ? 22.944 -20.795 -14.393 1.00 81.31 362 GLY A CA 1
ATOM 2919 C C . GLY A 1 362 ? 23.201 -19.478 -15.137 1.00 81.31 362 GLY A C 1
ATOM 2920 O O . GLY A 1 362 ? 24.169 -19.349 -15.889 1.00 81.31 362 GLY A O 1
ATOM 2921 N N . SER A 1 363 ? 22.296 -18.510 -14.958 1.00 80.19 363 SER A N 1
ATOM 2922 C CA . SER A 1 363 ? 22.362 -17.169 -15.568 1.00 80.19 363 SER A CA 1
ATOM 2923 C C . SER A 1 363 ? 23.199 -16.162 -14.775 1.00 80.19 363 SER A C 1
ATOM 2925 O O . SER A 1 363 ? 23.700 -15.203 -15.359 1.00 80.19 363 SER A O 1
ATOM 2927 N N . GLU A 1 364 ? 23.353 -16.369 -13.465 1.00 82.62 364 GLU A N 1
ATOM 2928 C CA . GLU A 1 364 ? 23.944 -15.388 -12.549 1.00 82.62 364 GLU A CA 1
ATOM 2929 C C . GLU A 1 364 ? 25.467 -15.521 -12.491 1.00 82.62 364 GLU A C 1
ATOM 2931 O O . GLU A 1 364 ? 26.023 -16.370 -11.789 1.00 82.62 364 GLU A O 1
ATOM 2936 N N . LEU A 1 365 ? 26.146 -14.675 -13.265 1.00 88.69 365 LEU A N 1
ATOM 2937 C CA . LEU A 1 365 ? 27.591 -14.707 -13.459 1.00 88.69 365 LEU A CA 1
ATOM 2938 C C . LEU A 1 365 ? 28.204 -13.325 -13.203 1.00 88.69 365 LEU A C 1
ATOM 2940 O O . LEU A 1 365 ? 27.623 -12.298 -13.551 1.00 88.69 365 LEU A O 1
ATOM 2944 N N . ARG A 1 366 ? 29.420 -13.287 -12.650 1.00 87.44 366 ARG A N 1
ATOM 2945 C CA . ARG A 1 366 ? 30.153 -12.045 -12.358 1.00 87.44 366 ARG A CA 1
ATOM 2946 C C . ARG A 1 366 ? 31.438 -11.958 -13.162 1.00 87.44 366 ARG A C 1
ATOM 2948 O O . ARG A 1 366 ? 32.223 -12.904 -13.185 1.00 87.44 366 ARG A O 1
ATOM 2955 N N . LEU A 1 367 ? 31.683 -10.798 -13.765 1.00 89.06 367 LEU A N 1
ATOM 2956 C CA . LEU A 1 367 ? 32.965 -10.466 -14.381 1.00 89.06 367 LEU A CA 1
ATOM 2957 C C . LEU A 1 367 ? 33.936 -9.961 -13.304 1.00 89.06 367 LEU A C 1
ATOM 2959 O O . LEU A 1 367 ? 33.599 -9.065 -12.530 1.00 89.06 367 LEU A O 1
ATOM 2963 N N . ILE A 1 368 ? 35.145 -10.513 -13.260 1.00 89.00 368 ILE A N 1
ATOM 2964 C CA . ILE A 1 368 ? 36.214 -10.093 -12.352 1.00 89.00 368 ILE A CA 1
ATOM 2965 C C . ILE A 1 368 ? 37.549 -9.930 -13.094 1.00 89.00 368 ILE A C 1
ATOM 2967 O O . ILE A 1 368 ? 37.761 -10.564 -14.130 1.00 89.00 368 ILE A O 1
ATOM 2971 N N . PRO A 1 369 ? 38.489 -9.138 -12.553 1.00 88.56 369 PRO A N 1
ATOM 2972 C CA . PRO A 1 369 ? 39.880 -9.162 -12.993 1.00 88.56 369 PRO A CA 1
ATOM 2973 C C . PRO A 1 369 ? 40.505 -10.554 -12.786 1.00 88.56 369 PRO A C 1
ATOM 2975 O O . PRO A 1 369 ? 40.290 -11.192 -11.750 1.00 88.56 369 PRO A O 1
ATOM 2978 N N . ARG A 1 370 ? 41.277 -11.044 -13.765 1.00 81.88 370 ARG A N 1
ATOM 2979 C CA . ARG A 1 370 ? 41.913 -12.379 -13.747 1.00 81.88 370 ARG A CA 1
ATOM 2980 C C . ARG A 1 370 ? 42.802 -12.613 -12.533 1.00 81.88 370 ARG A C 1
ATOM 2982 O O . ARG A 1 370 ? 42.895 -13.735 -12.052 1.00 81.88 370 ARG A O 1
ATOM 2989 N N . ASP A 1 371 ? 43.432 -11.563 -12.039 1.00 76.81 371 ASP A N 1
ATOM 2990 C CA . ASP A 1 371 ? 44.284 -11.516 -10.853 1.00 76.81 371 ASP A CA 1
ATOM 2991 C C . ASP A 1 371 ? 43.566 -11.926 -9.556 1.00 76.81 371 ASP A C 1
ATOM 2993 O O . ASP A 1 371 ? 44.222 -12.297 -8.586 1.00 76.81 371 ASP A O 1
ATOM 2997 N N . ARG A 1 372 ? 42.227 -11.947 -9.543 1.00 67.44 372 ARG A N 1
ATOM 2998 C CA . ARG A 1 372 ? 41.424 -12.410 -8.399 1.00 67.44 372 ARG A CA 1
ATOM 2999 C C . ARG A 1 372 ? 41.014 -13.884 -8.479 1.00 67.44 372 ARG A C 1
ATOM 3001 O O . ARG A 1 372 ? 40.387 -14.390 -7.552 1.00 67.44 372 ARG A O 1
ATOM 3008 N N . VAL A 1 373 ? 41.356 -14.588 -9.558 1.00 61.62 373 VAL A N 1
ATOM 3009 C CA . VAL A 1 373 ? 41.013 -16.004 -9.756 1.00 61.62 373 VAL A CA 1
ATOM 3010 C C . VAL A 1 373 ? 42.123 -16.888 -9.178 1.00 61.62 373 VAL A C 1
ATOM 3012 O O . VAL A 1 373 ? 43.253 -16.859 -9.655 1.00 61.62 373 VAL A O 1
ATOM 3015 N N . GLY A 1 374 ? 41.807 -17.712 -8.173 1.00 58.28 374 GLY A N 1
ATOM 3016 C CA . GLY A 1 374 ? 42.715 -18.756 -7.670 1.00 58.28 374 GLY A CA 1
ATOM 3017 C C . GLY A 1 374 ? 43.618 -18.381 -6.487 1.00 58.28 374 GLY A C 1
ATOM 3018 O O . GLY A 1 374 ? 44.508 -19.161 -6.152 1.00 58.28 374 GLY A O 1
ATOM 3019 N N . HIS A 1 375 ? 43.403 -17.241 -5.818 1.00 53.50 375 HIS A N 1
ATOM 3020 C CA . HIS A 1 375 ? 44.015 -17.008 -4.503 1.00 53.50 375 HIS A CA 1
ATOM 3021 C C . HIS A 1 375 ? 43.293 -17.842 -3.440 1.00 53.50 375 HIS A C 1
ATOM 3023 O O . HIS A 1 375 ? 42.200 -17.500 -2.997 1.00 53.50 375 HIS A O 1
ATOM 3029 N N . ILE A 1 376 ? 43.918 -18.948 -3.036 1.00 47.06 376 ILE A N 1
ATOM 3030 C CA . ILE A 1 376 ? 43.591 -19.614 -1.775 1.00 47.06 376 ILE A CA 1
ATOM 3031 C C . ILE A 1 376 ? 44.100 -18.673 -0.673 1.00 47.06 376 ILE A C 1
ATOM 3033 O O . ILE A 1 376 ? 45.293 -18.358 -0.684 1.00 47.06 376 ILE A O 1
ATOM 3037 N N . PRO A 1 377 ? 43.248 -18.181 0.241 1.00 46.16 377 PRO A N 1
ATOM 3038 C CA . PRO A 1 377 ? 43.742 -17.440 1.389 1.00 46.16 377 PRO A CA 1
ATOM 3039 C C . PRO A 1 377 ? 44.613 -18.391 2.217 1.00 46.16 377 PRO A C 1
ATOM 3041 O O . PRO A 1 377 ? 44.145 -19.451 2.632 1.00 46.16 377 PRO A O 1
ATOM 3044 N N . THR A 1 378 ? 45.891 -18.044 2.369 1.00 40.72 378 THR A N 1
ATOM 3045 C CA . THR A 1 378 ? 46.833 -18.718 3.278 1.00 40.72 378 THR A CA 1
ATOM 3046 C C . THR A 1 378 ? 46.448 -18.526 4.728 1.00 40.72 378 THR A C 1
ATOM 3048 O O . THR A 1 378 ? 46.068 -17.376 5.057 1.00 40.72 378 THR A O 1
#

Radius of gyration: 34.3 Å; Cα contacts (8 Å, |Δi|>4): 333; chains: 1; bounding box: 92×48×85 Å

Secondary structure (DSSP, 8-state):
--HHHHHHHHHHHHHHHHHHH-TT-S-TT--HHHHHHHHHHHHHHHHHHHHHHHTT-HHHHHHHHHHT-SS-HHHHHHHHH-HHHHHHHHHHHSS--HHHHHHHHHHHHHHS-HHHHHHHHHHHHHHHS-HHHHHHHHHHHS-HHHHHHHHHHHHHHHHHT-S-HHHHHHHHHHT--HHHHHHHHHHHT---GGGHHHHHHHHHHHHHHHHH--GGGHHHHHHHHHS-HHHHHHHHHH-HHHHHHHHHHHHHHHHHHHTT---TT-S----HHHHHHHHHHHHTSHHHHHHHHHHHHHTT--HHHHHHHHT----TTSBHHHHHHHHHHHTTS-GGGEEEEETT-PEEPSSSBHHHHHHHH-S-EEEEEGGGSS----

Foldseek 3Di:
DPPVVVVVVVVLVVVLVCQLPPPPPPAQPDDLVNLLVQLVSLVVLLVVLVVCVVVVCNVVVLVVVVVVDPDDSVSSCVCNVRVNLSSLLCLVPHPYDVVSNVSNVVSCVVRDPPVVVVVSVVVSCVVPDDPVNVLVVCPVVPPPVVSLLVLLVVVLVVQVVDPDPLVVVVVCQLDDDLSSLLSLLSNLLDPPPVSVVSNVVSLVSVLVVLVVQQLSNQNVLVSLLVHDLVSNLSSCVVPVSNLLSNLVLLLVVLVCVVVVHDCPRGSYDDDLVSSLVSLLSQVVDVVSVVVSVVSCVVVVHDSVSSVVSNVPDDPQQAQLLVVLCVVCVSVVHHSVQKFKAAPVRHTDDSRDGPNVCCVPRNDGMDIDGPVPRPDDPD

Sequence (378 aa):
MDTAVVRQFLDFFQDFLRLCQAEDWPNNDTSEAEMKNAFLISQHIEKCLDKLQRRNILNEFLSTVNSNQDVPNAFLKSCFSDPPKYILKKIINSNTKISQMDVGFKLFLEIFTEEKLENCLTELMLEAASKETLLRNLSQEIPKGKVLELKSKLLLAEINNCENPQETFSTMFENCDQDTVDLIVVSIINNDVQYLNAVNIIVNLLLDVLKTRKFTHKNFWKFLFNVEETHFLKMCLTHSDLFKLIAKALIDCGMLLREQMSAECFYIDLTYSELARNVQKICSNENLKYEFFDIVNESKSNLAFWENILSLSVPEATPFTAVLKFAAEEFRVEPATSAIITDDGIGINPQQTAGNVFLKHGSELRLIPRDRVGHIPT